Protein AF-0000000077171973 (afdb_homodimer)

Foldseek 3Di:
DEEEEEQADQLVQAPPQSVPPGQQQDDQQHGGLVLVVQLLCVVLVHQHYEYEYEHPVVVVCVVCPQVVVVVHGYDYQYAPDDQEQLQSVLSCLVVDPQDKYKYAYSQKAWPDDPNVQVVVCVVVVFQKEFEKEFDPDCQVAWFFDADPQQWTQDIGGNDHPVVCVVVVTGIGGQGIMIHRSVLSVPPDHSHRDYVRPHSVVVCVVVVTTYGYDYDHTDMFGRSYPVSVLVVNQCCLQCSRPDDDQFDPPDRLDTEHEQEDADPLAAADHNEYHEHNEYEDNQEYEDYSEYDHYCEYARHYDDHDYHYHHHYHD/DEEEEEQADQLPQAPPQSVPPGQQQDDQQHGGVVLVVQLLCVVLVHQHYEYEYEHPVVVVCVVCPQVVVVNHGYDYQYAPDDQEQLQSVLSCLVVDPQDKYKYAYSQKAWPDDPNVQVVVCVVVVFQKEFEKEFDPQCQVAWFFDADPQQWTDDIHGNDHSVVCVVVVTGIGGQGIMIHRSVLSVPPDHSHRDYVRPPSVVVCVVVVTTYGYDYDHTDMFGRSYPVSVLVVNQCCLQCSRPDDDQFDPPDRLDTEHEQEDADPLAADDHNEYHEHNEYEDNQEYEDYSEYDHYCEYARHYDDHDYHYHHHYHD

Solvent-accessible surface area (backbone atoms only — not comparable to full-atom values): 31968 Å² total; per-residue (Å²): 99,34,33,36,36,50,50,37,58,58,39,72,63,30,52,34,52,26,77,84,35,34,50,36,55,44,60,59,96,84,35,37,45,49,54,56,55,53,49,50,33,43,77,67,68,34,36,43,35,39,36,26,26,36,42,65,37,62,63,56,46,69,73,49,54,52,19,62,95,73,73,30,42,42,46,80,36,75,46,91,58,87,21,58,57,43,19,38,56,52,66,43,49,91,71,61,84,71,47,45,30,39,35,34,46,53,45,56,50,62,66,66,61,60,61,58,53,54,50,51,33,63,73,66,67,38,50,29,27,36,34,23,31,73,46,95,74,48,54,87,33,44,36,43,36,62,46,98,83,32,32,54,71,46,78,42,75,53,42,52,68,67,53,36,62,71,66,68,59,41,32,26,75,53,52,38,36,41,32,38,58,73,71,50,72,80,54,62,80,96,30,67,30,36,44,81,79,41,51,52,53,49,38,54,74,67,69,46,50,36,33,47,46,78,44,88,55,48,75,43,69,50,59,29,58,68,43,47,53,45,54,54,50,32,36,57,70,53,68,36,83,63,92,61,84,45,44,70,83,43,88,36,30,31,40,15,63,71,39,45,70,38,88,64,32,44,78,36,56,39,27,38,38,25,34,34,18,37,34,32,54,58,18,32,40,32,49,53,22,37,38,28,31,20,12,34,33,31,37,54,41,57,38,23,40,37,36,52,50,25,34,22,101,100,34,33,37,36,50,50,37,60,57,40,72,63,31,50,33,50,25,76,84,34,36,50,38,56,44,60,56,95,84,35,36,45,47,53,56,54,53,50,50,33,45,73,65,68,35,37,43,35,39,34,27,26,38,43,64,36,62,62,55,46,69,72,47,55,54,18,62,93,74,71,30,42,42,47,78,35,76,45,91,57,88,21,57,59,43,19,38,57,53,67,43,49,91,72,60,83,73,49,46,31,40,37,35,46,54,46,55,50,62,66,64,60,59,62,61,53,54,49,52,33,62,74,66,66,38,49,30,25,36,34,23,29,72,44,94,74,51,53,87,35,45,35,44,38,62,44,98,81,31,30,55,71,46,78,40,75,52,42,52,66,66,54,36,62,71,66,67,58,41,31,26,75,54,52,37,34,42,32,39,57,72,71,50,71,79,56,60,80,96,31,67,31,37,43,82,78,42,51,51,53,50,38,52,74,67,68,48,51,36,35,46,46,77,42,90,55,48,72,44,69,50,59,31,59,69,43,47,53,45,52,54,51,32,35,57,72,52,68,36,83,62,94,62,83,46,45,69,82,44,88,36,29,33,41,16,63,72,40,44,70,37,88,64,32,44,79,36,55,39,27,38,39,24,34,34,18,38,33,32,56,57,18,32,40,32,49,53,22,37,39,29,32,19,13,35,33,30,37,53,42,56,39,24,40,39,37,55,51,25,36,22,102

pLDDT: mean 94.71, std 5.81, range [66.5, 98.88]

Nearest PDB structures (foldseek):
  4y7t-assembly1_A  TM=9.252E-01  e=5.068E-19  Pseudomonas putida BIRD-1
  4y7u-assembly1_A  TM=9.066E-01  e=2.649E-19  Pseudomonas putida BIRD-1
  4y7v-assembly1_A  TM=9.179E-01  e=4.801E-19  Pseudomonas putida BIRD-1
  5xhw-assembly1_A  TM=8.908E-01  e=6.092E-18  Yersinia pseudotuberculosis
  8hhd-assembly1_B  TM=9.151E-01  e=3.436E-17  Pseudomonas aeruginosa

Radius of gyration: 29.82 Å; Cα contacts (8 Å, |Δi|>4): 1490; chains: 2; bounding box: 53×95×53 Å

Organism: Gloeobacter violaceus (strain ATCC 29082 / PCC 7421) (NCBI:txid251221)

Sequence (626 aa):
MQAVIVAGGKGTRLRPLTYRTPKPMLPIFERPFLCLLVERCRAAGIVDILMNVHYQAGQIQDYFGDGGAFGVRIRYSVEQNPLDTAGAVKLAEPYFTGAPLVVFNADILTDLDLTALVAAHRQAGAAATLALTRVLDPTAFGLVQLTDHNQVAAFREKPTAEEAARLGIDTINAGTYVLDPRIFADVPAQTPWSFERQLFPNLLAQRQKVLGFVSDTYWLDIGNPAKYWQAHLDILSGRMPLPLPAQQIAPGIWVAEGAAVDAAARLEAPCYIGGCCCVGPEAAIAPGTVLGSASLVNRPLSPGIYPPGTMVPMQAVIVAGGKGTRLRPLTYRTPKPMLPIFERPFLCLLVERCRAAGIVDILMNVHYQAGQIQDYFGDGGAFGVRIRYSVEQNPLDTAGAVKLAEPYFTGAPLVVFNADILTDLDLTALVAAHRQAGAAATLALTRVLDPTAFGLVQLTDHNQVAAFREKPTAEEAARLGIDTINAGTYVLDPRIFADVPAQTPWSFERQLFPNLLAQRQKVLGFVSDTYWLDIGNPAKYWQAHLDILSGRMPLPLPAQQIAPGIWVAEGAAVDAAARLEAPCYIGGCCCVGPEAAIAPGTVLGSASLVNRPLSPGIYPPGTMVP

Structure (mmCIF, N/CA/C/O backbone):
data_AF-0000000077171973-model_v1
#
loop_
_entity.id
_entity.type
_entity.pdbx_description
1 polymer 'Mannose-1-phosphate guanylyltransferase'
#
loop_
_atom_site.group_PDB
_atom_site.id
_atom_site.type_symbol
_atom_site.label_atom_id
_atom_site.label_alt_id
_atom_site.label_comp_id
_atom_site.label_asym_id
_atom_site.label_entity_id
_atom_site.label_seq_id
_atom_site.pdbx_PDB_ins_code
_atom_site.Cartn_x
_atom_site.Cartn_y
_atom_site.Cartn_z
_atom_site.occupancy
_atom_site.B_iso_or_equiv
_atom_site.auth_seq_id
_atom_site.auth_comp_id
_atom_site.auth_asym_id
_atom_site.auth_atom_id
_atom_site.pdbx_PDB_model_num
ATOM 1 N N . MET A 1 1 ? -17.641 -26.312 -17.078 1 93.19 1 MET A N 1
ATOM 2 C CA . MET A 1 1 ? -16.328 -26.469 -16.453 1 93.19 1 MET A CA 1
ATOM 3 C C . MET A 1 1 ? -16.125 -25.422 -15.359 1 93.19 1 MET A C 1
ATOM 5 O O . MET A 1 1 ? -16.625 -24.312 -15.461 1 93.19 1 MET A O 1
ATOM 9 N N . GLN A 1 2 ? -15.492 -25.859 -14.219 1 97.69 2 GLN A N 1
ATOM 10 C CA . GLN A 1 2 ? -15.234 -24.969 -13.086 1 97.69 2 GLN A CA 1
ATOM 11 C C . GLN A 1 2 ? -13.75 -24.922 -12.766 1 97.69 2 GLN A C 1
ATOM 13 O O . GLN A 1 2 ? -13.008 -25.859 -13.062 1 97.69 2 GLN A O 1
ATOM 18 N N . ALA A 1 3 ? -13.367 -23.828 -12.242 1 98.44 3 ALA A N 1
ATOM 19 C CA . ALA A 1 3 ? -12.016 -23.719 -11.719 1 98.44 3 ALA A CA 1
ATOM 20 C C . ALA A 1 3 ? -12.016 -23.734 -10.188 1 98.44 3 ALA A C 1
ATOM 22 O O . ALA A 1 3 ? -12.922 -23.188 -9.555 1 98.44 3 ALA A O 1
ATOM 23 N N . VAL A 1 4 ? -11.07 -24.422 -9.633 1 98.44 4 VAL A N 1
ATOM 24 C CA . VAL A 1 4 ? -10.828 -24.391 -8.195 1 98.44 4 VAL A CA 1
ATOM 25 C C . VAL A 1 4 ? -9.414 -23.891 -7.914 1 98.44 4 VAL A C 1
ATOM 27 O O . VAL A 1 4 ? -8.438 -24.469 -8.391 1 98.44 4 VAL A O 1
ATOM 30 N N . ILE A 1 5 ? -9.32 -22.828 -7.184 1 98 5 ILE A N 1
ATOM 31 C CA . ILE A 1 5 ? -8.031 -22.25 -6.836 1 98 5 ILE A CA 1
ATOM 32 C C . ILE A 1 5 ? -7.754 -22.469 -5.348 1 98 5 ILE A C 1
ATOM 34 O O . ILE A 1 5 ? -8.508 -21.984 -4.5 1 98 5 ILE A O 1
ATOM 38 N N . VAL A 1 6 ? -6.672 -23.141 -5.09 1 96.62 6 VAL A N 1
ATOM 39 C CA . VAL A 1 6 ? -6.281 -23.422 -3.713 1 96.62 6 VAL A CA 1
ATOM 40 C C . VAL A 1 6 ? -5.414 -22.281 -3.182 1 96.62 6 VAL A C 1
ATOM 42 O O . VAL A 1 6 ? -4.195 -22.281 -3.377 1 96.62 6 VAL A O 1
ATOM 45 N N . ALA A 1 7 ? -6.016 -21.391 -2.406 1 94.5 7 ALA A N 1
ATO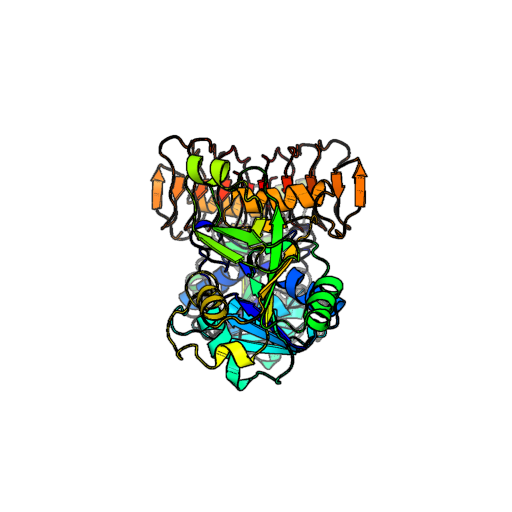M 46 C CA . ALA A 1 7 ? -5.355 -20.141 -2.01 1 94.5 7 ALA A CA 1
ATOM 47 C C . ALA A 1 7 ? -5.332 -20 -0.491 1 94.5 7 ALA A C 1
ATOM 49 O O . ALA A 1 7 ? -5.352 -18.875 0.031 1 94.5 7 ALA A O 1
ATOM 50 N N . GLY A 1 8 ? -5.262 -21.094 0.241 1 91 8 GLY A N 1
ATOM 51 C CA . GLY A 1 8 ? -5.398 -21.016 1.687 1 91 8 GLY A CA 1
ATOM 52 C C . GLY A 1 8 ? -4.066 -21.062 2.414 1 91 8 GLY A C 1
ATOM 53 O O . GLY A 1 8 ? -4.012 -20.859 3.631 1 91 8 GLY A O 1
ATOM 54 N N . GLY A 1 9 ? -2.959 -21.188 1.746 1 89.31 9 GLY A N 1
ATOM 55 C CA . GLY A 1 9 ? -1.668 -21.375 2.389 1 89.31 9 GLY A CA 1
ATOM 56 C C . GLY A 1 9 ? -1.144 -20.125 3.055 1 89.31 9 GLY A C 1
ATOM 57 O O . GLY A 1 9 ? -1.366 -19.016 2.564 1 89.31 9 GLY A O 1
ATOM 58 N N . LYS A 1 10 ? -0.39 -20.281 4.133 1 89.81 10 LYS A N 1
ATOM 59 C CA . LYS A 1 10 ? 0.142 -19.172 4.918 1 89.81 10 LYS A CA 1
ATOM 60 C C . LYS A 1 10 ? 1.331 -18.531 4.215 1 89.81 10 LYS A C 1
ATOM 62 O O . LYS A 1 10 ? 1.664 -17.375 4.484 1 89.81 10 LYS A O 1
ATOM 67 N N . GLY A 1 11 ? 1.971 -19.281 3.395 1 93.75 11 GLY A N 1
ATOM 68 C CA . GLY A 1 11 ? 3.115 -18.734 2.678 1 93.75 11 GLY A CA 1
ATOM 69 C C . GLY A 1 11 ? 4.277 -18.391 3.588 1 93.75 11 GLY A C 1
ATOM 70 O O . GLY A 1 11 ? 4.91 -17.344 3.418 1 93.75 11 GLY A O 1
ATOM 71 N N . THR A 1 12 ? 4.652 -19.203 4.578 1 95 12 THR A N 1
ATOM 72 C CA . THR A 1 12 ? 5.645 -18.891 5.605 1 95 12 THR A CA 1
ATOM 73 C C . THR A 1 12 ? 7.035 -18.75 4.992 1 95 12 THR A C 1
ATOM 75 O O . THR A 1 12 ? 7.859 -17.984 5.484 1 95 12 THR A O 1
ATOM 78 N N . ARG A 1 13 ? 7.34 -19.438 3.898 1 94.81 13 ARG A N 1
ATOM 79 C CA . ARG A 1 13 ? 8.648 -19.391 3.264 1 94.81 13 ARG A CA 1
ATOM 80 C C . ARG A 1 13 ? 8.867 -18.047 2.555 1 94.81 13 ARG A C 1
ATOM 82 O O . ARG A 1 13 ? 9.992 -17.734 2.166 1 94.81 13 ARG A O 1
ATOM 89 N N . LEU A 1 14 ? 7.836 -17.266 2.412 1 96.81 14 LEU A N 1
ATOM 90 C CA . LEU A 1 14 ? 7.918 -15.969 1.759 1 96.81 14 LEU A CA 1
ATOM 91 C C . LEU A 1 14 ? 7.988 -14.844 2.787 1 96.81 14 LEU A C 1
ATOM 93 O O . LEU A 1 14 ? 8.094 -13.672 2.426 1 96.81 14 LEU A O 1
ATOM 97 N N . ARG A 1 15 ? 7.961 -15.266 3.98 1 96.25 15 ARG A N 1
ATOM 98 C CA . ARG A 1 15 ? 8.148 -14.227 4.992 1 96.25 15 ARG A CA 1
ATOM 99 C C . ARG A 1 15 ? 9.484 -13.508 4.801 1 96.25 15 ARG A C 1
ATOM 101 O O . ARG A 1 15 ? 10.469 -14.117 4.383 1 96.25 15 ARG A O 1
ATOM 108 N N . PRO A 1 16 ? 9.547 -12.258 5.016 1 97.62 16 PRO A N 1
ATOM 109 C CA . PRO A 1 16 ? 8.586 -11.469 5.789 1 97.62 16 PRO A CA 1
ATOM 110 C C . PRO A 1 16 ? 7.457 -10.898 4.926 1 97.62 16 PRO A C 1
ATOM 112 O O . PRO A 1 16 ? 6.504 -10.32 5.449 1 97.62 16 PRO A O 1
ATOM 115 N N . LEU A 1 17 ? 7.414 -11.039 3.689 1 97.44 17 LEU A N 1
ATOM 116 C CA . LEU A 1 17 ? 6.477 -10.414 2.762 1 97.44 17 LEU A CA 1
ATOM 117 C C . LEU A 1 17 ? 5.043 -10.852 3.062 1 97.44 17 LEU A C 1
ATOM 119 O O . LEU A 1 17 ? 4.098 -10.102 2.816 1 97.44 17 LEU A O 1
ATOM 123 N N . THR A 1 18 ? 4.887 -12.023 3.652 1 97.38 18 THR A N 1
ATOM 124 C CA . THR A 1 18 ? 3.557 -12.594 3.807 1 97.38 18 THR A CA 1
ATOM 125 C C . THR A 1 18 ? 3.053 -12.414 5.238 1 97.38 18 THR A C 1
ATOM 127 O O . THR A 1 18 ? 2.037 -13 5.621 1 97.38 18 THR A O 1
ATOM 130 N N . TYR A 1 19 ? 3.73 -11.664 6.023 1 95.38 19 TYR A N 1
ATOM 131 C CA . TYR A 1 19 ? 3.217 -11.391 7.359 1 95.38 19 TYR A CA 1
ATOM 132 C C . TYR A 1 19 ? 1.916 -10.602 7.293 1 95.38 19 TYR A C 1
ATOM 134 O O . TYR A 1 19 ? 1.022 -10.797 8.125 1 95.38 19 TYR A O 1
ATOM 142 N N . ARG A 1 20 ? 1.831 -9.781 6.238 1 90.75 20 ARG A N 1
ATOM 143 C CA . ARG A 1 20 ? 0.664 -8.906 6.191 1 90.75 20 ARG A CA 1
ATOM 144 C C . ARG A 1 20 ? -0.135 -9.125 4.91 1 90.75 20 ARG A C 1
ATOM 146 O O . ARG A 1 20 ? -1.188 -8.516 4.719 1 90.75 20 ARG A O 1
ATOM 153 N N . THR A 1 21 ? 0.346 -9.898 4.113 1 95.06 21 THR A N 1
ATOM 154 C CA . THR A 1 21 ? -0.273 -10.164 2.822 1 95.06 21 THR A CA 1
ATOM 155 C C . THR A 1 21 ? -0.236 -11.656 2.5 1 95.06 21 THR A C 1
ATOM 157 O O . THR A 1 21 ? 0.834 -12.266 2.494 1 95.06 21 THR A O 1
ATOM 160 N N . PRO A 1 22 ? -1.435 -12.211 2.246 1 96.19 22 PRO A N 1
ATOM 161 C CA . PRO A 1 22 ? -1.359 -13.625 1.847 1 96.19 22 PRO A CA 1
ATOM 162 C C . PRO A 1 22 ? -0.611 -13.82 0.531 1 96.19 22 PRO A C 1
ATOM 164 O O . PRO A 1 22 ? -0.637 -12.945 -0.338 1 96.19 22 PRO A O 1
ATOM 167 N N . LYS A 1 23 ? -0.062 -14.961 0.37 1 96.44 23 LYS A N 1
ATOM 168 C CA . LYS A 1 23 ? 0.831 -15.273 -0.743 1 96.44 23 LYS A CA 1
ATOM 169 C C . LYS A 1 23 ? 0.162 -14.977 -2.082 1 96.44 23 LYS A C 1
ATOM 171 O O . LYS A 1 23 ? 0.729 -14.281 -2.928 1 96.44 23 LYS A O 1
ATOM 176 N N . PRO A 1 24 ? -1.072 -15.438 -2.283 1 96.44 24 PRO A N 1
ATOM 177 C CA . PRO A 1 24 ? -1.677 -15.219 -3.598 1 96.44 24 PRO A CA 1
ATOM 178 C C . PRO A 1 24 ? -1.938 -13.734 -3.883 1 96.44 24 PRO A C 1
ATOM 180 O O . PRO A 1 24 ? -2.211 -13.367 -5.027 1 96.44 24 PRO A O 1
ATOM 183 N N . MET A 1 25 ? -1.816 -12.914 -2.852 1 97.38 25 MET A N 1
ATOM 184 C CA . MET A 1 25 ? -2.123 -11.492 -3.018 1 97.38 25 MET A CA 1
ATOM 185 C C . MET A 1 25 ? -0.847 -10.68 -3.18 1 97.38 25 MET A C 1
ATOM 187 O O . MET A 1 25 ? -0.905 -9.469 -3.395 1 97.38 25 MET A O 1
ATOM 191 N N . LEU A 1 26 ? 0.302 -11.266 -3.07 1 97.38 26 LEU A N 1
ATOM 192 C CA . LEU A 1 26 ? 1.538 -10.547 -3.361 1 97.38 26 LEU A CA 1
ATOM 193 C C . LEU A 1 26 ? 1.537 -10.023 -4.793 1 97.38 26 LEU A C 1
ATOM 195 O O . LEU A 1 26 ? 1.163 -10.742 -5.723 1 97.38 26 LEU A O 1
ATOM 199 N N . PRO A 1 27 ? 1.934 -8.852 -5.004 1 96.88 27 PRO A N 1
ATOM 200 C CA . PRO A 1 27 ? 1.769 -8.227 -6.316 1 96.88 27 PRO A CA 1
ATOM 201 C C . PRO A 1 27 ? 2.838 -8.664 -7.316 1 96.88 27 PRO A C 1
ATOM 203 O O . PRO A 1 27 ? 3.998 -8.852 -6.941 1 96.88 27 PRO A O 1
ATOM 206 N N . ILE A 1 28 ? 2.449 -8.883 -8.492 1 96.75 28 ILE A N 1
ATOM 207 C CA . ILE A 1 28 ? 3.281 -8.891 -9.695 1 96.75 28 ILE A CA 1
ATOM 208 C C . ILE A 1 28 ? 3.043 -7.609 -10.492 1 96.75 28 ILE A C 1
ATOM 210 O O . ILE A 1 28 ? 1.991 -7.445 -11.117 1 96.75 28 ILE A O 1
ATOM 214 N N . PHE A 1 29 ? 4.008 -6.688 -10.469 1 94.88 29 PHE A N 1
ATOM 215 C CA . PHE A 1 29 ? 3.879 -5.359 -11.055 1 94.88 29 PHE A CA 1
ATOM 216 C C . PHE A 1 29 ? 2.584 -4.695 -10.602 1 94.88 29 PHE A C 1
ATOM 218 O O . PHE A 1 29 ? 1.809 -4.207 -11.43 1 94.88 29 PHE A O 1
ATOM 225 N N . GLU A 1 30 ? 2.256 -4.727 -9.367 1 90.81 30 GLU A N 1
ATOM 226 C CA . GLU A 1 30 ? 1.226 -3.986 -8.648 1 90.81 30 GLU A CA 1
ATOM 227 C C . GLU A 1 30 ? -0.136 -4.66 -8.789 1 90.81 30 GLU A C 1
ATOM 229 O O . GLU A 1 30 ? -1.155 -4.105 -8.367 1 90.81 30 GLU A O 1
ATOM 234 N N . ARG A 1 31 ? -0.199 -5.824 -9.359 1 93.88 31 ARG A N 1
ATOM 235 C CA . ARG A 1 31 ? -1.396 -6.66 -9.383 1 93.88 31 ARG A CA 1
ATOM 236 C C . ARG A 1 31 ? -1.185 -7.938 -8.578 1 93.88 31 ARG A C 1
ATOM 238 O O . ARG A 1 31 ? -0.144 -8.586 -8.695 1 93.88 31 ARG A O 1
ATOM 245 N N . PRO A 1 32 ? -2.221 -8.234 -7.812 1 96.56 32 PRO A N 1
ATOM 246 C CA . PRO A 1 32 ? -2.057 -9.492 -7.082 1 96.56 32 PRO A CA 1
ATOM 247 C C . PRO A 1 32 ? -1.83 -10.688 -8 1 96.56 32 PRO A C 1
ATOM 249 O O . PRO A 1 32 ? -2.439 -10.773 -9.07 1 96.56 32 PRO A O 1
ATOM 252 N N . PHE A 1 33 ? -1 -11.578 -7.551 1 96.12 33 PHE A N 1
ATOM 253 C CA . PHE A 1 33 ? -0.73 -12.805 -8.289 1 96.12 33 PHE A CA 1
ATOM 254 C C . PHE A 1 33 ? -2.027 -13.539 -8.617 1 96.12 33 PHE A C 1
ATOM 256 O O . PHE A 1 33 ? -2.195 -14.047 -9.727 1 96.12 33 PHE A O 1
ATOM 263 N N . LEU A 1 34 ? -2.941 -13.57 -7.742 1 97.44 34 LEU A N 1
ATOM 264 C CA . LEU A 1 34 ? -4.215 -14.273 -7.883 1 97.44 34 LEU A CA 1
ATOM 265 C C . LEU A 1 34 ? -5.031 -13.688 -9.031 1 97.44 34 LEU A C 1
ATOM 267 O O . LEU A 1 34 ? -5.809 -14.406 -9.664 1 97.44 34 LEU A O 1
ATOM 271 N N . CYS A 1 35 ? -4.848 -12.477 -9.305 1 96.44 35 CYS A N 1
ATOM 272 C CA . CYS A 1 35 ? -5.527 -11.844 -10.43 1 96.44 35 CYS A CA 1
ATOM 273 C C . CYS A 1 35 ? -5.109 -12.477 -11.75 1 96.44 35 CYS A C 1
ATOM 275 O O . CYS A 1 35 ? -5.93 -12.641 -12.656 1 96.44 35 CYS A O 1
ATOM 277 N N . LEU A 1 36 ? -3.873 -12.766 -11.844 1 95.19 36 LEU A N 1
ATOM 278 C CA . LEU A 1 36 ? -3.367 -13.391 -13.062 1 95.19 36 LEU A CA 1
ATOM 279 C C . LEU A 1 36 ? -4.035 -14.742 -13.289 1 95.19 36 LEU A C 1
ATOM 281 O O . LEU A 1 36 ? -4.359 -15.094 -14.43 1 95.19 36 LEU A O 1
ATOM 285 N N . LEU A 1 37 ? -4.25 -15.469 -12.25 1 96.19 37 LEU A N 1
ATOM 286 C CA . LEU A 1 37 ? -4.902 -16.766 -12.352 1 96.19 37 LEU A CA 1
ATOM 287 C C . LEU A 1 37 ? -6.355 -16.625 -12.773 1 96.19 37 LEU A C 1
ATOM 289 O O . LEU A 1 37 ? -6.832 -17.344 -13.648 1 96.19 37 LEU A O 1
ATOM 293 N N . VAL A 1 38 ? -7.039 -15.688 -12.195 1 97.56 38 VAL A N 1
ATOM 294 C CA . VAL A 1 38 ? -8.445 -15.438 -12.516 1 97.56 38 VAL A CA 1
ATOM 295 C C . VAL A 1 38 ? -8.57 -15.031 -13.984 1 97.56 38 VAL A C 1
ATOM 297 O O . VAL A 1 38 ? -9.453 -15.531 -14.695 1 97.56 38 VAL A O 1
ATOM 300 N N . GLU A 1 39 ? -7.688 -14.211 -14.406 1 95.81 39 GLU A N 1
ATOM 301 C CA . GLU A 1 39 ? -7.711 -13.758 -15.789 1 95.81 39 GLU A CA 1
ATOM 302 C C . GLU A 1 39 ? -7.441 -14.906 -16.75 1 95.81 39 GLU A C 1
ATOM 304 O O . GLU A 1 39 ? -8.031 -14.977 -17.828 1 95.81 39 GLU A O 1
ATOM 309 N N . ARG A 1 40 ? -6.562 -15.75 -16.422 1 95.25 40 ARG A N 1
ATOM 310 C CA . ARG A 1 40 ? -6.277 -16.922 -17.234 1 95.25 40 ARG A CA 1
ATOM 311 C C . ARG A 1 40 ? -7.504 -17.812 -17.359 1 95.25 40 ARG A C 1
ATOM 313 O O . ARG A 1 40 ? -7.789 -18.344 -18.438 1 95.25 40 ARG A O 1
ATOM 320 N N . CYS A 1 41 ? -8.18 -18 -16.281 1 97.06 41 CYS A N 1
ATOM 321 C CA . CYS A 1 41 ? -9.414 -18.781 -16.312 1 97.06 41 CYS A CA 1
ATOM 322 C C . CYS A 1 41 ? -10.43 -18.156 -17.281 1 97.06 41 CYS A C 1
ATOM 324 O O . CYS A 1 41 ? -10.945 -18.844 -18.156 1 97.06 41 CYS A O 1
ATOM 326 N N . ARG A 1 42 ? -10.594 -16.891 -17.094 1 97.19 42 ARG A N 1
ATOM 327 C CA . ARG A 1 42 ? -11.547 -16.188 -17.953 1 97.19 42 ARG A CA 1
ATOM 328 C C . ARG A 1 42 ? -11.172 -16.328 -19.422 1 97.19 42 ARG A C 1
ATOM 330 O O . ARG A 1 42 ? -12.039 -16.578 -20.266 1 97.19 42 ARG A O 1
ATOM 337 N N . ALA A 1 43 ? -9.93 -16.156 -19.719 1 95.31 43 ALA A N 1
ATOM 338 C CA . ALA A 1 43 ? -9.445 -16.234 -21.094 1 95.31 43 ALA A CA 1
ATOM 339 C C . ALA A 1 43 ? -9.695 -17.625 -21.688 1 95.31 43 ALA A C 1
ATOM 341 O O . ALA A 1 43 ? -9.906 -17.766 -22.891 1 95.31 43 ALA A O 1
ATOM 342 N N . ALA A 1 44 ? -9.688 -18.594 -20.828 1 95.31 44 ALA A N 1
ATOM 343 C CA . ALA A 1 44 ? -9.914 -19.969 -21.266 1 95.31 44 ALA A CA 1
ATOM 344 C C . ALA A 1 44 ? -11.398 -20.312 -21.266 1 95.31 44 ALA A C 1
ATOM 346 O O . ALA A 1 44 ? -11.781 -21.453 -21.531 1 95.31 44 ALA A O 1
ATOM 347 N N . GLY A 1 45 ? -12.227 -19.375 -20.875 1 95.94 45 GLY A N 1
ATOM 348 C CA . GLY A 1 45 ? -13.664 -19.578 -20.875 1 95.94 45 GLY A CA 1
ATOM 349 C C . GLY A 1 45 ? -14.188 -20.188 -19.594 1 95.94 45 GLY A C 1
ATOM 350 O O . GLY A 1 45 ? -15.336 -20.641 -19.531 1 95.94 45 GLY A O 1
ATOM 351 N N . ILE A 1 46 ? -13.391 -20.281 -18.641 1 97.12 46 ILE A N 1
ATOM 352 C CA . ILE A 1 46 ? -13.789 -20.812 -17.344 1 97.12 46 ILE A CA 1
ATOM 353 C C . ILE A 1 46 ? -14.203 -19.656 -16.422 1 97.12 46 ILE A C 1
ATOM 355 O O . ILE A 1 46 ? -13.352 -18.984 -15.844 1 97.12 46 ILE A O 1
ATOM 359 N N . VAL A 1 47 ? -15.492 -19.516 -16.188 1 97.75 47 VAL A N 1
ATOM 360 C CA . VAL A 1 47 ? -15.945 -18.281 -15.531 1 97.75 47 VAL A CA 1
ATOM 361 C C . VAL A 1 47 ? -16.516 -18.609 -14.148 1 97.75 47 VAL A C 1
ATOM 363 O O . VAL A 1 47 ? -16.781 -17.719 -13.352 1 97.75 47 VAL A O 1
ATOM 366 N N . ASP A 1 48 ? -16.766 -19.875 -13.891 1 98.38 48 ASP A N 1
ATOM 367 C CA . ASP A 1 48 ? -17.188 -20.328 -12.57 1 98.38 48 ASP A CA 1
ATOM 368 C C . ASP A 1 48 ? -16 -20.766 -11.727 1 98.38 48 ASP A C 1
ATOM 370 O O . ASP A 1 48 ? -15.422 -21.828 -11.969 1 98.38 48 ASP A O 1
ATOM 374 N N . ILE A 1 49 ? -15.656 -19.922 -10.711 1 98.62 49 ILE A N 1
ATOM 375 C CA . ILE A 1 49 ? -14.414 -20.141 -9.977 1 98.62 49 ILE A CA 1
ATOM 376 C C . ILE A 1 49 ? -14.727 -20.359 -8.5 1 98.62 49 ILE A C 1
ATOM 378 O O . ILE A 1 49 ? -15.438 -19.562 -7.879 1 98.62 49 ILE A O 1
ATOM 382 N N . LEU A 1 50 ? -14.25 -21.438 -7.969 1 98.5 50 LEU A N 1
ATOM 383 C CA . LEU A 1 50 ? -14.266 -21.734 -6.539 1 98.5 50 LEU A CA 1
ATOM 384 C C . LEU A 1 50 ? -12.898 -21.453 -5.914 1 98.5 50 LEU A C 1
ATOM 386 O O . LEU A 1 50 ? -11.883 -21.953 -6.387 1 98.5 50 LEU A O 1
ATOM 390 N N . MET A 1 51 ? -12.859 -20.625 -4.852 1 98 51 MET A N 1
ATOM 391 C CA . MET A 1 51 ? -11.602 -20.281 -4.195 1 98 51 MET A CA 1
ATOM 392 C C . MET A 1 51 ? -11.578 -20.797 -2.76 1 98 51 MET A C 1
ATOM 394 O O . MET A 1 51 ? -12.453 -20.453 -1.96 1 98 51 MET A O 1
ATOM 398 N N . ASN A 1 52 ? -10.609 -21.641 -2.498 1 96.94 52 ASN A N 1
ATOM 399 C CA . ASN A 1 52 ? -10.344 -22.031 -1.116 1 96.94 52 ASN A CA 1
ATOM 400 C C . ASN A 1 52 ? -9.43 -21.016 -0.413 1 96.94 52 ASN A C 1
ATOM 402 O O . ASN A 1 52 ? -8.297 -20.797 -0.837 1 96.94 52 ASN A O 1
ATOM 406 N N . VAL A 1 53 ? -9.906 -20.422 0.671 1 96.81 53 VAL A N 1
ATOM 407 C CA . VAL A 1 53 ? -9.133 -19.391 1.35 1 96.81 53 VAL A CA 1
ATOM 408 C C . VAL A 1 53 ? -9.055 -19.703 2.844 1 96.81 53 VAL A C 1
ATOM 410 O O . VAL A 1 53 ? -9.914 -20.406 3.383 1 96.81 53 VAL A O 1
ATOM 413 N N . HIS A 1 54 ? -7.977 -19.203 3.473 1 95.56 54 HIS A N 1
ATOM 414 C CA . HIS A 1 54 ? -7.797 -19.406 4.906 1 95.56 54 HIS A CA 1
ATOM 415 C C . HIS A 1 54 ? -7.02 -18.266 5.535 1 95.56 54 HIS A C 1
ATOM 417 O O . HIS A 1 54 ? -7.602 -17.406 6.203 1 95.56 54 HIS A O 1
ATOM 423 N N . TYR A 1 55 ? -5.734 -18.219 5.258 1 93.69 55 TYR A N 1
ATOM 424 C CA . TYR A 1 55 ? -4.871 -17.203 5.832 1 93.69 55 TYR A CA 1
ATOM 425 C C . TYR A 1 55 ? -5.207 -15.82 5.273 1 93.69 55 TYR A C 1
ATOM 427 O O . TYR A 1 55 ? -5.062 -15.578 4.074 1 93.69 55 TYR A O 1
ATOM 435 N N . GLN A 1 56 ? -5.695 -14.914 6.156 1 94.88 56 GLN A N 1
ATOM 436 C CA . GLN A 1 56 ? -6.074 -13.555 5.793 1 94.88 56 GLN A CA 1
ATOM 437 C C . GLN A 1 56 ? -7.062 -13.547 4.629 1 94.88 56 GLN A C 1
ATOM 439 O O . GLN A 1 56 ? -6.891 -12.805 3.664 1 94.88 56 GLN A O 1
ATOM 444 N N . ALA A 1 57 ? -8.039 -14.344 4.738 1 95.62 57 ALA A N 1
ATOM 445 C CA . ALA A 1 57 ? -9.047 -14.578 3.707 1 95.62 57 ALA A CA 1
ATOM 446 C C . ALA A 1 57 ? -9.781 -13.289 3.359 1 95.62 57 ALA A C 1
ATOM 448 O O . ALA A 1 57 ? -10.18 -13.086 2.211 1 95.62 57 ALA A O 1
ATOM 449 N N . GLY A 1 58 ? -9.938 -12.453 4.328 1 95.94 58 GLY A N 1
ATOM 450 C CA . GLY A 1 58 ? -10.656 -11.203 4.113 1 95.94 58 GLY A CA 1
ATOM 451 C C . GLY A 1 58 ? -10.055 -10.359 3.002 1 95.94 58 GLY A C 1
ATOM 452 O O . GLY A 1 58 ? -10.781 -9.742 2.221 1 95.94 58 GLY A O 1
ATOM 453 N N . GLN A 1 59 ? -8.781 -10.289 2.92 1 96 59 GLN A N 1
ATOM 454 C CA . GLN A 1 59 ? -8.102 -9.516 1.885 1 96 59 GLN A CA 1
ATOM 455 C C . GLN A 1 59 ? -8.469 -10.016 0.492 1 96 59 GLN A C 1
ATOM 457 O O . GLN A 1 59 ? -8.672 -9.219 -0.427 1 96 59 GLN A O 1
ATOM 462 N N . ILE A 1 60 ? -8.539 -11.297 0.346 1 97.56 60 ILE A N 1
ATOM 463 C CA . ILE A 1 60 ? -8.883 -11.906 -0.936 1 97.56 60 ILE A CA 1
ATOM 464 C C . ILE A 1 60 ? -10.352 -11.625 -1.265 1 97.56 60 ILE A C 1
ATOM 466 O O . ILE A 1 60 ? -10.664 -11.164 -2.363 1 97.56 60 ILE A O 1
ATOM 470 N N . GLN A 1 61 ? -11.203 -11.836 -0.294 1 97.62 61 GLN A N 1
ATOM 471 C CA . GLN A 1 61 ? -12.641 -11.656 -0.48 1 97.62 61 GLN A CA 1
ATOM 472 C C . GLN A 1 61 ? -12.977 -10.195 -0.786 1 97.62 61 GLN A C 1
ATOM 474 O O . GLN A 1 61 ? -13.812 -9.914 -1.646 1 97.62 61 GLN A O 1
ATOM 479 N N . ASP A 1 62 ? -12.336 -9.289 -0.097 1 94.94 62 ASP A N 1
ATOM 480 C CA . ASP A 1 62 ? -12.578 -7.863 -0.303 1 94.94 62 ASP A CA 1
ATOM 481 C C . ASP A 1 62 ? -12.133 -7.426 -1.697 1 94.94 62 ASP A C 1
ATOM 483 O O .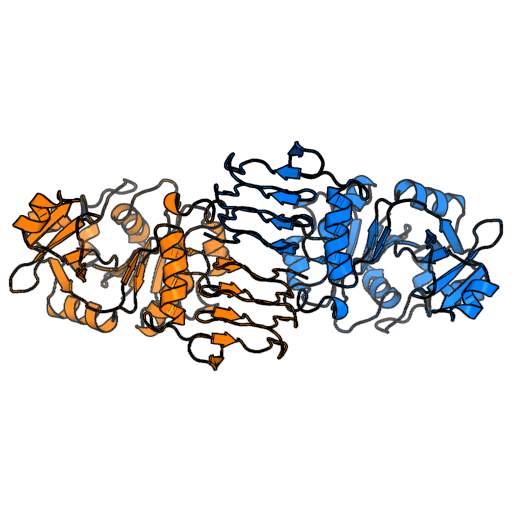 ASP A 1 62 ? -12.789 -6.598 -2.334 1 94.94 62 ASP A O 1
ATOM 487 N N . TYR A 1 63 ? -11.117 -7.953 -2.154 1 96.25 63 TYR A N 1
ATOM 488 C CA . TYR A 1 63 ? -10.547 -7.543 -3.434 1 96.25 63 TYR A CA 1
ATOM 489 C C . TYR A 1 63 ? -11.391 -8.062 -4.594 1 96.25 63 TYR A C 1
ATOM 491 O O . TYR A 1 63 ? -11.688 -7.316 -5.531 1 96.25 63 TYR A O 1
ATOM 499 N N . PHE A 1 64 ? -11.781 -9.328 -4.5 1 97.94 64 PHE A N 1
ATOM 500 C CA . PHE A 1 64 ? -12.406 -9.953 -5.66 1 97.94 64 PHE A CA 1
ATOM 501 C C . PHE A 1 64 ? -13.93 -9.891 -5.555 1 97.94 64 PHE A C 1
ATOM 503 O O . PHE A 1 64 ? -14.625 -10.039 -6.559 1 97.94 64 PHE A O 1
ATOM 510 N N .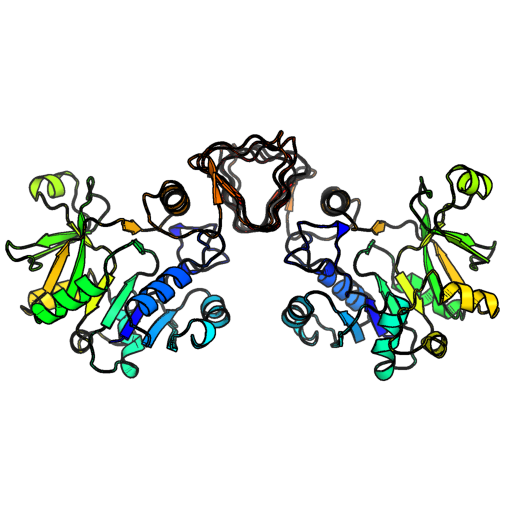 GLY A 1 65 ? -14.438 -9.75 -4.355 1 97.56 65 GLY A N 1
ATOM 511 C CA . GLY A 1 65 ? -15.875 -9.82 -4.188 1 97.56 65 GLY A CA 1
ATOM 512 C C . GLY A 1 65 ? -16.484 -11.086 -4.766 1 97.56 65 GLY A C 1
ATOM 513 O O . GLY A 1 65 ? -15.992 -12.188 -4.512 1 97.56 65 GLY A O 1
ATOM 514 N N . ASP A 1 66 ? -17.531 -10.875 -5.551 1 98.12 66 ASP A N 1
ATOM 515 C CA . ASP A 1 66 ? -18.188 -12.031 -6.148 1 98.12 66 ASP A CA 1
ATOM 516 C C . ASP A 1 66 ? -17.625 -12.344 -7.531 1 98.12 66 ASP A C 1
ATOM 518 O O . ASP A 1 66 ? -18.109 -13.234 -8.227 1 98.12 66 ASP A O 1
ATOM 522 N N . GLY A 1 67 ? -16.672 -11.617 -7.887 1 98.25 67 GLY A N 1
ATOM 523 C CA . GLY A 1 67 ? -16 -11.852 -9.156 1 98.25 67 GLY A CA 1
ATOM 524 C C . GLY A 1 67 ? -16.594 -11.039 -10.297 1 98.25 67 GLY A C 1
ATOM 525 O O . GLY A 1 67 ? -16.016 -10.992 -11.391 1 98.25 67 GLY A O 1
ATOM 526 N N . GLY A 1 68 ? -17.672 -10.352 -10.117 1 97.69 68 GLY A N 1
ATOM 527 C CA . GLY A 1 68 ? -18.344 -9.609 -11.172 1 97.69 68 GLY A CA 1
ATOM 528 C C . GLY A 1 68 ? -17.453 -8.594 -11.852 1 97.69 68 GLY A C 1
ATOM 529 O O . GLY A 1 68 ? -17.453 -8.477 -13.078 1 97.69 68 GLY A O 1
ATOM 530 N N . ALA A 1 69 ? -16.672 -7.918 -11.125 1 96.12 69 ALA A N 1
ATOM 531 C CA . ALA A 1 69 ? -15.797 -6.875 -11.641 1 96.12 69 ALA A CA 1
ATOM 532 C C . ALA A 1 69 ? -14.727 -7.469 -12.562 1 96.12 69 ALA A C 1
ATOM 534 O O . ALA A 1 69 ? -14.094 -6.746 -13.336 1 96.12 69 ALA A O 1
ATOM 535 N N . PHE A 1 70 ? -14.562 -8.758 -12.477 1 97.25 70 PHE A N 1
ATOM 536 C CA . PHE A 1 70 ? -13.531 -9.43 -13.258 1 97.25 70 PHE A CA 1
ATOM 537 C C . PHE A 1 70 ? -14.141 -10.281 -14.359 1 97.25 70 PHE A C 1
ATOM 539 O O . PHE A 1 70 ? -13.438 -11.039 -15.023 1 97.25 70 PHE A O 1
ATOM 546 N N . GLY A 1 71 ? -15.422 -10.203 -14.508 1 97.88 71 GLY A N 1
ATOM 547 C CA . GLY A 1 71 ? -16.109 -10.938 -15.555 1 97.88 71 GLY A CA 1
ATOM 548 C C . GLY A 1 71 ? -16.281 -12.414 -15.242 1 97.88 71 GLY A C 1
ATOM 549 O O . GLY A 1 71 ? -16.359 -13.242 -16.141 1 97.88 71 GLY A O 1
ATOM 550 N N . VAL A 1 72 ? -16.141 -12.781 -14.023 1 98.31 72 VAL A N 1
ATOM 551 C CA . VAL A 1 72 ? -16.312 -14.164 -13.578 1 98.31 72 VAL A CA 1
ATOM 552 C C . VAL A 1 72 ? -17.234 -14.211 -12.375 1 98.31 72 VAL A C 1
ATOM 554 O O . VAL A 1 72 ? -17.766 -13.18 -11.938 1 98.31 72 VAL A O 1
ATOM 557 N N . ARG A 1 73 ? -17.625 -15.398 -11.984 1 98.31 73 ARG A N 1
ATOM 558 C CA . ARG A 1 73 ? -18.328 -15.672 -10.742 1 98.31 73 ARG A CA 1
ATOM 559 C C . ARG A 1 73 ? -17.422 -16.406 -9.75 1 98.31 73 ARG A C 1
ATOM 561 O O . ARG A 1 73 ? -16.891 -17.469 -10.07 1 98.31 73 ARG A O 1
ATOM 568 N N . ILE A 1 74 ? -17.266 -15.844 -8.5 1 98.62 74 ILE A N 1
ATOM 569 C CA . ILE A 1 74 ? -16.375 -16.438 -7.512 1 98.62 74 ILE A CA 1
ATOM 570 C C . ILE A 1 74 ? -17.172 -16.828 -6.27 1 98.62 74 ILE A C 1
ATOM 572 O O . ILE A 1 74 ? -18 -16.047 -5.781 1 98.62 74 ILE A O 1
ATOM 576 N N . ARG A 1 75 ? -17.062 -17.984 -5.844 1 98.25 75 ARG A N 1
ATOM 577 C CA . ARG A 1 75 ? -17.531 -18.453 -4.543 1 98.25 75 ARG A CA 1
ATOM 578 C C . ARG A 1 75 ? -16.359 -18.906 -3.672 1 98.25 75 ARG A C 1
ATOM 580 O O . ARG A 1 75 ? -15.398 -19.484 -4.168 1 98.25 75 ARG A O 1
ATOM 587 N N . TYR A 1 76 ? -16.516 -18.625 -2.385 1 97.88 76 TYR A N 1
ATOM 588 C CA . TYR A 1 76 ? -15.406 -18.891 -1.471 1 97.88 76 TYR A CA 1
ATOM 589 C C . TYR A 1 76 ? -15.719 -20.062 -0.557 1 97.88 76 TYR A C 1
ATOM 591 O O . TYR A 1 76 ? -16.844 -20.203 -0.064 1 97.88 76 TYR A O 1
ATOM 599 N N . SER A 1 77 ? -14.797 -20.906 -0.438 1 96.5 77 SER A N 1
ATOM 600 C CA . SER A 1 77 ? -14.773 -21.906 0.628 1 96.5 77 SER A CA 1
ATOM 601 C C . SER A 1 77 ? -13.727 -21.562 1.682 1 96.5 77 SER A C 1
ATOM 603 O O . SER A 1 77 ? -12.523 -21.672 1.428 1 96.5 77 SER A O 1
ATOM 605 N N . VAL A 1 78 ? -14.148 -21.234 2.867 1 95.25 78 VAL A N 1
ATOM 606 C CA . VAL A 1 78 ? -13.25 -20.781 3.92 1 95.25 78 VAL A CA 1
ATOM 607 C C . VAL A 1 78 ? -12.867 -21.953 4.816 1 95.25 78 VAL A C 1
ATOM 609 O O . VAL A 1 78 ? -13.734 -22.609 5.402 1 95.25 78 VAL A O 1
ATOM 612 N N . GLU A 1 79 ? -11.594 -22.188 4.883 1 93.44 79 GLU A N 1
ATOM 613 C CA . GLU A 1 79 ? -11.086 -23.234 5.773 1 93.44 79 GLU A CA 1
ATOM 614 C C . GLU A 1 79 ? -10.93 -22.719 7.199 1 93.44 79 GLU A C 1
ATOM 616 O O . GLU A 1 79 ? -10.242 -21.719 7.43 1 93.44 79 GLU A O 1
ATOM 621 N N . GLN A 1 80 ? -11.508 -23.344 8.102 1 90.69 80 GLN A N 1
ATOM 622 C CA . GLN A 1 80 ? -11.297 -22.984 9.5 1 90.69 80 GLN A CA 1
ATOM 623 C C . GLN A 1 80 ? -9.945 -23.5 10 1 90.69 80 GLN A C 1
ATOM 625 O O . GLN A 1 80 ? -9.281 -22.828 10.789 1 90.69 80 GLN A O 1
ATOM 630 N N . ASN A 1 81 ? -9.648 -24.656 9.531 1 91 81 ASN A N 1
ATOM 631 C CA . ASN A 1 81 ? -8.344 -25.281 9.734 1 91 81 ASN A CA 1
ATOM 632 C C . ASN A 1 81 ? -7.715 -25.703 8.406 1 91 81 ASN A C 1
ATOM 634 O O . ASN A 1 81 ? -8.422 -26.031 7.457 1 91 81 ASN A O 1
ATOM 638 N N . PRO A 1 82 ? -6.426 -25.656 8.414 1 89.94 82 PRO A N 1
ATOM 639 C CA . PRO A 1 82 ? -5.797 -26.062 7.156 1 89.94 82 PRO A CA 1
ATOM 640 C C . PRO A 1 82 ? -6.137 -27.5 6.762 1 89.94 82 PRO A C 1
ATOM 642 O O . PRO A 1 82 ? -5.988 -28.422 7.57 1 89.94 82 PRO A O 1
ATOM 645 N N . LEU A 1 83 ? -6.574 -27.719 5.559 1 93.31 83 LEU A N 1
ATOM 646 C CA . LEU A 1 83 ? -7.039 -29.016 5.109 1 93.31 83 LEU A CA 1
ATOM 647 C C . LEU A 1 83 ? -6.113 -29.594 4.035 1 93.31 83 LEU A C 1
ATOM 649 O O . LEU A 1 83 ? -6.434 -30.609 3.408 1 93.31 83 LEU A O 1
ATOM 653 N N . ASP A 1 84 ? -4.984 -28.891 3.781 1 92.12 84 ASP A N 1
ATOM 654 C CA . ASP A 1 84 ? -4.066 -29.266 2.711 1 92.12 84 ASP A CA 1
ATOM 655 C C . ASP A 1 84 ? -4.723 -29.109 1.341 1 92.12 84 ASP A C 1
ATOM 657 O O . ASP A 1 84 ? -5.703 -28.375 1.198 1 92.12 84 ASP A O 1
ATOM 661 N N . THR A 1 85 ? -4.242 -29.734 0.26 1 93.56 85 THR A N 1
ATOM 662 C CA . THR A 1 85 ? -4.652 -29.422 -1.107 1 93.56 85 THR A CA 1
ATOM 663 C C . THR A 1 85 ? -5.957 -30.141 -1.454 1 93.56 85 THR A C 1
ATOM 665 O O . THR A 1 85 ? -7.012 -29.5 -1.519 1 93.56 85 THR A O 1
ATOM 668 N N . ALA A 1 86 ? -6.008 -31.469 -1.424 1 95.81 86 ALA A N 1
ATOM 669 C CA . ALA A 1 86 ? -7.203 -32.219 -1.782 1 95.81 86 ALA A CA 1
ATOM 67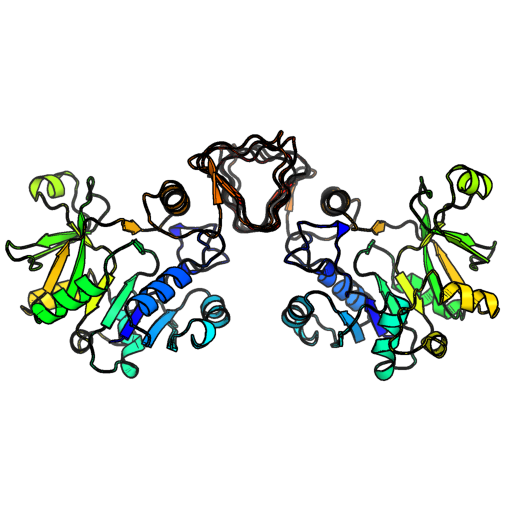0 C C . ALA A 1 86 ? -8.336 -31.969 -0.793 1 95.81 86 ALA A C 1
ATOM 672 O O . ALA A 1 86 ? -9.508 -31.891 -1.183 1 95.81 86 ALA A O 1
ATOM 673 N N . GLY A 1 87 ? -7.941 -31.875 0.453 1 96 87 GLY A N 1
ATOM 674 C CA . GLY A 1 87 ? -8.945 -31.562 1.461 1 96 87 GLY A CA 1
ATOM 675 C C . GLY A 1 87 ? -9.602 -30.219 1.245 1 96 87 GLY A C 1
ATOM 676 O O . GLY A 1 87 ? -10.797 -30.047 1.489 1 96 87 GLY A O 1
ATOM 677 N N . ALA A 1 88 ? -8.812 -29.25 0.813 1 95.69 88 ALA A N 1
ATOM 678 C CA . ALA A 1 88 ? -9.336 -27.922 0.52 1 95.69 88 ALA A CA 1
ATOM 679 C C . ALA A 1 88 ? -10.344 -27.969 -0.624 1 95.69 88 ALA A C 1
ATOM 681 O O . ALA A 1 88 ? -11.406 -27.344 -0.55 1 95.69 88 ALA A O 1
ATOM 682 N N . VAL A 1 89 ? -10.023 -28.719 -1.626 1 97.06 89 VAL A N 1
ATOM 683 C CA . VAL A 1 89 ? -10.922 -28.828 -2.77 1 97.06 89 VAL A CA 1
ATOM 684 C C . VAL A 1 89 ? -12.203 -29.547 -2.348 1 97.06 89 VAL A C 1
ATOM 686 O O . VAL A 1 89 ? -13.297 -29.156 -2.762 1 97.06 89 VAL A O 1
ATOM 689 N N . LYS A 1 90 ? -12.094 -30.547 -1.515 1 96.75 90 LYS A N 1
ATOM 690 C CA . LYS A 1 90 ? -13.242 -31.297 -1.007 1 96.75 90 LYS A CA 1
ATOM 691 C C . LYS A 1 90 ? -14.227 -30.375 -0.295 1 96.75 90 LYS A C 1
ATOM 693 O O . LYS A 1 90 ? -15.438 -30.578 -0.363 1 96.75 90 LYS A O 1
ATOM 698 N N . LEU A 1 91 ? -13.695 -29.453 0.338 1 95.69 91 LEU A N 1
ATOM 699 C CA . LEU A 1 91 ? -14.531 -28.5 1.058 1 95.69 91 LEU A CA 1
ATOM 700 C C . LEU A 1 91 ? -15.484 -27.781 0.103 1 95.69 91 LEU A C 1
ATOM 702 O O . LEU A 1 91 ? -16.578 -27.375 0.498 1 95.69 91 LEU A O 1
ATOM 706 N N . ALA A 1 92 ? -15.133 -27.625 -1.121 1 96.25 92 ALA A N 1
ATOM 707 C CA . ALA A 1 92 ? -15.93 -26.922 -2.121 1 96.25 92 ALA A CA 1
ATOM 708 C C . ALA A 1 92 ? -16.922 -27.859 -2.809 1 96.25 92 ALA A C 1
ATOM 710 O O . ALA A 1 92 ? -17.672 -27.438 -3.695 1 96.25 92 ALA A O 1
ATOM 711 N N . GLU A 1 93 ? -17.078 -29.031 -2.455 1 96.44 93 GLU A N 1
ATOM 712 C CA . GLU A 1 93 ? -17.844 -30.094 -3.107 1 96.44 93 GLU A CA 1
ATOM 713 C C . GLU A 1 93 ? -19.297 -29.672 -3.293 1 96.44 93 GLU A C 1
ATOM 715 O O . GLU A 1 93 ? -19.891 -29.938 -4.336 1 96.44 93 GLU A O 1
ATOM 720 N N . PRO A 1 94 ? -19.922 -29.016 -2.32 1 95.75 94 PRO A N 1
ATOM 721 C CA . PRO A 1 94 ? -21.328 -28.641 -2.482 1 95.75 94 PRO A CA 1
ATOM 722 C C . PRO A 1 94 ? -21.562 -27.75 -3.703 1 95.75 94 PRO A C 1
ATOM 724 O O . PRO A 1 94 ? -22.688 -27.641 -4.18 1 95.75 94 PRO A O 1
ATOM 727 N N . TYR A 1 95 ? -20.516 -27.203 -4.211 1 96.81 95 TYR A N 1
ATOM 728 C CA . TYR A 1 95 ? -20.672 -26.25 -5.312 1 96.81 95 TYR A CA 1
ATOM 729 C C . TYR A 1 95 ? -20.297 -26.906 -6.641 1 96.81 95 TYR A C 1
ATOM 731 O O . TYR A 1 95 ? -20.391 -26.266 -7.695 1 96.81 95 TYR A O 1
ATOM 739 N N . PHE A 1 96 ? -19.891 -28.172 -6.598 1 97.12 96 PHE A N 1
ATOM 740 C CA . PHE A 1 96 ? -19.516 -28.844 -7.832 1 97.12 96 PHE A CA 1
ATOM 741 C C . PHE A 1 96 ? -20.719 -28.969 -8.766 1 97.12 96 PHE A C 1
ATOM 743 O O . PHE A 1 96 ? -21.828 -29.25 -8.328 1 97.12 96 PHE A O 1
ATOM 750 N N . THR A 1 97 ? -20.484 -28.844 -10.039 1 96.44 97 THR A N 1
ATOM 751 C CA . THR A 1 97 ? -21.547 -28.938 -11.023 1 96.44 97 THR A CA 1
ATOM 752 C C . THR A 1 97 ? -21.578 -30.328 -11.664 1 96.44 97 THR A C 1
ATOM 754 O O . THR A 1 97 ? -22.516 -30.672 -12.383 1 96.44 97 THR A O 1
ATOM 757 N N . GLY A 1 98 ? -20.578 -31.078 -11.484 1 95.12 98 GLY A N 1
ATOM 758 C CA . GLY A 1 98 ? -20.438 -32.344 -12.148 1 95.12 98 GLY A CA 1
ATOM 759 C C . GLY A 1 98 ? -19.484 -32.344 -13.328 1 95.12 98 GLY A C 1
ATOM 760 O O . GLY A 1 98 ? -18.984 -33.375 -13.742 1 95.12 98 GLY A O 1
ATOM 761 N N . ALA A 1 99 ? -19.297 -31.188 -13.812 1 95.56 99 ALA A N 1
ATOM 762 C CA . ALA A 1 99 ? -18.312 -31.016 -14.883 1 95.56 99 ALA A CA 1
ATOM 763 C C . ALA A 1 99 ? -16.891 -31.109 -14.336 1 95.56 99 ALA A C 1
ATOM 765 O O . ALA A 1 99 ? -16.672 -30.953 -13.133 1 95.56 99 ALA A O 1
ATOM 766 N N . PRO A 1 100 ? -15.93 -31.359 -15.172 1 97.12 100 PRO A N 1
ATOM 767 C CA . PRO A 1 100 ? -14.539 -31.422 -14.711 1 97.12 100 PRO A CA 1
ATOM 768 C C . PRO A 1 100 ? -14.078 -30.109 -14.07 1 97.12 100 PRO A C 1
ATOM 770 O O . PRO A 1 100 ? -14.57 -29.047 -14.422 1 97.12 100 PRO A O 1
ATOM 773 N N . LEU A 1 101 ? -13.148 -30.297 -13.133 1 98.38 101 LEU A N 1
ATOM 774 C CA . LEU A 1 101 ? -12.578 -29.188 -12.398 1 98.38 101 LEU A CA 1
ATOM 775 C C . LEU A 1 101 ? -11.164 -28.875 -12.875 1 98.38 101 LEU A C 1
ATOM 777 O O . LEU A 1 101 ? -10.32 -29.766 -12.945 1 98.38 101 LEU A O 1
ATOM 781 N N . VAL A 1 102 ? -10.945 -27.656 -13.234 1 98.5 102 VAL A N 1
ATOM 782 C CA . VAL A 1 102 ? -9.57 -27.203 -13.398 1 98.5 102 VAL A CA 1
ATOM 783 C C . VAL A 1 102 ? -9.039 -26.672 -12.07 1 98.5 102 VAL A C 1
ATOM 785 O O . VAL A 1 102 ? -9.555 -25.672 -11.555 1 98.5 102 VAL A O 1
ATOM 788 N N . VAL A 1 103 ? -8 -27.297 -11.539 1 98.31 103 VAL A N 1
ATOM 789 C CA . VAL A 1 103 ? -7.512 -26.969 -10.203 1 98.31 103 VAL A CA 1
ATOM 790 C C . VAL A 1 103 ? -6.141 -26.312 -10.297 1 98.31 103 VAL A C 1
ATOM 792 O O . VAL A 1 103 ? -5.262 -26.781 -11.016 1 98.31 103 VAL A O 1
ATOM 795 N N . PHE A 1 104 ? -6.023 -25.234 -9.523 1 97.56 104 PHE A N 1
ATOM 796 C CA . PHE A 1 104 ? -4.781 -24.469 -9.539 1 97.56 104 PHE A CA 1
ATOM 797 C C . PHE A 1 104 ? -4.191 -24.375 -8.133 1 97.56 104 PHE A C 1
ATOM 799 O O . PHE A 1 104 ? -4.887 -24.016 -7.184 1 97.56 104 PHE A O 1
ATOM 806 N N . ASN A 1 105 ? -2.865 -24.75 -8.086 1 94.81 105 ASN A N 1
ATOM 807 C CA . ASN A 1 105 ? -2.107 -24.188 -6.969 1 94.81 105 ASN A CA 1
ATOM 808 C C . ASN A 1 105 ? -1.868 -22.688 -7.141 1 94.81 105 ASN A C 1
ATOM 810 O O . ASN A 1 105 ? -1.447 -22.25 -8.211 1 94.81 105 ASN A O 1
ATOM 814 N N . ALA A 1 106 ? -2.115 -21.922 -6.117 1 94.75 106 ALA A N 1
ATOM 815 C CA . ALA A 1 106 ? -2.119 -20.469 -6.238 1 94.75 106 ALA A CA 1
ATOM 816 C C . ALA A 1 106 ? -0.705 -19.906 -6.113 1 94.75 106 ALA A C 1
ATOM 818 O O . ALA A 1 106 ? -0.525 -18.703 -5.879 1 94.75 106 ALA A O 1
ATOM 819 N N . ASP A 1 107 ? 0.34 -20.703 -6.23 1 94 107 ASP A N 1
ATOM 820 C CA . ASP A 1 107 ? 1.717 -20.234 -6.137 1 94 107 ASP A CA 1
ATOM 821 C C . ASP A 1 107 ? 2.496 -20.547 -7.406 1 94 107 ASP A C 1
ATOM 823 O O . ASP A 1 107 ? 3.723 -20.438 -7.438 1 94 107 ASP A O 1
ATOM 827 N N . ILE A 1 108 ? 1.813 -20.891 -8.477 1 95.69 108 ILE A N 1
ATOM 828 C CA . ILE A 1 108 ? 2.479 -21.266 -9.719 1 95.69 108 ILE A CA 1
ATOM 829 C C . ILE A 1 108 ? 2.279 -20.172 -10.766 1 95.69 108 ILE A C 1
ATOM 831 O O . ILE A 1 108 ? 1.146 -19.812 -11.078 1 95.69 108 ILE A O 1
ATOM 835 N N . LEU A 1 109 ? 3.381 -19.656 -11.25 1 97.06 109 LEU A N 1
ATOM 836 C CA . LEU A 1 109 ? 3.379 -18.766 -12.414 1 97.06 109 LEU A CA 1
ATOM 837 C C . LEU A 1 109 ? 3.734 -19.547 -13.68 1 97.06 109 LEU A C 1
ATOM 839 O O . LEU A 1 109 ? 4.797 -20.172 -13.758 1 97.06 109 LEU A O 1
ATOM 843 N N . THR A 1 110 ? 2.791 -19.578 -14.625 1 96.75 110 THR A N 1
ATOM 844 C CA . THR A 1 110 ? 3 -20.375 -15.828 1 96.75 110 THR A CA 1
ATOM 845 C C . THR A 1 110 ? 2.223 -19.781 -17 1 96.75 110 THR A C 1
ATOM 847 O O . THR A 1 110 ? 1.258 -19.047 -16.812 1 96.75 110 THR A O 1
ATOM 850 N N . ASP A 1 111 ? 2.727 -20.016 -18.172 1 96 111 ASP A N 1
ATOM 851 C CA . ASP A 1 111 ? 1.969 -19.688 -19.375 1 96 111 ASP A CA 1
ATOM 852 C C . ASP A 1 111 ? 1.378 -20.953 -20.016 1 96 111 ASP A C 1
ATOM 854 O O . ASP A 1 111 ? 1.168 -21 -21.234 1 96 111 ASP A O 1
ATOM 858 N N . LEU A 1 112 ? 1.099 -21.922 -19.234 1 96.69 112 LEU A N 1
ATOM 859 C CA . LEU A 1 112 ? 0.498 -23.188 -19.641 1 96.69 112 LEU A CA 1
ATOM 860 C C . LEU A 1 112 ? -0.762 -22.953 -20.453 1 96.69 112 LEU A C 1
ATOM 862 O O . LEU A 1 112 ? -1.582 -22.094 -20.125 1 96.69 112 LEU A O 1
ATOM 866 N N . ASP A 1 113 ? -0.907 -23.719 -21.531 1 96.31 113 ASP A N 1
ATOM 867 C CA . ASP A 1 113 ? -2.117 -23.672 -22.344 1 96.31 113 ASP A CA 1
ATOM 868 C C . ASP A 1 113 ? -3.25 -24.453 -21.688 1 96.31 113 ASP A C 1
ATOM 870 O O . ASP A 1 113 ? -3.334 -25.672 -21.844 1 96.31 113 ASP A O 1
ATOM 874 N N . LEU A 1 114 ? -4.145 -23.734 -21.125 1 97 114 LEU A N 1
ATOM 875 C CA . LEU A 1 114 ? -5.23 -24.375 -20.391 1 97 114 LEU A CA 1
ATOM 876 C C . LEU A 1 114 ? -6.195 -25.078 -21.328 1 97 114 LEU A C 1
ATOM 878 O O . LEU A 1 114 ? -6.738 -26.141 -21 1 97 114 LEU A O 1
ATOM 882 N N . THR A 1 115 ? -6.402 -24.531 -22.438 1 96.06 115 THR A N 1
ATOM 883 C CA . THR A 1 115 ? -7.301 -25.141 -23.422 1 96.06 115 THR A CA 1
ATOM 884 C C . THR A 1 115 ? -6.773 -26.5 -23.859 1 96.06 115 THR A C 1
ATOM 886 O O . THR A 1 115 ? -7.531 -27.484 -23.922 1 96.06 115 THR A O 1
ATOM 889 N N . ALA A 1 116 ? -5.512 -26.547 -24.141 1 97.06 116 ALA A N 1
ATOM 890 C CA . ALA A 1 116 ? -4.891 -27.797 -24.531 1 97.06 116 ALA A CA 1
ATOM 891 C C . ALA A 1 116 ? -4.949 -28.828 -23.406 1 97.06 116 ALA A C 1
ATOM 893 O O . ALA A 1 116 ? -5.191 -30.016 -23.641 1 97.06 116 ALA A O 1
ATOM 894 N N . LEU A 1 117 ? -4.715 -28.375 -22.25 1 97.81 117 LEU A N 1
ATOM 895 C CA . LEU A 1 117 ? -4.766 -29.25 -21.094 1 97.81 117 LEU A CA 1
ATOM 896 C C . LEU A 1 117 ? -6.152 -29.875 -20.922 1 97.81 117 LEU A C 1
ATOM 898 O O . LEU A 1 117 ? -6.281 -31.078 -20.75 1 97.81 117 LEU A O 1
ATOM 902 N N . VAL A 1 118 ? -7.156 -29.047 -21.016 1 97 118 VAL A N 1
ATOM 903 C CA . VAL A 1 118 ? -8.539 -29.5 -20.859 1 97 118 VAL A CA 1
ATOM 904 C C . VAL A 1 118 ? -8.906 -30.453 -21.984 1 97 118 VAL A C 1
ATOM 906 O O . VAL A 1 118 ? -9.547 -31.484 -21.75 1 97 118 VAL A O 1
ATOM 909 N N . ALA A 1 119 ? -8.5 -30.141 -23.203 1 97.19 119 ALA A N 1
ATOM 910 C CA . ALA A 1 119 ? -8.766 -31.016 -24.344 1 97.19 119 ALA A CA 1
ATOM 911 C C . ALA A 1 119 ? -8.141 -32.375 -24.156 1 97.19 119 ALA A C 1
ATOM 913 O O . ALA A 1 119 ? -8.773 -33.406 -24.438 1 97.19 119 ALA A O 1
ATOM 914 N N . ALA A 1 120 ? -6.945 -32.406 -23.703 1 97.44 120 ALA A N 1
ATOM 915 C CA . ALA A 1 120 ? -6.258 -33.656 -23.453 1 97.44 120 ALA A CA 1
ATOM 916 C C . ALA A 1 120 ? -7.008 -34.5 -22.438 1 97.44 120 ALA A C 1
ATOM 918 O O . ALA A 1 120 ? -7.129 -35.719 -22.594 1 97.44 120 ALA A O 1
ATOM 919 N N . HIS A 1 121 ? -7.449 -33.906 -21.422 1 97.81 121 HIS A N 1
ATOM 920 C CA . HIS A 1 121 ? -8.227 -34.594 -20.391 1 97.81 121 HIS A CA 1
ATOM 921 C C . HIS A 1 121 ? -9.469 -35.25 -20.984 1 97.81 121 HIS A C 1
ATOM 923 O O . HIS A 1 121 ? -9.734 -36.406 -20.734 1 97.81 121 HIS A O 1
ATOM 929 N N . ARG A 1 122 ? -10.18 -34.5 -21.75 1 96.38 122 ARG A N 1
ATOM 930 C CA . ARG A 1 122 ? -11.422 -34.969 -22.344 1 96.38 122 ARG A CA 1
ATOM 931 C C . ARG A 1 122 ? -11.156 -36.125 -23.312 1 96.38 122 ARG A C 1
ATOM 933 O O . ARG A 1 122 ? -11.867 -37.125 -23.297 1 96.38 122 ARG A O 1
ATOM 940 N N . GLN A 1 123 ? -10.156 -35.938 -24.094 1 96.88 123 GLN A N 1
ATOM 941 C CA . GLN A 1 123 ? -9.82 -36.969 -25.094 1 96.88 123 GLN A CA 1
ATOM 942 C C . GLN A 1 123 ? -9.414 -38.281 -24.438 1 96.88 123 GLN A C 1
ATOM 944 O O . GLN A 1 123 ? -9.781 -39.344 -24.922 1 96.88 123 GLN A O 1
ATOM 949 N N . ALA A 1 124 ? -8.766 -38.188 -23.391 1 95.69 124 ALA A N 1
ATOM 950 C CA . ALA A 1 124 ? -8.25 -39.375 -22.719 1 95.69 124 ALA A CA 1
ATOM 951 C C . ALA A 1 124 ? -9.328 -40.031 -21.875 1 95.69 124 ALA A C 1
ATOM 953 O O . ALA A 1 124 ? -9.234 -41.219 -21.562 1 95.69 124 ALA A O 1
ATOM 954 N N . GLY A 1 125 ? -10.328 -39.281 -21.469 1 95.81 125 GLY A N 1
ATOM 955 C CA . GLY A 1 125 ? -11.297 -39.781 -20.516 1 95.81 125 GLY A CA 1
ATOM 956 C C . GLY A 1 125 ? -10.695 -40.156 -19.172 1 95.81 125 GLY A C 1
ATOM 957 O O . GLY A 1 125 ? -11.031 -41.188 -18.594 1 95.81 125 GLY A O 1
ATOM 958 N N . ALA A 1 126 ? -9.727 -39.375 -18.75 1 96.69 126 ALA A N 1
ATOM 959 C CA . ALA A 1 126 ? -8.977 -39.656 -17.531 1 96.69 126 ALA A CA 1
ATOM 960 C C . ALA A 1 126 ? -9.734 -39.188 -16.297 1 96.69 126 ALA A C 1
ATOM 962 O O . ALA A 1 126 ? -10.57 -38.281 -16.375 1 96.69 126 ALA A O 1
ATOM 963 N N . ALA A 1 127 ? -9.43 -39.875 -15.195 1 97.56 127 ALA A N 1
ATOM 964 C CA . ALA A 1 127 ? -9.938 -39.438 -13.914 1 97.56 127 ALA A CA 1
ATOM 965 C C . ALA A 1 127 ? -9.234 -38.156 -13.461 1 97.56 127 ALA A C 1
ATOM 967 O O . ALA A 1 127 ? -9.844 -37.281 -12.828 1 97.56 127 ALA A O 1
ATOM 968 N N . ALA A 1 128 ? -8.008 -38.094 -13.805 1 98.19 128 ALA A N 1
ATOM 969 C CA . ALA A 1 128 ? -7.176 -36.938 -13.492 1 98.19 128 ALA A CA 1
ATOM 970 C C . ALA A 1 128 ? -6.125 -36.719 -14.578 1 98.19 128 ALA A C 1
ATOM 972 O O . ALA A 1 128 ? -5.57 -37.656 -15.125 1 98.19 128 ALA A O 1
ATOM 973 N N . THR A 1 129 ? -5.941 -35.5 -14.922 1 98.31 129 THR A N 1
ATOM 974 C CA . THR A 1 129 ? -4.84 -35.094 -15.773 1 98.31 129 THR A CA 1
ATOM 975 C C . THR A 1 129 ? -3.951 -34.062 -15.055 1 98.31 129 THR A C 1
ATOM 977 O O . THR A 1 129 ? -4.434 -33.031 -14.586 1 98.31 129 THR A O 1
ATOM 980 N N . LEU A 1 130 ? -2.672 -34.406 -14.922 1 97.88 130 LEU A N 1
ATOM 981 C CA . LEU A 1 130 ? -1.694 -33.562 -14.25 1 97.88 130 LEU A CA 1
ATOM 982 C C . LEU A 1 130 ? -0.821 -32.812 -15.258 1 97.88 130 LEU A C 1
ATOM 984 O O . LEU A 1 130 ? -0.207 -33.438 -16.125 1 97.88 130 LEU A O 1
ATOM 988 N N . ALA A 1 131 ? -0.806 -31.453 -15.102 1 98 131 ALA A N 1
ATOM 989 C CA . ALA A 1 131 ? 0.242 -30.734 -15.828 1 98 131 ALA A CA 1
ATOM 990 C C . ALA A 1 131 ? 1.618 -31.047 -15.242 1 98 131 ALA A C 1
ATOM 992 O O . ALA A 1 131 ? 1.799 -31.016 -14.023 1 98 131 ALA A O 1
ATOM 993 N N . LEU A 1 132 ? 2.523 -31.375 -16.109 1 97 132 LEU A N 1
ATOM 994 C CA . LEU A 1 132 ? 3.896 -31.672 -15.711 1 97 132 LEU A CA 1
ATOM 995 C C . LEU A 1 132 ? 4.883 -30.781 -16.469 1 97 132 LEU A C 1
ATOM 997 O O . LEU A 1 132 ? 4.582 -30.297 -17.547 1 97 132 LEU A O 1
ATOM 1001 N N . THR A 1 133 ? 5.953 -30.562 -15.789 1 95.88 133 THR A N 1
ATOM 1002 C CA . THR A 1 133 ? 7.047 -29.844 -16.438 1 95.88 133 THR A CA 1
ATOM 1003 C C . THR A 1 133 ? 8.375 -30.562 -16.203 1 95.88 133 THR A C 1
ATOM 1005 O O . THR A 1 133 ? 8.516 -31.312 -15.234 1 95.88 133 THR A O 1
ATOM 1008 N N . ARG A 1 134 ? 9.242 -30.406 -17.141 1 92.75 134 ARG A N 1
ATOM 1009 C CA . ARG A 1 134 ? 10.57 -30.984 -17 1 92.75 134 ARG A CA 1
ATOM 1010 C C . ARG A 1 134 ? 11.531 -30.016 -16.328 1 92.75 134 ARG A C 1
ATOM 1012 O O . ARG A 1 134 ? 11.477 -28.812 -16.578 1 92.75 134 ARG A O 1
ATOM 1019 N N . VAL A 1 135 ? 12.289 -30.547 -15.461 1 88.25 135 VAL A N 1
ATOM 1020 C CA . VAL A 1 135 ? 13.281 -29.734 -14.773 1 88.25 135 VAL A CA 1
ATOM 1021 C C . VAL A 1 135 ? 14.672 -30.359 -14.938 1 88.25 135 VAL A C 1
ATOM 1023 O O . VAL A 1 135 ? 14.797 -31.578 -15.086 1 88.25 135 VAL A O 1
ATOM 1026 N N . LEU A 1 136 ? 15.664 -29.469 -14.938 1 82.38 136 LEU A N 1
ATOM 1027 C CA . LEU A 1 136 ? 17.031 -29.938 -15.086 1 82.38 136 LEU A CA 1
ATOM 1028 C C . LEU A 1 136 ? 17.516 -30.641 -13.828 1 82.38 136 LEU A C 1
ATOM 1030 O O . LEU A 1 136 ? 18.125 -31.719 -13.898 1 82.38 136 LEU A O 1
ATOM 1034 N N . ASP A 1 137 ? 17.188 -30.016 -12.664 1 81.69 137 ASP A N 1
ATOM 1035 C CA . ASP A 1 137 ? 17.5 -30.609 -11.367 1 81.69 137 ASP A CA 1
ATOM 1036 C C . ASP A 1 137 ? 16.234 -31.016 -10.625 1 81.69 137 ASP A C 1
ATOM 1038 O O . ASP A 1 137 ? 15.578 -30.188 -10 1 81.69 137 ASP A O 1
ATOM 1042 N N . PRO A 1 138 ? 15.953 -32.312 -10.586 1 80.38 138 PRO A N 1
ATOM 1043 C CA . PRO A 1 138 ? 14.672 -32.781 -10.031 1 80.38 138 PRO A CA 1
ATOM 1044 C C . PRO A 1 138 ? 14.75 -33.062 -8.531 1 80.38 138 PRO A C 1
ATOM 1046 O O . PRO A 1 138 ? 13.75 -33.469 -7.918 1 80.38 138 PRO A O 1
ATOM 1049 N N . THR A 1 139 ? 15.844 -32.812 -7.828 1 76.75 139 THR A N 1
ATOM 1050 C CA . THR A 1 139 ? 16.078 -33.25 -6.465 1 76.75 139 THR A CA 1
ATOM 1051 C C . THR A 1 139 ? 15.203 -32.5 -5.477 1 76.75 139 THR A C 1
ATOM 1053 O O . THR A 1 139 ? 14.938 -32.969 -4.375 1 76.75 139 THR A O 1
ATOM 1056 N N . ALA A 1 140 ? 14.695 -31.391 -5.914 1 75.12 140 ALA A N 1
ATOM 1057 C CA . ALA A 1 140 ? 13.93 -30.562 -4.992 1 75.12 140 ALA A CA 1
ATOM 1058 C C . ALA A 1 140 ? 12.43 -30.844 -5.109 1 75.12 140 ALA A C 1
ATOM 1060 O O . ALA A 1 140 ? 11.625 -30.297 -4.352 1 75.12 140 ALA A O 1
ATOM 1061 N N . PHE A 1 141 ? 12.109 -31.797 -5.98 1 81.75 141 PHE A N 1
ATOM 1062 C CA . PHE A 1 141 ? 10.695 -31.922 -6.297 1 81.75 141 PHE A CA 1
ATOM 1063 C C . PHE A 1 141 ? 10.242 -33.375 -6.211 1 81.75 141 PHE A C 1
ATOM 1065 O O . PHE A 1 141 ? 11.07 -34.281 -6.219 1 81.75 141 PHE A O 1
ATOM 1072 N N . GLY A 1 142 ? 8.953 -33.531 -6.027 1 82.31 142 GLY A N 1
ATOM 1073 C CA . GLY A 1 142 ? 8.344 -34.812 -6.277 1 82.31 142 GLY A CA 1
ATOM 1074 C C . GLY A 1 142 ? 8.25 -35.156 -7.75 1 82.31 142 GLY A C 1
ATOM 1075 O O . GLY A 1 142 ? 7.809 -34.344 -8.562 1 82.31 142 GLY A O 1
ATOM 1076 N N . LEU A 1 143 ? 8.719 -36.406 -8.031 1 87.94 143 LEU A N 1
ATOM 1077 C CA . LEU A 1 143 ? 8.797 -36.812 -9.43 1 87.94 143 LEU A CA 1
ATOM 1078 C C . LEU A 1 143 ? 7.559 -37.594 -9.844 1 87.94 143 LEU A C 1
ATOM 1080 O O . LEU A 1 143 ? 6.926 -38.25 -9.016 1 87.94 143 LEU A O 1
ATOM 1084 N N . VAL A 1 144 ? 7.227 -37.438 -11.062 1 92.06 144 VAL A N 1
ATOM 1085 C CA . VAL A 1 144 ? 6.105 -38.188 -11.648 1 92.06 144 VAL A CA 1
ATOM 1086 C C . VAL A 1 144 ? 6.605 -39.062 -12.789 1 92.06 144 VAL A C 1
ATOM 1088 O O . VAL A 1 144 ? 7.113 -38.562 -13.797 1 92.06 144 VAL A O 1
ATOM 1091 N N . GLN A 1 145 ? 6.43 -40.344 -12.633 1 91.25 145 GLN A N 1
ATOM 1092 C CA . GLN A 1 145 ? 6.84 -41.312 -13.648 1 91.25 145 GLN A CA 1
ATOM 1093 C C . GLN A 1 145 ? 5.723 -41.562 -14.656 1 91.25 145 GLN A C 1
ATOM 1095 O O . GLN A 1 145 ? 4.578 -41.812 -14.273 1 91.25 145 GLN A O 1
ATOM 1100 N N . LEU A 1 146 ? 6.133 -41.469 -15.898 1 93.5 146 LEU A N 1
ATOM 1101 C CA . LEU A 1 146 ? 5.156 -41.656 -16.969 1 93.5 146 LEU A CA 1
ATOM 1102 C C . LEU A 1 146 ? 5.438 -42.938 -17.75 1 93.5 146 LEU A C 1
ATOM 1104 O O . LEU A 1 146 ? 6.594 -43.344 -17.859 1 93.5 146 LEU A O 1
ATOM 1108 N N . THR A 1 147 ? 4.348 -43.5 -18.297 1 91.62 147 THR A N 1
ATOM 1109 C CA . THR A 1 147 ? 4.473 -44.562 -19.281 1 91.62 147 THR A CA 1
ATOM 1110 C C . THR A 1 147 ? 4.68 -43.969 -20.688 1 91.62 147 THR A C 1
ATOM 1112 O O . THR A 1 147 ? 4.676 -42.75 -20.859 1 91.62 147 THR A O 1
ATOM 1115 N N . ASP A 1 148 ? 4.812 -44.844 -21.672 1 86.25 148 ASP A N 1
ATOM 1116 C CA . ASP A 1 148 ? 5.039 -44.438 -23.047 1 86.25 148 ASP A CA 1
ATOM 1117 C C . ASP A 1 148 ? 3.82 -43.719 -23.609 1 86.25 148 ASP A C 1
ATOM 1119 O O . ASP A 1 148 ? 3.932 -42.969 -24.578 1 86.25 148 ASP A O 1
ATOM 1123 N N . HIS A 1 149 ? 2.693 -43.906 -22.984 1 88.38 149 HIS A N 1
ATOM 1124 C CA . HIS A 1 149 ? 1.473 -43.25 -23.453 1 88.38 149 HIS A CA 1
ATOM 1125 C C . HIS A 1 149 ? 1.067 -42.094 -22.531 1 88.38 149 HIS A C 1
ATOM 1127 O O . HIS A 1 149 ? -0.115 -41.75 -22.438 1 88.38 149 HIS A O 1
ATOM 1133 N N . ASN A 1 150 ? 2.002 -41.562 -21.719 1 92.19 150 ASN A N 1
ATOM 1134 C CA . ASN A 1 150 ? 1.844 -40.406 -20.844 1 92.19 150 ASN A CA 1
ATOM 1135 C C . ASN A 1 150 ? 0.85 -40.688 -19.719 1 92.19 150 ASN A C 1
ATOM 1137 O O . ASN A 1 150 ? 0.177 -39.781 -19.234 1 92.19 150 ASN A O 1
ATOM 1141 N N . GLN A 1 151 ? 0.703 -41.875 -19.453 1 94.94 151 GLN A N 1
ATOM 1142 C CA . GLN A 1 151 ? -0.033 -42.25 -18.25 1 94.94 151 GLN A CA 1
ATOM 1143 C C . GLN A 1 151 ? 0.886 -42.25 -17.031 1 94.94 151 GLN A C 1
ATOM 1145 O O . GLN A 1 151 ? 2.025 -42.719 -17.109 1 94.94 151 GLN A O 1
ATOM 1150 N N . VAL A 1 152 ? 0.376 -41.688 -15.977 1 95.44 152 VAL A N 1
ATOM 1151 C CA . VAL A 1 152 ? 1.179 -41.656 -14.758 1 95.44 152 VAL A CA 1
ATOM 1152 C C . VAL A 1 152 ? 1.324 -43.094 -14.211 1 95.44 152 VAL A C 1
ATOM 1154 O O . VAL A 1 152 ? 0.329 -43.781 -14 1 95.44 152 VAL A O 1
ATOM 1157 N N . ALA A 1 153 ? 2.545 -43.438 -13.992 1 92.56 153 ALA A N 1
ATOM 1158 C CA . ALA A 1 153 ? 2.824 -44.781 -13.492 1 92.56 153 ALA A CA 1
ATOM 1159 C C . ALA A 1 153 ? 3.066 -44.781 -11.984 1 92.56 153 ALA A C 1
ATOM 1161 O O . ALA A 1 153 ? 2.676 -45.719 -11.281 1 92.56 153 ALA A O 1
ATOM 1162 N N . ALA A 1 154 ? 3.754 -43.75 -11.602 1 89.19 154 ALA A N 1
ATOM 1163 C CA . ALA A 1 154 ? 4.094 -43.688 -10.18 1 89.19 154 ALA A CA 1
ATOM 1164 C C . ALA A 1 154 ? 4.477 -42.25 -9.773 1 89.19 154 ALA A C 1
ATOM 1166 O O . ALA A 1 154 ? 4.82 -41.438 -10.625 1 89.19 154 ALA A O 1
ATOM 1167 N N . PHE A 1 155 ? 4.301 -42.031 -8.406 1 87.62 155 PHE A N 1
ATOM 1168 C CA . PHE A 1 155 ? 4.801 -40.844 -7.77 1 87.62 155 PHE A CA 1
ATOM 1169 C C . PHE A 1 155 ? 5.996 -41.125 -6.879 1 87.62 155 PHE A C 1
ATOM 1171 O O . PHE A 1 155 ? 6 -42.156 -6.16 1 87.62 155 PHE A O 1
ATOM 1178 N N . ARG A 1 156 ? 6.98 -40.312 -7.074 1 79.88 156 ARG A N 1
ATOM 1179 C CA . ARG A 1 156 ? 8.172 -40.5 -6.25 1 79.88 156 ARG A CA 1
ATOM 1180 C C . ARG A 1 156 ? 8.484 -39.219 -5.457 1 79.88 156 ARG A C 1
ATOM 1182 O O . ARG A 1 156 ? 8.883 -38.219 -6.035 1 79.88 156 ARG A O 1
ATOM 1189 N N . GLU A 1 157 ? 8.281 -39.25 -4.215 1 72.38 157 GLU A N 1
ATOM 1190 C CA . GLU A 1 157 ? 8.484 -38.062 -3.406 1 72.38 157 GLU A CA 1
ATOM 1191 C C . GLU A 1 157 ? 9.961 -37.844 -3.109 1 72.38 157 GLU A C 1
ATOM 1193 O O . GLU A 1 157 ? 10.617 -38.688 -2.523 1 72.38 157 GLU A O 1
ATOM 1198 N N . LYS A 1 158 ? 10.547 -36.625 -3.496 1 67 158 LYS A N 1
ATOM 1199 C CA . LYS A 1 158 ? 11.859 -36.031 -3.219 1 67 158 LYS A CA 1
ATOM 1200 C C . LYS A 1 158 ? 12.938 -37.125 -3.18 1 67 158 LYS A C 1
ATOM 1202 O O . LYS A 1 158 ? 13.484 -37.438 -2.117 1 67 158 LYS A O 1
ATOM 1207 N N . PRO A 1 159 ? 13.141 -37.781 -4.336 1 68.94 159 PRO A N 1
ATOM 1208 C CA . PRO A 1 159 ? 14.188 -38.812 -4.379 1 68.94 159 PRO A CA 1
ATOM 1209 C C . PRO A 1 159 ? 15.586 -3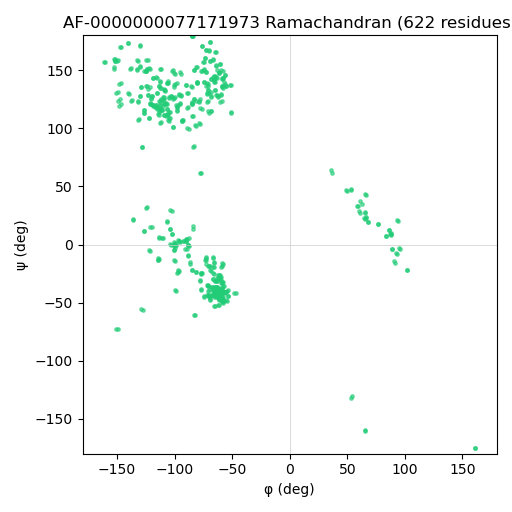8.25 -4.121 1 68.94 159 PRO A C 1
ATOM 1211 O O . PRO A 1 159 ? 15.789 -37.031 -4.238 1 68.94 159 PRO A O 1
ATOM 1214 N N . THR A 1 160 ? 16.469 -39.031 -3.549 1 71.5 160 THR A N 1
ATOM 1215 C CA . THR A 1 160 ? 17.859 -38.594 -3.469 1 71.5 160 THR A CA 1
ATOM 1216 C C . THR A 1 160 ? 18.438 -38.375 -4.863 1 71.5 160 THR A C 1
ATOM 1218 O O . THR A 1 160 ? 17.859 -38.812 -5.859 1 71.5 160 THR A O 1
ATOM 1221 N N . ALA A 1 161 ? 19.5 -37.5 -4.969 1 69.56 161 ALA A N 1
ATOM 1222 C CA . ALA A 1 161 ? 20.188 -37.281 -6.242 1 69.56 161 ALA A CA 1
ATOM 1223 C C . ALA A 1 161 ? 20.516 -38.594 -6.945 1 69.56 161 ALA A C 1
ATOM 1225 O O . ALA A 1 161 ? 20.359 -38.688 -8.164 1 69.56 161 ALA A O 1
ATOM 1226 N N . GLU A 1 162 ? 20.953 -39.531 -6.203 1 71.5 162 GLU A N 1
ATOM 1227 C CA . GLU A 1 162 ? 21.328 -40.844 -6.727 1 71.5 162 GLU A CA 1
ATOM 1228 C C . GLU A 1 162 ? 20.109 -41.562 -7.266 1 71.5 162 GLU A C 1
ATOM 1230 O O . GLU A 1 162 ? 20.172 -42.188 -8.344 1 71.5 162 GLU A O 1
ATOM 1235 N N . GLU A 1 163 ? 19.109 -41.531 -6.566 1 74.38 163 GLU A N 1
ATOM 1236 C CA . GLU A 1 163 ? 17.875 -42.188 -6.98 1 74.38 163 GLU A CA 1
ATOM 1237 C C . GLU A 1 163 ? 17.297 -41.531 -8.234 1 74.38 163 GLU A C 1
ATOM 1239 O O . GLU A 1 163 ? 16.844 -42.219 -9.148 1 74.38 163 GLU A O 1
ATOM 1244 N N . ALA A 1 164 ? 17.344 -40.219 -8.234 1 69.81 164 ALA A N 1
ATOM 1245 C CA . ALA A 1 164 ? 16.812 -39.5 -9.398 1 69.81 164 ALA A CA 1
ATOM 1246 C C . ALA A 1 164 ? 17.594 -39.875 -10.656 1 69.81 164 ALA A C 1
ATOM 1248 O O . ALA A 1 164 ? 17.016 -40.062 -11.727 1 69.81 164 ALA A O 1
ATOM 1249 N N . ALA A 1 165 ? 18.906 -39.844 -10.508 1 71.56 165 ALA A N 1
ATOM 1250 C CA . ALA A 1 165 ? 19.766 -40.188 -11.641 1 71.56 165 ALA A CA 1
ATOM 1251 C C . ALA A 1 165 ? 19.484 -41.594 -12.141 1 71.56 165 ALA A C 1
ATOM 1253 O O . ALA A 1 165 ? 19.484 -41.844 -13.344 1 71.56 165 ALA A O 1
ATOM 1254 N N . ARG A 1 166 ? 19.266 -42.375 -11.273 1 74.69 166 ARG A N 1
ATOM 1255 C CA . ARG A 1 166 ? 19.047 -43.781 -11.625 1 74.69 166 ARG A CA 1
ATOM 1256 C C . ARG A 1 166 ? 17.703 -43.938 -12.32 1 74.69 166 ARG A C 1
ATOM 1258 O O . ARG A 1 166 ? 17.594 -44.719 -13.266 1 74.69 166 ARG A O 1
ATOM 1265 N N . LEU A 1 167 ? 16.766 -43.219 -11.812 1 75.44 167 LEU A N 1
ATOM 1266 C CA . LEU A 1 167 ? 15.414 -43.375 -12.344 1 75.44 167 LEU A CA 1
ATOM 1267 C C . LEU A 1 167 ? 15.281 -42.656 -13.688 1 75.44 167 LEU A C 1
ATOM 1269 O O . LEU A 1 167 ? 14.492 -43.094 -14.539 1 75.44 167 LEU A O 1
ATOM 1273 N N . GLY A 1 168 ? 16.031 -41.688 -13.953 1 81.12 168 GLY A N 1
ATOM 1274 C CA . GLY A 1 168 ? 16.016 -40.938 -15.195 1 81.12 168 GLY A CA 1
ATOM 1275 C C . GLY A 1 168 ? 14.711 -40.188 -15.398 1 81.12 168 GLY A C 1
ATOM 1276 O O . GLY A 1 168 ? 14.234 -40.062 -16.531 1 81.12 168 GLY A O 1
ATOM 1277 N N . ILE A 1 169 ? 14.023 -39.938 -14.312 1 85 169 ILE A N 1
ATOM 1278 C CA . ILE A 1 169 ? 12.758 -39.219 -14.375 1 85 169 ILE A CA 1
ATOM 1279 C C . ILE A 1 169 ? 13.008 -37.719 -14.133 1 85 169 ILE A C 1
ATOM 1281 O O . ILE A 1 169 ? 13.664 -37.344 -13.164 1 85 169 ILE A O 1
ATOM 1285 N N . ASP A 1 170 ? 12.461 -36.812 -15.086 1 88.56 170 ASP A N 1
ATOM 1286 C CA . ASP A 1 170 ? 12.68 -35.375 -14.953 1 88.56 170 ASP A CA 1
ATOM 1287 C C . ASP A 1 170 ? 11.359 -34.625 -14.977 1 88.56 170 ASP A C 1
ATOM 1289 O O . ASP A 1 170 ? 11.344 -33.375 -15.102 1 88.56 170 ASP A O 1
ATOM 1293 N N . THR A 1 171 ? 10.289 -35.344 -14.867 1 92.88 171 THR A N 1
ATOM 1294 C CA . THR A 1 171 ? 8.977 -34.719 -14.875 1 92.88 171 THR A CA 1
ATOM 1295 C C . THR A 1 171 ? 8.477 -34.5 -13.445 1 92.88 171 THR A C 1
ATOM 1297 O O . THR A 1 171 ? 8.555 -35.406 -12.602 1 92.88 171 THR A O 1
ATOM 1300 N N . ILE A 1 172 ? 8.07 -33.25 -13.242 1 93.12 172 ILE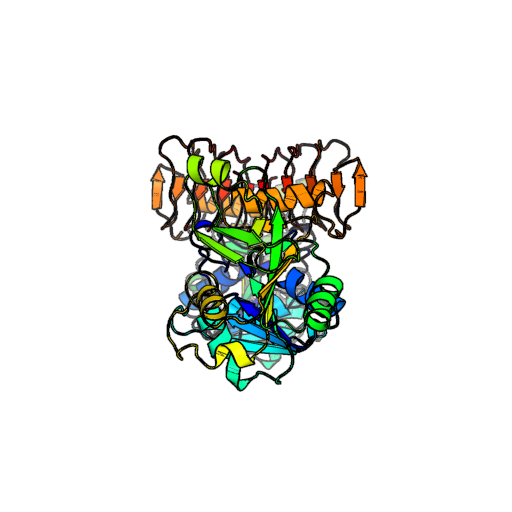 A N 1
ATOM 1301 C CA . ILE A 1 172 ? 7.547 -32.906 -11.922 1 93.12 172 ILE A CA 1
ATOM 1302 C C . ILE A 1 172 ? 6.137 -32.312 -12.055 1 93.12 172 ILE A C 1
ATOM 1304 O O . ILE A 1 172 ? 5.727 -31.922 -13.141 1 93.12 172 ILE A O 1
ATOM 1308 N N . ASN A 1 173 ? 5.441 -32.406 -10.922 1 93.69 173 ASN A N 1
ATOM 1309 C CA . ASN A 1 173 ? 4.113 -31.812 -10.828 1 93.69 173 ASN A CA 1
ATOM 1310 C C . ASN A 1 173 ? 4.164 -30.297 -11.023 1 93.69 173 ASN A C 1
ATOM 1312 O O . ASN A 1 173 ? 4.895 -29.594 -10.312 1 93.69 173 ASN A O 1
ATOM 1316 N N . ALA A 1 174 ? 3.336 -29.812 -11.969 1 95.75 174 ALA A N 1
ATOM 1317 C CA . ALA A 1 174 ? 3.404 -28.391 -12.305 1 95.75 174 ALA A CA 1
ATOM 1318 C C . ALA A 1 174 ? 2.293 -27.609 -11.617 1 95.75 174 ALA A C 1
ATOM 1320 O O . ALA A 1 174 ? 2.107 -26.422 -11.883 1 95.75 174 ALA A O 1
ATOM 1321 N N . GLY A 1 175 ? 1.497 -28.203 -10.859 1 95.12 175 GLY A N 1
ATOM 1322 C CA . GLY A 1 175 ? 0.603 -27.516 -9.938 1 95.12 175 GLY A CA 1
ATOM 1323 C C . GLY A 1 175 ? -0.725 -27.141 -10.562 1 95.12 175 GLY A C 1
ATOM 1324 O O . GLY A 1 175 ? -1.477 -26.328 -10.008 1 95.12 175 GLY A O 1
ATOM 1325 N N . THR A 1 176 ? -0.991 -27.594 -11.742 1 97.5 176 THR A N 1
ATOM 1326 C CA . THR A 1 176 ? -2.279 -27.438 -12.406 1 97.5 176 THR A CA 1
ATOM 1327 C C . THR A 1 176 ? -2.854 -28.781 -12.82 1 97.5 176 THR A C 1
ATOM 1329 O O . THR A 1 176 ? -2.127 -29.641 -13.32 1 97.5 176 THR A O 1
ATOM 1332 N N . TYR A 1 177 ? -4.234 -28.953 -12.562 1 98 177 TYR A N 1
ATOM 1333 C CA . TYR A 1 177 ? -4.871 -30.25 -12.797 1 98 177 TYR A CA 1
ATOM 1334 C C . TYR A 1 177 ? -6.23 -30.078 -13.461 1 98 177 TYR A C 1
ATOM 1336 O O . TYR A 1 177 ? -6.871 -29.031 -13.312 1 98 177 TYR A O 1
ATOM 1344 N N . VAL A 1 178 ? -6.594 -31.078 -14.195 1 98.56 178 VAL A N 1
ATOM 1345 C CA . VAL A 1 178 ? -7.992 -31.297 -14.547 1 98.56 178 VAL A CA 1
ATOM 1346 C C . VAL A 1 178 ? -8.508 -32.562 -13.891 1 98.56 178 VAL A C 1
ATOM 1348 O O . VAL A 1 178 ? -7.969 -33.656 -14.125 1 98.56 178 VAL A O 1
ATOM 1351 N N . LEU A 1 179 ? -9.586 -32.438 -13.094 1 98.38 179 LEU A N 1
ATOM 1352 C CA . LEU A 1 179 ? -10.016 -33.531 -12.25 1 98.38 179 LEU A CA 1
ATOM 1353 C C . LEU A 1 179 ? -11.508 -33.812 -12.43 1 98.38 179 LEU A C 1
ATOM 1355 O O . LEU A 1 179 ? -12.312 -32.906 -12.508 1 98.38 179 LEU A O 1
ATOM 1359 N N . ASP A 1 180 ? -11.773 -35.094 -12.539 1 97.88 180 ASP A N 1
ATOM 1360 C CA . ASP A 1 180 ? -13.172 -35.5 -12.414 1 97.88 180 ASP A CA 1
ATOM 1361 C C . ASP A 1 180 ? -13.672 -35.375 -10.984 1 97.88 180 ASP A C 1
ATOM 1363 O O . ASP A 1 180 ? -13.078 -35.906 -10.055 1 97.88 180 ASP A O 1
ATOM 1367 N N . PRO A 1 181 ? -14.727 -34.594 -10.836 1 97.44 181 PRO A N 1
ATOM 1368 C CA . PRO A 1 181 ? -15.164 -34.344 -9.461 1 97.44 181 PRO A CA 1
ATOM 1369 C C . PRO A 1 181 ? -15.516 -35.594 -8.695 1 97.44 181 PRO A C 1
ATOM 1371 O O . PRO A 1 181 ? -15.469 -35.625 -7.461 1 97.44 181 PRO A O 1
ATOM 1374 N N . ARG A 1 182 ? -15.766 -36.688 -9.297 1 95.75 182 ARG A N 1
ATOM 1375 C CA . ARG A 1 182 ? -16.172 -37.938 -8.664 1 95.75 182 ARG A CA 1
ATOM 1376 C C . ARG A 1 182 ? -15.031 -38.562 -7.852 1 95.75 182 ARG A C 1
ATOM 1378 O O . ARG A 1 182 ? -15.258 -39.344 -6.949 1 95.75 182 ARG A O 1
ATOM 1385 N N . ILE A 1 183 ? -13.867 -38.094 -8.172 1 96.62 183 ILE A N 1
ATOM 1386 C CA . ILE A 1 183 ? -12.719 -38.719 -7.504 1 96.62 183 ILE A CA 1
ATOM 1387 C C . ILE A 1 183 ? -12.656 -38.25 -6.051 1 96.62 183 ILE A C 1
ATOM 1389 O O . ILE A 1 183 ? -11.922 -38.812 -5.242 1 96.62 183 ILE A O 1
ATOM 1393 N N . PHE A 1 184 ? -13.391 -37.219 -5.688 1 96.69 184 PHE A N 1
ATOM 1394 C CA . PHE A 1 184 ? -13.352 -36.688 -4.34 1 96.69 184 PHE A CA 1
ATOM 1395 C C . PHE A 1 184 ? -14.336 -37.406 -3.43 1 96.69 184 PHE A C 1
ATOM 1397 O O . PHE A 1 184 ? -14.406 -37.125 -2.232 1 96.69 184 PHE A O 1
ATOM 1404 N N . ALA A 1 185 ? -15.047 -38.312 -3.949 1 93.38 185 ALA A N 1
ATOM 1405 C CA . ALA A 1 185 ? -16.047 -39.031 -3.182 1 93.38 185 ALA A CA 1
ATOM 1406 C C . ALA A 1 185 ? -15.43 -39.719 -1.976 1 93.38 185 ALA A C 1
ATOM 1408 O O . ALA A 1 185 ? -16.016 -39.75 -0.894 1 93.38 185 ALA A O 1
ATOM 1409 N N . ASP A 1 186 ? -14.211 -40.125 -2.133 1 89.5 186 ASP A N 1
ATOM 1410 C CA . ASP A 1 186 ? -13.578 -40.906 -1.073 1 89.5 186 ASP A CA 1
ATOM 1411 C C . ASP A 1 186 ? -12.688 -40.031 -0.205 1 89.5 186 ASP A C 1
ATOM 1413 O O . ASP A 1 186 ? -12.023 -40.5 0.714 1 89.5 186 ASP A O 1
ATOM 1417 N N . VAL A 1 187 ? -12.602 -38.812 -0.479 1 94.56 187 VAL A N 1
ATOM 1418 C CA . VAL A 1 187 ? -11.82 -37.906 0.341 1 94.56 187 VAL A CA 1
ATOM 1419 C C . VAL A 1 187 ? -12.594 -37.562 1.607 1 94.56 187 VAL A C 1
ATOM 1421 O O . VAL A 1 187 ? -13.742 -37.094 1.536 1 94.56 187 VAL A O 1
ATOM 1424 N N . PRO A 1 188 ? -12.008 -37.781 2.746 1 94.25 188 PRO A N 1
ATOM 1425 C CA . PRO A 1 188 ? -12.719 -37.5 3.992 1 94.25 188 PRO A CA 1
ATOM 1426 C C . PRO A 1 188 ? -12.977 -36 4.172 1 94.25 188 PRO A C 1
ATOM 1428 O O . PRO A 1 188 ? -12.133 -35.156 3.818 1 94.25 188 PRO A O 1
ATOM 1431 N N . ALA A 1 189 ? -14.133 -35.688 4.742 1 91.31 189 ALA A N 1
ATOM 1432 C CA . ALA A 1 189 ? -14.508 -34.312 4.973 1 91.31 189 ALA A CA 1
ATOM 1433 C C . ALA A 1 189 ? -13.734 -33.719 6.145 1 91.31 189 ALA A C 1
ATOM 1435 O O . ALA A 1 189 ? -13.461 -34.406 7.133 1 91.31 189 ALA A O 1
ATOM 1436 N N . GLN A 1 190 ? -13.336 -32.5 5.977 1 92.19 190 GLN A N 1
ATOM 1437 C CA . GLN A 1 190 ? -12.742 -31.703 7.047 1 92.19 190 GLN A CA 1
ATOM 1438 C C . GLN A 1 190 ? -11.461 -32.344 7.574 1 92.19 190 GLN A C 1
ATOM 1440 O O . GLN A 1 190 ? -11.219 -32.375 8.781 1 92.19 190 GLN A O 1
ATOM 1445 N N . THR A 1 191 ? -10.844 -33.062 6.77 1 93.19 191 THR A N 1
ATOM 1446 C CA . THR A 1 191 ? -9.578 -33.719 7.086 1 93.19 191 THR A CA 1
ATOM 1447 C C . THR A 1 191 ? -8.492 -33.281 6.102 1 93.19 191 THR A C 1
ATOM 1449 O O . THR A 1 191 ? -8.727 -33.219 4.895 1 93.19 191 THR A O 1
ATOM 1452 N N . PRO A 1 192 ? -7.367 -33 6.73 1 94.44 192 PRO A N 1
ATOM 1453 C CA . PRO A 1 192 ? -6.273 -32.688 5.805 1 94.44 192 PRO A CA 1
ATOM 1454 C C . PRO A 1 192 ? -5.957 -33.844 4.871 1 94.44 192 PRO A C 1
ATOM 1456 O O . PRO A 1 192 ? -5.773 -35 5.332 1 94.44 192 PRO A O 1
ATOM 1459 N N . TRP A 1 193 ? -6.023 -33.594 3.586 1 94.5 193 TRP A N 1
ATOM 1460 C CA . TRP A 1 193 ? -5.762 -34.562 2.537 1 94.5 193 TRP A CA 1
ATOM 1461 C C . TRP A 1 193 ? -4.973 -33.938 1.39 1 94.5 193 TRP A C 1
ATOM 1463 O O . TRP A 1 193 ? -5.305 -32.844 0.926 1 94.5 193 TRP A O 1
ATOM 1473 N N . SER A 1 194 ? -3.877 -34.625 0.995 1 93.19 194 SER A N 1
ATOM 1474 C CA . SER A 1 194 ? -2.979 -34.094 -0.018 1 93.19 194 SER A CA 1
ATOM 1475 C C . SER A 1 194 ? -3.244 -34.719 -1.384 1 93.19 194 SER A C 1
ATOM 1477 O O . SER A 1 194 ? -3.566 -35.906 -1.479 1 93.19 194 SER A O 1
ATOM 1479 N N . PHE A 1 195 ? -3.047 -33.906 -2.43 1 93.19 195 PHE A N 1
ATOM 1480 C CA . PHE A 1 195 ? -3.094 -34.438 -3.787 1 93.19 195 PHE A CA 1
ATOM 1481 C C . PHE A 1 195 ? -2.004 -35.5 -4 1 93.19 195 PHE A C 1
ATOM 1483 O O . PHE A 1 195 ? -2.295 -36.625 -4.375 1 93.19 195 PHE A O 1
ATOM 1490 N N . GLU A 1 196 ? -0.834 -35.094 -3.666 1 87.56 196 GLU A N 1
ATOM 1491 C CA . GLU A 1 196 ? 0.364 -35.844 -4.051 1 87.56 196 GLU A CA 1
ATOM 1492 C C . GLU A 1 196 ? 0.574 -37.062 -3.15 1 87.56 196 GLU A C 1
ATOM 1494 O O . GLU A 1 196 ? 1.089 -38.094 -3.596 1 87.56 196 GLU A O 1
ATOM 1499 N N . ARG A 1 197 ? 0.143 -36.938 -1.927 1 88.81 197 ARG A N 1
ATOM 1500 C CA . ARG A 1 197 ? 0.474 -37.969 -0.957 1 88.81 197 ARG A CA 1
ATOM 1501 C C . ARG A 1 197 ? -0.682 -38.969 -0.791 1 88.81 197 ARG A C 1
ATOM 1503 O O . ARG A 1 197 ? -0.474 -40.125 -0.404 1 88.81 197 ARG A O 1
ATOM 1510 N N . GLN A 1 198 ? -1.867 -38.5 -1.105 1 93.12 198 GLN A N 1
ATOM 1511 C CA . GLN A 1 198 ? -3.002 -39.375 -0.816 1 93.12 198 GLN A CA 1
ATOM 1512 C C . GLN A 1 198 ? -3.891 -39.562 -2.045 1 93.12 198 GLN A C 1
ATOM 1514 O O . GLN A 1 198 ? -4.035 -40.656 -2.562 1 93.12 198 GLN A O 1
ATOM 1519 N N . LEU A 1 199 ? -4.363 -38.5 -2.586 1 94.88 199 LEU A N 1
ATOM 1520 C CA . LEU A 1 199 ? -5.402 -38.594 -3.605 1 94.88 199 LEU A CA 1
ATOM 1521 C C . LEU A 1 199 ? -4.879 -39.281 -4.855 1 94.88 199 LEU A C 1
ATOM 1523 O O . LEU A 1 199 ? -5.449 -40.281 -5.297 1 94.88 199 LEU A O 1
ATOM 1527 N N . PHE A 1 200 ? -3.781 -38.812 -5.41 1 94.62 200 PHE A N 1
ATOM 1528 C CA . PHE A 1 200 ? -3.293 -39.344 -6.684 1 94.62 200 PHE A CA 1
ATOM 1529 C C . PHE A 1 200 ? -2.758 -40.75 -6.52 1 94.62 200 PHE A C 1
ATOM 1531 O O . PHE A 1 200 ? -3.082 -41.625 -7.312 1 94.62 200 PHE A O 1
ATOM 1538 N N . PRO A 1 201 ? -2.012 -41 -5.484 1 92.88 201 PRO A N 1
ATOM 1539 C CA . PRO A 1 201 ? -1.599 -42.406 -5.266 1 92.88 201 PRO A CA 1
ATOM 1540 C C . PRO A 1 201 ? -2.783 -43.344 -5.113 1 92.88 201 PRO A C 1
ATOM 1542 O O . PRO A 1 201 ? -2.738 -44.469 -5.605 1 92.88 201 PRO A O 1
ATOM 1545 N N . ASN A 1 202 ? -3.789 -42.906 -4.48 1 94.75 202 ASN A N 1
ATOM 1546 C CA . ASN A 1 202 ? -4.984 -43.719 -4.32 1 94.75 202 ASN A CA 1
ATOM 1547 C C . ASN A 1 202 ? -5.656 -44 -5.66 1 94.75 202 ASN A C 1
ATOM 1549 O O . ASN A 1 202 ? -6.16 -45.094 -5.887 1 94.75 202 ASN A O 1
ATOM 1553 N N . LEU A 1 203 ? -5.684 -43.031 -6.535 1 96 203 LEU A N 1
ATOM 1554 C CA . LEU A 1 203 ? -6.25 -43.25 -7.867 1 96 203 LEU A CA 1
ATOM 1555 C C . LEU A 1 203 ? -5.484 -44.312 -8.625 1 96 203 LEU A C 1
ATOM 1557 O O . LEU A 1 203 ? -6.09 -45.156 -9.281 1 96 203 LEU A O 1
ATOM 1561 N N . LEU A 1 204 ? -4.215 -44.25 -8.539 1 94.44 204 LEU A N 1
ATOM 1562 C CA . LEU A 1 204 ? -3.387 -45.25 -9.203 1 94.44 204 LEU A CA 1
ATOM 1563 C C . LEU A 1 204 ? -3.637 -46.656 -8.625 1 94.44 204 LEU A C 1
ATOM 1565 O O . LEU A 1 204 ? -3.734 -47.625 -9.359 1 94.44 204 LEU A O 1
ATOM 1569 N N . ALA A 1 205 ? -3.713 -46.688 -7.344 1 94.56 205 ALA A N 1
ATOM 1570 C CA . ALA A 1 205 ? -3.965 -47.969 -6.66 1 94.56 205 ALA A CA 1
ATOM 1571 C C . ALA A 1 205 ? -5.301 -48.562 -7.09 1 94.56 205 ALA A C 1
ATOM 1573 O O . ALA A 1 205 ? -5.453 -49.781 -7.141 1 94.56 205 ALA A O 1
ATOM 1574 N N . GLN A 1 206 ? -6.191 -47.719 -7.434 1 95.19 206 GLN A N 1
ATOM 1575 C CA . GLN A 1 206 ? -7.52 -48.125 -7.863 1 95.19 206 GLN A CA 1
ATOM 1576 C C . GLN A 1 206 ? -7.562 -48.344 -9.375 1 95.19 206 GLN A C 1
ATOM 1578 O O . GLN A 1 206 ? -8.641 -48.531 -9.953 1 95.19 206 GLN A O 1
ATOM 1583 N N . ARG A 1 207 ? -6.473 -48.219 -10.039 1 94.62 207 ARG A N 1
ATOM 1584 C CA . ARG A 1 207 ? -6.293 -48.469 -11.469 1 94.62 207 ARG A CA 1
ATOM 1585 C C . ARG A 1 207 ? -7.102 -47.469 -12.297 1 94.62 207 ARG A C 1
ATOM 1587 O O . ARG A 1 207 ? -7.617 -47.812 -13.359 1 94.62 207 ARG A O 1
ATOM 1594 N N . GLN A 1 208 ? -7.297 -46.344 -11.703 1 95.31 208 GLN A N 1
ATOM 1595 C CA . GLN A 1 208 ? -7.902 -45.25 -12.477 1 95.31 208 GLN A CA 1
ATOM 1596 C C . GLN A 1 208 ? -6.898 -44.656 -13.453 1 95.31 208 GLN A C 1
ATOM 1598 O O . GLN A 1 208 ? -5.691 -44.688 -13.211 1 95.31 208 GLN A O 1
ATOM 1603 N N . LYS A 1 209 ? -7.453 -44.156 -14.508 1 95.62 209 LYS A N 1
ATOM 1604 C CA . LYS A 1 209 ? -6.594 -43.531 -15.508 1 95.62 209 LYS A CA 1
ATOM 1605 C C . LYS A 1 209 ? -6.16 -42.125 -15.078 1 95.62 209 LYS A C 1
ATOM 1607 O O . LYS A 1 209 ? -7 -41.25 -14.883 1 95.62 209 LYS A O 1
ATOM 1612 N N . VAL A 1 210 ? -4.871 -41.969 -14.906 1 97.5 210 VAL A N 1
ATOM 1613 C CA . VAL A 1 210 ? -4.266 -40.688 -14.609 1 97.5 210 VAL A CA 1
ATOM 1614 C C . VAL A 1 210 ? -3.299 -40.312 -15.727 1 97.5 210 VAL A C 1
ATOM 1616 O O . VAL A 1 210 ? -2.342 -41.031 -16 1 97.5 210 VAL A O 1
ATOM 1619 N N . LEU A 1 211 ? -3.625 -39.156 -16.344 1 98 211 LEU A N 1
ATOM 1620 C CA . LEU A 1 211 ? -2.842 -38.719 -17.484 1 98 211 LEU A CA 1
ATOM 1621 C C . LEU A 1 211 ? -1.827 -37.656 -17.062 1 98 211 LEU A C 1
ATOM 1623 O O . LEU A 1 211 ? -2.135 -36.781 -16.234 1 98 211 LEU A O 1
ATOM 1627 N N . GLY A 1 212 ? -0.587 -37.75 -17.594 1 97.81 212 GLY A N 1
ATOM 1628 C CA . GLY A 1 212 ? 0.388 -36.688 -17.516 1 97.81 212 GLY A CA 1
ATOM 1629 C C . GLY A 1 212 ? 0.435 -35.812 -18.766 1 97.81 212 GLY A C 1
ATOM 1630 O O . GLY A 1 212 ? 0.598 -36.312 -19.875 1 97.81 212 GLY A O 1
ATOM 1631 N N . PHE A 1 213 ? 0.18 -34.562 -18.578 1 97.94 213 PHE A N 1
ATOM 1632 C CA . PHE A 1 213 ? 0.3 -33.594 -19.672 1 97.94 213 PHE A CA 1
ATOM 1633 C C . PHE A 1 213 ? 1.603 -32.812 -19.547 1 97.94 213 PHE A C 1
ATOM 1635 O O . PHE A 1 213 ? 1.687 -31.828 -18.797 1 97.94 213 PHE A O 1
ATOM 1642 N N . VAL A 1 214 ? 2.631 -33.156 -20.312 1 96.62 214 VAL A N 1
ATOM 1643 C CA . VAL A 1 214 ? 3.949 -32.562 -20.219 1 96.62 214 VAL A CA 1
ATOM 1644 C C . VAL A 1 214 ? 3.99 -31.281 -21.047 1 96.62 214 VAL A C 1
ATOM 1646 O O . VAL A 1 214 ? 3.678 -31.297 -22.25 1 96.62 214 VAL A O 1
ATOM 1649 N N . SER A 1 215 ? 4.293 -30.219 -20.391 1 95.88 215 SER A N 1
ATOM 1650 C CA . SER A 1 215 ? 4.395 -28.922 -21.062 1 95.88 215 SER A CA 1
ATOM 1651 C C . SER A 1 215 ? 5.801 -28.359 -20.938 1 95.88 215 SER A C 1
ATOM 1653 O O . SER A 1 215 ? 6.434 -28.453 -19.891 1 95.88 215 SER A O 1
ATOM 1655 N N . ASP A 1 216 ? 6.23 -27.703 -22.031 1 93.19 216 ASP A N 1
ATOM 1656 C CA . ASP A 1 216 ? 7.543 -27.062 -22.047 1 93.19 216 ASP A CA 1
ATOM 1657 C C . ASP A 1 216 ? 7.422 -25.547 -21.906 1 93.19 216 ASP A C 1
ATOM 1659 O O . ASP A 1 216 ? 8.406 -24.828 -22.078 1 93.19 216 ASP A O 1
ATOM 1663 N N . THR A 1 217 ? 6.27 -25.125 -21.531 1 95.06 217 THR A N 1
ATOM 1664 C CA . THR A 1 217 ? 6.043 -23.703 -21.359 1 95.06 217 THR A CA 1
ATOM 1665 C C . THR A 1 217 ? 6.68 -23.203 -20.062 1 95.06 217 THR A C 1
ATOM 1667 O O . THR A 1 217 ? 7.277 -23.969 -19.312 1 95.06 217 THR A O 1
ATOM 1670 N N . TYR A 1 218 ? 6.707 -21.906 -19.875 1 96.94 218 TYR A N 1
ATOM 1671 C CA . TYR A 1 218 ? 7.285 -21.297 -18.688 1 96.94 218 TYR A CA 1
ATOM 1672 C C . TYR A 1 218 ? 6.617 -21.828 -17.422 1 96.94 218 TYR A C 1
ATOM 1674 O O . TYR A 1 218 ? 5.395 -21.984 -17.375 1 96.94 218 TYR A O 1
ATOM 1682 N N . TRP A 1 219 ? 7.402 -22.062 -16.438 1 96.5 219 TRP A N 1
ATOM 1683 C CA . TRP A 1 219 ? 6.918 -22.547 -15.156 1 96.5 219 TRP A CA 1
ATOM 1684 C C . TRP A 1 219 ? 7.82 -22.094 -14.023 1 96.5 219 TRP A C 1
ATOM 1686 O O . TRP A 1 219 ? 9.047 -22.188 -14.109 1 96.5 219 TRP A O 1
ATOM 1696 N N . LEU A 1 220 ? 7.207 -21.531 -13 1 96.06 220 LEU A N 1
ATOM 1697 C CA . LEU A 1 220 ? 7.938 -21.125 -11.805 1 96.06 220 LEU A CA 1
ATOM 1698 C C . LEU A 1 220 ? 7.062 -21.266 -10.562 1 96.06 220 LEU A C 1
ATOM 1700 O O . LEU A 1 220 ? 5.934 -20.766 -10.531 1 96.06 220 LEU A O 1
ATOM 1704 N N . ASP A 1 221 ? 7.504 -21.969 -9.602 1 93.88 221 ASP A N 1
ATOM 1705 C CA . ASP A 1 221 ? 6.863 -22 -8.289 1 93.88 221 ASP A CA 1
ATOM 1706 C C . ASP A 1 221 ? 7.332 -20.844 -7.414 1 93.88 221 ASP A C 1
ATOM 1708 O O . ASP A 1 221 ? 8.484 -20.828 -6.969 1 93.88 221 ASP A O 1
ATOM 1712 N N . ILE A 1 222 ? 6.48 -19.906 -7.141 1 95.25 222 ILE A N 1
ATOM 1713 C CA . ILE A 1 222 ? 6.836 -18.75 -6.328 1 95.25 222 ILE A CA 1
ATOM 1714 C C . ILE A 1 222 ? 6.711 -19.094 -4.844 1 95.25 222 ILE A C 1
ATOM 1716 O O . ILE A 1 222 ? 5.734 -18.719 -4.191 1 95.25 222 ILE A O 1
ATOM 1720 N N . GLY A 1 223 ? 7.781 -19.703 -4.32 1 93.38 223 GLY A N 1
ATOM 1721 C CA . GLY A 1 223 ? 7.676 -20.25 -2.977 1 93.38 223 GLY A CA 1
ATOM 1722 C C . GLY A 1 223 ? 8.562 -19.531 -1.973 1 93.38 223 GLY A C 1
ATOM 1723 O O . GLY A 1 223 ? 8.445 -19.75 -0.765 1 93.38 223 GLY A O 1
ATOM 1724 N N . ASN A 1 224 ? 9.453 -18.734 -2.49 1 95.31 224 ASN A N 1
ATOM 1725 C CA . ASN A 1 224 ? 10.344 -17.953 -1.64 1 95.31 224 ASN A CA 1
ATOM 1726 C C . ASN A 1 224 ? 10.688 -16.609 -2.266 1 95.31 224 ASN A C 1
ATOM 1728 O O . ASN A 1 224 ? 10.359 -16.359 -3.428 1 95.31 224 ASN A O 1
ATOM 1732 N N . PRO A 1 225 ? 11.32 -15.719 -1.526 1 97.12 225 PRO A N 1
ATOM 1733 C CA . PRO A 1 225 ? 11.555 -14.359 -2.02 1 97.12 225 PRO A CA 1
ATOM 1734 C C . PRO A 1 225 ? 12.414 -14.328 -3.279 1 97.12 225 PRO A C 1
ATOM 1736 O O . PRO A 1 225 ? 12.172 -13.523 -4.18 1 97.12 225 PRO A O 1
ATOM 1739 N N . ALA A 1 226 ? 13.398 -15.172 -3.314 1 96.62 226 ALA A N 1
ATOM 1740 C CA . ALA A 1 226 ? 14.25 -15.219 -4.496 1 96.62 226 ALA A CA 1
ATOM 1741 C C . ALA A 1 226 ? 13.445 -15.547 -5.75 1 96.62 226 ALA A C 1
ATOM 1743 O O . ALA A 1 226 ? 13.609 -14.898 -6.789 1 96.62 226 ALA A O 1
ATOM 1744 N N . LYS A 1 227 ? 12.594 -16.531 -5.645 1 96.62 227 LYS A N 1
ATOM 1745 C CA . LYS A 1 227 ? 11.742 -16.922 -6.766 1 96.62 227 LYS A CA 1
ATOM 1746 C C . LYS A 1 227 ? 10.727 -15.844 -7.094 1 96.62 227 LYS A C 1
ATOM 1748 O O . LYS A 1 227 ? 10.383 -15.633 -8.258 1 96.62 227 LYS A O 1
ATOM 1753 N N . TYR A 1 228 ? 10.258 -15.227 -6.055 1 98.19 228 TYR A N 1
ATOM 1754 C CA . TYR A 1 228 ? 9.344 -14.109 -6.254 1 98.19 228 TYR A CA 1
ATOM 1755 C C . TYR A 1 228 ? 9.992 -13.016 -7.09 1 98.19 228 TYR A C 1
ATOM 1757 O O . TYR A 1 228 ? 9.398 -12.516 -8.047 1 98.19 228 TYR A O 1
ATOM 1765 N N . TRP A 1 229 ? 11.148 -12.633 -6.766 1 98.31 229 TRP A N 1
ATOM 1766 C CA . TRP A 1 229 ? 11.922 -11.656 -7.523 1 98.31 229 TRP A CA 1
ATOM 1767 C C . TRP A 1 229 ? 12.219 -12.156 -8.93 1 98.31 229 TRP A C 1
ATOM 1769 O O . TRP A 1 229 ? 12.055 -11.43 -9.906 1 98.31 229 TRP A O 1
ATOM 1779 N N . GLN A 1 230 ? 12.555 -13.414 -9.031 1 97.88 230 GLN A N 1
ATOM 1780 C CA . GLN A 1 230 ? 12.844 -14.031 -10.32 1 97.88 230 GLN A CA 1
ATOM 1781 C C . GLN A 1 230 ? 11.648 -13.93 -11.266 1 97.88 230 GLN A C 1
ATOM 1783 O O . GLN A 1 230 ? 11.82 -13.734 -12.469 1 97.88 230 GLN A O 1
ATOM 1788 N N . ALA A 1 231 ? 10.516 -14.117 -10.719 1 98.06 231 ALA A N 1
ATOM 1789 C CA . ALA A 1 231 ? 9.305 -13.992 -11.523 1 98.06 231 ALA A CA 1
ATOM 1790 C C . ALA A 1 231 ? 9.258 -12.656 -12.25 1 98.06 231 ALA A C 1
ATOM 1792 O O . ALA A 1 231 ? 8.953 -12.594 -13.445 1 98.06 231 ALA A O 1
ATOM 1793 N N . HIS A 1 232 ? 9.578 -11.594 -11.57 1 98.25 232 HIS A N 1
ATOM 1794 C CA . HIS A 1 232 ? 9.578 -10.258 -12.164 1 98.25 232 HIS A CA 1
ATOM 1795 C C . HIS A 1 232 ? 10.641 -10.141 -13.25 1 98.25 232 HIS A C 1
ATOM 1797 O O . HIS A 1 232 ? 10.375 -9.617 -14.336 1 98.25 232 HIS A O 1
ATOM 1803 N N . LEU A 1 233 ? 11.766 -10.656 -12.938 1 98.12 233 LEU A N 1
ATOM 1804 C CA . LEU A 1 233 ? 12.859 -10.578 -13.898 1 98.12 233 LEU A CA 1
ATOM 1805 C C . LEU A 1 233 ? 12.531 -11.359 -15.164 1 98.12 233 LEU A C 1
ATOM 1807 O O . LEU A 1 233 ? 12.836 -10.914 -16.266 1 98.12 233 LEU A O 1
ATOM 1811 N N . ASP A 1 234 ? 11.906 -12.508 -14.961 1 97.94 234 ASP A N 1
ATOM 1812 C CA . ASP A 1 234 ? 11.523 -13.328 -16.109 1 97.94 234 ASP A CA 1
ATOM 1813 C C . ASP A 1 234 ? 10.508 -12.609 -16.984 1 97.94 234 ASP A C 1
ATOM 1815 O O . ASP A 1 234 ? 10.539 -12.734 -18.219 1 97.94 234 ASP A O 1
ATOM 1819 N N . ILE A 1 235 ? 9.641 -11.891 -16.375 1 97.38 235 ILE A N 1
ATOM 1820 C CA . ILE A 1 235 ? 8.641 -11.133 -17.125 1 97.38 235 ILE A CA 1
ATOM 1821 C C . ILE A 1 235 ? 9.312 -9.977 -17.859 1 97.38 235 ILE A C 1
ATOM 1823 O O . ILE A 1 235 ? 9.047 -9.758 -19.047 1 97.38 235 ILE A O 1
ATOM 1827 N N . LEU A 1 236 ? 10.195 -9.273 -17.203 1 97.5 236 LEU A N 1
ATOM 1828 C CA . LEU A 1 236 ? 10.883 -8.133 -17.797 1 97.5 236 LEU A CA 1
ATOM 1829 C C . LEU A 1 236 ? 11.734 -8.578 -18.984 1 97.5 236 LEU A C 1
ATOM 1831 O O . LEU A 1 236 ? 11.891 -7.824 -19.953 1 97.5 236 LEU A O 1
ATOM 1835 N N . SER A 1 237 ? 12.25 -9.781 -18.938 1 95.81 237 SER A N 1
ATOM 1836 C CA . SER A 1 237 ? 13.117 -10.281 -20 1 95.81 237 SER A CA 1
ATOM 1837 C C . SER A 1 237 ? 12.312 -10.906 -21.125 1 95.81 237 SER A C 1
ATOM 1839 O O . SER A 1 237 ? 12.852 -11.227 -22.188 1 95.81 237 SER A O 1
ATOM 1841 N N . GLY A 1 238 ? 11.039 -11.219 -20.859 1 95 238 GLY A N 1
ATOM 1842 C CA . GLY A 1 238 ? 10.195 -11.836 -21.875 1 95 238 GLY A CA 1
ATOM 1843 C C . GLY A 1 238 ? 10.141 -13.352 -21.766 1 95 238 GLY A C 1
ATOM 1844 O O . GLY A 1 238 ? 9.414 -14.008 -22.5 1 95 238 GLY A O 1
ATOM 1845 N N . ARG A 1 239 ? 10.898 -13.891 -20.844 1 96 239 ARG A N 1
ATOM 1846 C CA . ARG A 1 239 ? 10.867 -15.336 -20.625 1 96 239 ARG A CA 1
ATOM 1847 C C . ARG A 1 239 ? 9.477 -15.797 -20.219 1 96 239 ARG A C 1
ATOM 1849 O O . ARG A 1 239 ? 9.031 -16.875 -20.609 1 96 239 ARG A O 1
ATOM 1856 N N . MET A 1 240 ? 8.891 -15.055 -19.406 1 96.94 240 MET A N 1
ATOM 1857 C CA . MET A 1 240 ? 7.484 -15.242 -19.062 1 96.94 240 MET A CA 1
ATOM 1858 C C . MET A 1 240 ? 6.613 -14.195 -19.75 1 96.94 240 MET A C 1
ATOM 1860 O O . MET A 1 240 ? 6.625 -13.023 -19.375 1 96.94 240 MET A O 1
ATOM 1864 N N . PRO A 1 241 ? 5.879 -14.672 -20.703 1 94.81 241 PRO A N 1
ATOM 1865 C CA . PRO A 1 241 ? 5.062 -13.695 -21.438 1 94.81 241 PRO A CA 1
ATOM 1866 C C . PRO A 1 241 ? 3.916 -13.148 -20.594 1 94.81 241 PRO A C 1
ATOM 1868 O O . PRO A 1 241 ? 3.033 -13.906 -20.172 1 94.81 241 PRO A O 1
ATOM 1871 N N . LEU A 1 242 ? 3.961 -11.906 -20.281 1 93.69 242 LEU A N 1
ATOM 1872 C CA . LEU A 1 242 ? 2.932 -11.133 -19.609 1 93.69 242 LEU A CA 1
ATOM 1873 C C . LEU A 1 242 ? 2.92 -9.688 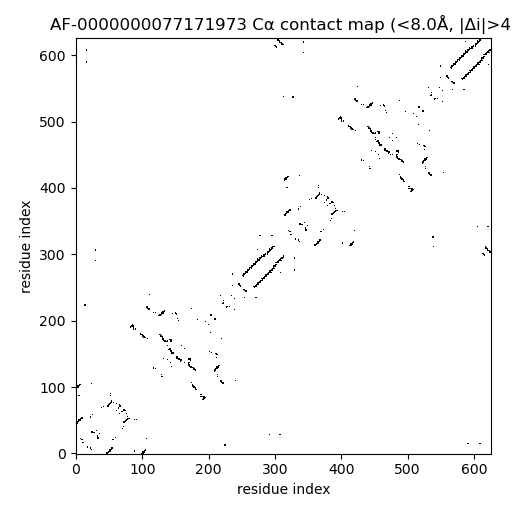-20.094 1 93.69 242 LEU A C 1
ATOM 1875 O O . LEU A 1 242 ? 3.936 -8.992 -20.016 1 93.69 242 LEU A O 1
ATOM 1879 N N . PRO A 1 243 ? 1.762 -9.289 -20.641 1 91.31 243 PRO A N 1
ATOM 1880 C CA . PRO A 1 243 ? 1.702 -7.895 -21.078 1 91.31 243 PRO A CA 1
ATOM 1881 C C . PRO A 1 243 ? 1.841 -6.906 -19.922 1 91.31 243 PRO A C 1
ATOM 1883 O O . PRO A 1 243 ? 1.204 -7.074 -18.891 1 91.31 243 PRO A O 1
ATOM 1886 N N . LEU A 1 244 ? 2.752 -5.965 -20.094 1 93.06 244 LEU A N 1
ATOM 1887 C CA . LEU A 1 244 ? 2.947 -4.898 -19.125 1 93.06 244 LEU A CA 1
ATOM 1888 C C . LEU A 1 244 ? 2.395 -3.576 -19.656 1 93.06 244 LEU A C 1
ATOM 1890 O O . LEU A 1 244 ? 2.52 -3.275 -20.844 1 93.06 244 LEU A O 1
ATOM 1894 N N . PRO A 1 245 ? 1.744 -2.832 -18.766 1 91 245 PRO A N 1
ATOM 1895 C CA . PRO A 1 245 ? 1.29 -1.502 -19.188 1 91 245 PRO A CA 1
ATOM 1896 C C . PRO A 1 245 ? 2.418 -0.474 -19.203 1 91 245 PRO A C 1
ATOM 1898 O O . PRO A 1 245 ? 2.359 0.53 -18.484 1 91 245 PRO A O 1
ATOM 1901 N N . ALA A 1 246 ? 3.35 -0.744 -20 1 96.88 246 ALA A N 1
ATOM 1902 C CA . ALA A 1 246 ? 4.551 0.081 -20.094 1 96.88 246 ALA A CA 1
ATOM 1903 C C . ALA A 1 246 ? 5.16 -0.006 -21.5 1 96.88 246 ALA A C 1
ATOM 1905 O O . ALA A 1 246 ? 4.828 -0.91 -22.266 1 96.88 246 ALA A O 1
ATOM 1906 N N . GLN A 1 247 ? 5.887 0.963 -21.781 1 96.75 247 GLN A N 1
ATOM 1907 C CA . GLN A 1 247 ? 6.652 0.957 -23.031 1 96.75 247 GLN A CA 1
ATOM 1908 C C . GLN A 1 247 ? 8.102 0.568 -22.781 1 96.75 247 GLN A C 1
ATOM 1910 O O . GLN A 1 247 ? 8.711 1.005 -21.797 1 96.75 247 GLN A O 1
ATOM 1915 N N . GLN A 1 248 ? 8.578 -0.26 -23.609 1 96.69 248 GLN A N 1
ATOM 1916 C CA . GLN A 1 248 ? 10.008 -0.564 -23.578 1 96.69 248 GLN A CA 1
ATOM 1917 C C . GLN A 1 248 ? 10.82 0.5 -24.312 1 96.69 248 GLN A C 1
ATOM 1919 O O . GLN A 1 248 ? 10.977 0.434 -25.531 1 96.69 248 GLN A O 1
ATOM 1924 N N . ILE A 1 249 ? 11.438 1.371 -23.562 1 96.69 249 ILE A N 1
ATOM 1925 C CA . ILE A 1 249 ? 12.086 2.516 -24.203 1 96.69 249 ILE A CA 1
ATOM 1926 C C . ILE A 1 249 ? 13.484 2.123 -24.656 1 96.69 249 ILE A C 1
ATOM 1928 O O . ILE A 1 249 ? 14.094 2.811 -25.484 1 96.69 249 ILE A O 1
ATOM 1932 N N . ALA A 1 250 ? 14.047 1.133 -24.109 1 96.25 250 ALA A N 1
ATOM 1933 C CA . ALA A 1 250 ? 15.281 0.438 -24.484 1 96.25 250 ALA A CA 1
ATOM 1934 C C . ALA A 1 250 ? 15.211 -1.039 -24.094 1 96.25 250 ALA A C 1
ATOM 1936 O O . ALA A 1 250 ? 14.344 -1.445 -23.328 1 96.25 250 ALA A O 1
ATOM 1937 N N . PRO A 1 251 ? 15.984 -1.811 -24.703 1 95.19 251 PRO A N 1
ATOM 1938 C CA . PRO A 1 251 ? 15.898 -3.238 -24.391 1 95.19 251 PRO A CA 1
ATOM 1939 C C . PRO A 1 251 ? 15.977 -3.512 -22.891 1 95.19 251 PRO A C 1
ATOM 1941 O O . PRO A 1 251 ? 17 -3.24 -22.25 1 95.19 251 PRO A O 1
ATOM 1944 N N . GLY A 1 252 ? 14.898 -3.988 -22.359 1 96.25 252 GLY A N 1
ATOM 1945 C CA . GLY A 1 252 ? 14.859 -4.387 -20.969 1 96.25 252 GLY A CA 1
ATOM 1946 C C . GLY A 1 252 ? 14.477 -3.25 -20.031 1 96.25 252 GLY A C 1
ATOM 1947 O O . GLY A 1 252 ? 14.383 -3.441 -18.812 1 96.25 252 GLY A O 1
ATOM 1948 N N . ILE A 1 253 ? 14.32 -2.104 -20.594 1 98.06 253 ILE A N 1
ATOM 1949 C CA . ILE A 1 253 ? 13.938 -0.952 -19.781 1 98.06 253 ILE A CA 1
ATOM 1950 C C . ILE A 1 253 ? 12.477 -0.59 -20.047 1 98.06 253 ILE A C 1
ATOM 1952 O O . ILE A 1 253 ? 12.148 -0.117 -21.141 1 98.06 253 ILE A O 1
ATOM 1956 N N . TRP A 1 254 ? 11.688 -0.818 -19.047 1 98.56 254 TRP A N 1
ATOM 1957 C CA . TRP A 1 254 ? 10.242 -0.622 -19.188 1 98.56 254 TRP A CA 1
ATOM 1958 C C . TRP A 1 254 ? 9.789 0.592 -18.375 1 98.56 254 TRP A C 1
ATOM 1960 O O . TRP A 1 254 ? 10.062 0.695 -17.188 1 98.56 254 TRP A O 1
ATOM 1970 N N . VAL A 1 255 ? 9.07 1.542 -19.031 1 98.56 255 VAL A N 1
ATOM 1971 C CA . VAL A 1 255 ? 8.57 2.748 -18.375 1 98.56 255 VAL A CA 1
ATOM 1972 C C . VAL A 1 255 ? 7.07 2.883 -18.609 1 98.56 255 VAL A C 1
ATOM 1974 O O . VAL A 1 255 ? 6.625 2.969 -19.766 1 98.56 255 VAL A O 1
ATOM 1977 N N . ALA A 1 256 ? 6.32 2.816 -17.562 1 97.94 256 ALA A N 1
ATOM 1978 C CA . ALA A 1 256 ? 4.863 2.881 -17.672 1 97.94 256 ALA A CA 1
ATOM 1979 C C . ALA A 1 256 ? 4.398 4.293 -18 1 97.94 256 ALA A C 1
ATOM 1981 O O . ALA A 1 256 ? 5.172 5.25 -17.906 1 97.94 256 ALA A O 1
ATOM 1982 N N . GLU A 1 257 ? 3.156 4.398 -18.359 1 94.38 257 GLU A N 1
ATOM 1983 C CA . GLU A 1 257 ? 2.566 5.672 -18.75 1 94.38 257 GLU A CA 1
ATOM 1984 C C . GLU A 1 257 ? 2.527 6.648 -17.578 1 94.38 257 GLU A C 1
ATOM 1986 O O . GLU A 1 257 ? 2.246 6.254 -16.453 1 94.38 257 GLU A O 1
ATOM 1991 N N . GLY A 1 258 ? 2.84 7.914 -17.922 1 95.88 258 GLY A N 1
ATOM 1992 C CA . GLY A 1 258 ? 2.727 8.969 -16.922 1 95.88 258 GLY A CA 1
ATOM 1993 C C . GLY A 1 258 ? 4.008 9.188 -16.141 1 95.88 258 GLY A C 1
ATOM 1994 O O . GLY A 1 258 ? 4.145 10.188 -15.438 1 95.88 258 GLY A O 1
ATOM 1995 N N . ALA A 1 259 ? 4.883 8.219 -16.281 1 97.56 259 ALA A N 1
ATOM 1996 C CA . ALA A 1 259 ? 6.156 8.383 -15.578 1 97.56 259 ALA A CA 1
ATOM 1997 C C . ALA A 1 259 ? 7.02 9.445 -16.266 1 97.56 259 ALA A C 1
ATOM 1999 O O . ALA A 1 259 ? 7.051 9.531 -17.484 1 97.56 259 ALA A O 1
ATOM 2000 N N . ALA A 1 260 ? 7.613 10.281 -15.453 1 98.06 260 ALA A N 1
ATOM 2001 C CA . ALA A 1 260 ? 8.586 11.266 -15.922 1 98.06 260 ALA A CA 1
ATOM 2002 C C . ALA A 1 260 ? 10 10.875 -15.516 1 98.06 260 ALA A C 1
ATOM 2004 O O . ALA A 1 260 ? 10.328 10.836 -14.328 1 98.06 260 ALA A O 1
ATOM 2005 N N . VAL A 1 261 ? 10.828 10.617 -16.547 1 98.38 261 VAL A N 1
ATOM 2006 C CA . VAL A 1 261 ? 12.211 10.219 -16.297 1 98.38 261 VAL A CA 1
ATOM 2007 C C . VAL A 1 261 ? 13.164 11.281 -16.844 1 98.38 261 VAL A C 1
ATOM 2009 O O . VAL A 1 261 ? 13.141 11.586 -18.047 1 98.38 261 VAL A O 1
ATOM 2012 N N . ASP A 1 262 ? 13.93 11.852 -15.906 1 98.5 262 ASP A N 1
ATOM 2013 C CA . ASP A 1 262 ? 14.891 12.867 -16.312 1 98.5 262 ASP A CA 1
ATOM 2014 C C . ASP A 1 262 ? 15.922 12.281 -17.281 1 98.5 262 ASP A C 1
ATOM 2016 O O . ASP A 1 262 ? 16.344 11.141 -17.125 1 98.5 262 ASP A O 1
ATOM 2020 N N . ALA A 1 263 ? 16.406 13.039 -18.188 1 97.56 263 ALA A N 1
ATOM 2021 C CA . ALA A 1 263 ? 17.344 12.602 -19.219 1 97.56 263 ALA A CA 1
ATOM 2022 C C . ALA A 1 263 ? 18.688 12.203 -18.594 1 97.56 263 ALA A C 1
ATOM 2024 O O . ALA A 1 263 ? 19.406 11.375 -19.141 1 97.56 263 ALA A O 1
ATOM 2025 N N . ALA A 1 264 ? 18.969 12.758 -17.453 1 98.19 264 ALA A N 1
ATOM 2026 C CA . ALA A 1 264 ? 20.25 12.508 -16.812 1 98.19 264 ALA A CA 1
ATOM 2027 C C . ALA A 1 264 ? 20.188 11.266 -15.922 1 98.19 264 ALA A C 1
ATOM 2029 O O . ALA A 1 264 ? 21.219 10.781 -15.438 1 98.19 264 ALA A O 1
ATOM 2030 N N . ALA A 1 265 ? 18.984 10.742 -15.711 1 98.5 265 ALA A N 1
ATOM 2031 C CA . ALA A 1 265 ? 18.844 9.539 -14.898 1 98.5 265 ALA A CA 1
ATOM 2032 C C . ALA A 1 265 ? 19.516 8.344 -15.562 1 98.5 265 ALA A C 1
ATOM 2034 O O . ALA A 1 265 ? 19.516 8.227 -16.797 1 98.5 265 ALA A O 1
ATOM 2035 N N . ARG A 1 266 ? 20.078 7.473 -14.75 1 98.5 266 ARG A N 1
ATOM 2036 C CA . ARG A 1 266 ? 20.703 6.262 -15.273 1 98.5 266 ARG A CA 1
ATOM 2037 C C . ARG A 1 266 ? 19.828 5.039 -15.008 1 98.5 266 ARG A C 1
ATOM 2039 O O . ARG A 1 266 ? 19.609 4.668 -13.852 1 98.5 266 ARG A O 1
ATOM 2046 N N . LEU A 1 267 ? 19.328 4.445 -16.016 1 98.56 267 LEU A N 1
ATOM 2047 C CA . LEU A 1 267 ? 18.531 3.232 -15.93 1 98.56 267 LEU A CA 1
ATOM 2048 C C . LEU A 1 267 ? 19.266 2.045 -16.547 1 98.56 267 LEU A C 1
ATOM 2050 O O . LEU A 1 267 ? 19.672 2.098 -17.703 1 98.56 267 LEU A O 1
ATOM 2054 N N . GLU A 1 268 ? 19.406 1.041 -15.797 1 98.5 268 GLU A N 1
ATOM 2055 C CA . GLU A 1 268 ? 20.062 -0.158 -16.312 1 98.5 268 GLU A CA 1
ATOM 2056 C C . GLU A 1 268 ? 19.094 -1.323 -16.422 1 98.5 268 GLU A C 1
ATOM 2058 O O . GLU A 1 268 ? 18.297 -1.555 -15.5 1 98.5 268 GLU A O 1
ATOM 2063 N N . ALA A 1 269 ? 19.156 -2.105 -17.438 1 97.88 269 ALA A N 1
ATOM 2064 C CA . ALA A 1 269 ? 18.234 -3.203 -17.719 1 97.88 269 ALA A CA 1
ATOM 2065 C C . ALA A 1 269 ? 18.641 -4.465 -16.953 1 97.88 269 ALA A C 1
ATOM 2067 O O . ALA A 1 269 ? 19.828 -4.711 -16.734 1 97.88 269 ALA A O 1
ATOM 2068 N N . PRO A 1 270 ? 17.688 -5.293 -16.609 1 98.38 270 PRO A N 1
ATOM 2069 C CA . PRO A 1 270 ? 16.25 -5.066 -16.75 1 98.38 270 PRO A CA 1
ATOM 2070 C C . PRO A 1 270 ? 15.68 -4.203 -15.625 1 98.38 270 PRO A C 1
ATOM 2072 O O . PRO A 1 270 ? 16.125 -4.309 -14.477 1 98.38 270 PRO A O 1
ATOM 2075 N N . CYS A 1 271 ? 14.805 -3.318 -15.953 1 98.56 271 CYS A N 1
ATOM 2076 C CA . CYS A 1 271 ? 14.133 -2.572 -14.898 1 98.56 271 CYS A CA 1
ATOM 2077 C C . CYS A 1 271 ? 12.758 -2.109 -15.344 1 98.56 271 CYS A C 1
ATOM 2079 O O . CYS A 1 271 ? 12.445 -2.135 -16.547 1 98.56 271 CYS A O 1
ATOM 2081 N N . TYR A 1 272 ? 11.938 -1.816 -14.391 1 98.81 272 TYR A N 1
ATOM 2082 C CA . TYR A 1 272 ? 10.57 -1.347 -14.594 1 98.81 272 TYR A CA 1
ATOM 2083 C C . TYR A 1 272 ? 10.297 -0.091 -13.781 1 98.81 272 TYR A C 1
ATOM 2085 O O . TYR A 1 272 ? 10.57 -0.051 -12.578 1 98.81 272 TYR A O 1
ATOM 2093 N N . ILE A 1 273 ? 9.797 0.948 -14.469 1 98.88 273 ILE A N 1
ATOM 2094 C CA . ILE A 1 273 ? 9.367 2.182 -13.82 1 98.88 273 ILE A CA 1
ATOM 2095 C C . ILE A 1 273 ? 7.848 2.305 -13.906 1 98.88 273 ILE A C 1
ATOM 2097 O O . ILE A 1 273 ? 7.289 2.463 -14.992 1 98.88 273 ILE A O 1
ATOM 2101 N N . GLY A 1 274 ? 7.234 2.283 -12.758 1 98.38 274 GLY A N 1
ATOM 2102 C CA . GLY A 1 274 ? 5.781 2.314 -12.703 1 98.38 274 GLY A CA 1
ATOM 2103 C C . GLY A 1 274 ? 5.199 3.65 -13.125 1 98.38 274 GLY A C 1
ATOM 2104 O O . GLY A 1 274 ? 5.934 4.617 -13.336 1 98.38 274 GLY A O 1
ATOM 2105 N N . GLY A 1 275 ? 3.889 3.662 -13.203 1 97.75 275 GLY A N 1
ATOM 2106 C CA . GLY A 1 275 ? 3.178 4.844 -13.672 1 97.75 275 GLY A CA 1
ATOM 2107 C C . GLY A 1 275 ? 3.273 6.016 -12.711 1 97.75 275 GLY A C 1
ATOM 2108 O O . GLY A 1 275 ? 3.277 5.824 -11.492 1 97.75 275 GLY A O 1
ATOM 2109 N N . CYS A 1 276 ? 3.377 7.219 -13.25 1 97.25 276 CYS A N 1
ATOM 2110 C CA . CYS A 1 276 ? 3.316 8.477 -12.516 1 97.25 276 CYS A CA 1
ATOM 2111 C C . CYS A 1 276 ? 4.531 8.633 -11.609 1 97.25 276 CYS A C 1
ATOM 2113 O O . CYS A 1 276 ? 4.48 9.352 -10.609 1 97.25 276 CYS A O 1
ATOM 2115 N N . CYS A 1 277 ? 5.527 7.883 -11.945 1 98.25 277 CYS A N 1
ATOM 2116 C CA . CYS A 1 277 ? 6.773 8.062 -11.211 1 98.25 277 CYS A CA 1
ATOM 2117 C C . CYS A 1 277 ? 7.5 9.32 -11.68 1 98.25 277 CYS A C 1
ATOM 2119 O O . CYS A 1 277 ? 7.293 9.789 -12.797 1 98.25 277 CYS A O 1
ATOM 2121 N N . CYS A 1 278 ? 8.195 9.906 -10.781 1 98.69 278 CYS A N 1
ATOM 2122 C CA . CYS A 1 278 ? 9.172 10.945 -11.094 1 98.69 278 CYS A CA 1
ATOM 2123 C C . CYS A 1 278 ? 10.586 10.477 -10.773 1 98.69 278 CYS A C 1
ATOM 2125 O O . CYS A 1 278 ? 10.93 10.273 -9.609 1 98.69 278 CYS A O 1
ATOM 2127 N N . VAL A 1 279 ? 11.367 10.289 -11.797 1 98.81 279 VAL A N 1
ATOM 2128 C CA . VAL A 1 279 ? 12.758 9.859 -11.672 1 98.81 279 VAL A CA 1
ATOM 2129 C C . VAL A 1 279 ? 13.695 11.008 -12.031 1 98.81 279 VAL A C 1
ATOM 2131 O O . VAL A 1 279 ? 13.773 11.414 -13.195 1 98.81 279 VAL A O 1
ATOM 2134 N N . GLY A 1 280 ? 14.391 11.5 -11.008 1 98.56 280 GLY A N 1
ATOM 2135 C CA . GLY A 1 280 ? 15.164 12.727 -11.148 1 98.56 280 GLY A CA 1
ATOM 2136 C C . GLY A 1 280 ? 16.547 12.484 -11.719 1 98.56 280 GLY A C 1
ATOM 2137 O O . GLY A 1 280 ? 16.922 11.344 -12.016 1 98.56 280 GLY A O 1
ATOM 2138 N N . PRO A 1 281 ? 17.312 13.555 -11.883 1 98.44 281 PRO A N 1
ATOM 2139 C CA . PRO A 1 281 ? 18.594 13.516 -12.586 1 98.44 281 PRO A CA 1
ATOM 2140 C C . PRO A 1 281 ? 19.656 12.734 -11.82 1 98.44 281 PRO A C 1
ATOM 2142 O O . PRO A 1 281 ? 20.625 12.25 -12.414 1 98.44 281 PRO A O 1
ATOM 2145 N N . GLU A 1 282 ? 19.516 12.602 -10.539 1 98.5 282 GLU A N 1
ATOM 2146 C CA . GLU A 1 282 ? 20.531 11.93 -9.75 1 98.5 282 GLU A CA 1
ATOM 2147 C C . GLU A 1 282 ? 20.188 10.461 -9.523 1 98.5 282 GLU A C 1
ATOM 2149 O O . GLU A 1 282 ? 20.906 9.734 -8.844 1 98.5 282 GLU A O 1
ATOM 2154 N N . ALA A 1 283 ? 19.125 10.055 -10.094 1 98.75 283 ALA A N 1
ATOM 2155 C CA . ALA A 1 283 ? 18.672 8.672 -9.938 1 98.75 283 ALA A CA 1
ATOM 2156 C C . ALA A 1 283 ? 19.578 7.707 -10.695 1 98.75 283 ALA A C 1
ATOM 2158 O O . ALA A 1 283 ? 20.031 8.008 -11.805 1 98.75 283 ALA A O 1
ATOM 2159 N N . ALA A 1 284 ? 19.875 6.605 -10.086 1 98.81 284 ALA A N 1
ATOM 2160 C CA . ALA A 1 284 ? 20.547 5.461 -10.688 1 98.81 284 ALA A CA 1
ATOM 2161 C C . ALA A 1 284 ? 19.812 4.16 -10.375 1 98.81 284 ALA A C 1
ATOM 2163 O O . ALA A 1 284 ? 19.922 3.639 -9.258 1 98.81 284 ALA A O 1
ATOM 2164 N N . ILE A 1 285 ? 19.172 3.619 -11.352 1 98.81 285 ILE A N 1
ATOM 2165 C CA . ILE A 1 285 ? 18.344 2.434 -11.18 1 98.81 285 ILE A CA 1
ATOM 2166 C C . ILE A 1 285 ? 19.125 1.189 -11.586 1 98.81 285 ILE A C 1
ATOM 2168 O O . ILE A 1 285 ? 19.406 0.99 -12.773 1 98.81 285 ILE A O 1
ATOM 2172 N N . ALA A 1 286 ? 19.391 0.346 -10.672 1 98.62 286 ALA A N 1
ATOM 2173 C CA . ALA A 1 286 ? 20.203 -0.843 -10.906 1 98.62 286 ALA A CA 1
ATOM 2174 C C . ALA A 1 286 ? 19.422 -1.898 -11.68 1 98.62 286 ALA A C 1
ATOM 2176 O O . ALA A 1 286 ? 18.188 -1.909 -11.664 1 98.62 286 ALA A O 1
ATOM 2177 N N . PRO A 1 287 ? 20.188 -2.809 -12.375 1 98.5 287 PRO A N 1
ATOM 2178 C CA . PRO A 1 287 ? 19.5 -3.938 -13.008 1 98.5 287 PRO A CA 1
ATOM 2179 C C . PRO A 1 287 ? 18.719 -4.797 -12.016 1 98.5 287 PRO A C 1
ATOM 2181 O O . PRO A 1 287 ? 19.219 -5.07 -10.914 1 98.5 287 PRO A O 1
ATOM 2184 N N . GLY A 1 288 ? 17.5 -5.137 -12.406 1 98.5 288 GLY A N 1
ATOM 2185 C CA . GLY A 1 288 ? 16.688 -5.969 -11.539 1 98.5 288 GLY A CA 1
ATOM 2186 C C . GLY A 1 288 ? 15.773 -5.16 -10.633 1 98.5 288 GLY A C 1
ATOM 2187 O O . GLY A 1 288 ? 15.328 -5.66 -9.594 1 98.5 288 GLY A O 1
ATOM 2188 N N . THR A 1 289 ? 15.539 -3.934 -11.047 1 98.75 289 THR A N 1
ATOM 2189 C CA . THR A 1 289 ? 14.758 -3.049 -10.195 1 98.75 289 THR A CA 1
ATOM 2190 C C . THR A 1 289 ? 13.328 -2.92 -10.719 1 98.75 289 THR A C 1
ATOM 2192 O O . THR A 1 289 ? 13.125 -2.689 -11.914 1 98.75 289 THR A O 1
ATOM 2195 N N . VAL A 1 290 ? 12.383 -3.143 -9.867 1 98.81 290 VAL A N 1
ATOM 2196 C CA . VAL A 1 290 ? 10.977 -2.861 -10.125 1 98.81 290 VAL A CA 1
ATOM 2197 C C . VAL A 1 290 ? 10.5 -1.732 -9.211 1 98.81 290 VAL A C 1
ATOM 2199 O O . VAL A 1 290 ? 10.445 -1.895 -7.988 1 98.81 290 VAL A O 1
ATOM 2202 N N . LEU A 1 291 ? 10.148 -0.605 -9.836 1 98.81 291 LEU A N 1
ATOM 2203 C CA . LEU A 1 291 ? 9.703 0.56 -9.078 1 98.81 291 LEU A CA 1
ATOM 2204 C C . LEU A 1 291 ? 8.195 0.76 -9.234 1 98.81 291 LEU A C 1
ATOM 2206 O O . LEU A 1 291 ? 7.703 0.941 -10.352 1 98.81 291 LEU A O 1
ATOM 2210 N N . GLY A 1 292 ? 7.512 0.728 -8.148 1 98.44 292 GLY A N 1
ATOM 2211 C CA . GLY A 1 292 ? 6.066 0.889 -8.164 1 98.44 292 GLY A CA 1
ATOM 2212 C C . GLY A 1 292 ? 5.629 2.297 -8.523 1 98.44 292 GLY A C 1
ATOM 2213 O O . GLY A 1 292 ? 6.426 3.234 -8.469 1 98.44 292 GLY A O 1
ATOM 2214 N N . SER A 1 293 ? 4.379 2.443 -8.797 1 98.31 293 SER A N 1
ATOM 2215 C CA . SER A 1 293 ? 3.791 3.678 -9.312 1 98.31 293 SER A CA 1
ATOM 2216 C C . SER A 1 293 ? 3.848 4.789 -8.273 1 98.31 293 SER A C 1
ATOM 2218 O O . SER A 1 293 ? 4.047 4.527 -7.082 1 98.31 293 SER A O 1
ATOM 2220 N N . ALA A 1 294 ? 3.742 6.035 -8.742 1 98.12 294 ALA A N 1
ATOM 2221 C CA . ALA A 1 294 ? 3.611 7.227 -7.906 1 98.12 294 ALA A CA 1
ATOM 2222 C C . ALA A 1 294 ? 4.793 7.367 -6.953 1 98.12 294 ALA A C 1
ATOM 2224 O O . ALA A 1 294 ? 4.625 7.758 -5.797 1 98.12 294 ALA A O 1
ATOM 2225 N N . SER A 1 295 ? 5.945 6.922 -7.453 1 98.62 295 SER A N 1
ATOM 2226 C CA . SER A 1 295 ? 7.168 7.004 -6.66 1 98.62 295 SER A CA 1
ATOM 2227 C C . SER A 1 295 ? 8.039 8.172 -7.105 1 98.62 295 SER A C 1
ATOM 2229 O O . SER A 1 295 ? 7.945 8.625 -8.25 1 98.62 295 SER A O 1
ATOM 2231 N N . LEU A 1 296 ? 8.766 8.727 -6.203 1 98.81 296 LEU A N 1
ATOM 2232 C CA . LEU A 1 296 ? 9.75 9.773 -6.445 1 98.81 296 LEU A CA 1
ATOM 2233 C C . LEU A 1 296 ? 11.156 9.273 -6.137 1 98.81 296 LEU A C 1
ATOM 2235 O O . LEU A 1 296 ? 11.461 8.914 -4.996 1 98.81 296 LEU A O 1
ATOM 2239 N N . VAL A 1 297 ? 12.039 9.227 -7.168 1 98.88 297 VAL A N 1
ATOM 2240 C CA . VAL A 1 297 ? 13.391 8.711 -6.973 1 98.88 297 VAL A CA 1
ATOM 2241 C C . VAL A 1 297 ? 14.406 9.672 -7.582 1 98.88 297 VAL A C 1
ATOM 2243 O O . VAL A 1 297 ? 14.32 10.008 -8.766 1 98.88 297 VAL A O 1
ATOM 2246 N N . ASN A 1 298 ? 15.328 10.117 -6.738 1 98.75 298 ASN A N 1
ATOM 2247 C CA . ASN A 1 298 ? 16.391 11.016 -7.203 1 98.75 298 ASN A CA 1
ATOM 2248 C C . ASN A 1 298 ? 17.75 10.617 -6.637 1 98.75 298 ASN A C 1
ATOM 2250 O O . ASN A 1 298 ? 18.609 11.477 -6.434 1 98.75 298 ASN A O 1
ATOM 2254 N N . ARG A 1 299 ? 17.922 9.375 -6.207 1 98.44 299 ARG A N 1
ATOM 2255 C CA . ARG A 1 299 ? 19.156 8.742 -5.738 1 98.44 299 ARG A CA 1
ATOM 2256 C C . ARG A 1 299 ? 19.266 7.305 -6.23 1 98.44 299 ARG A C 1
ATOM 2258 O O . ARG A 1 299 ? 18.312 6.781 -6.832 1 98.44 299 ARG A O 1
ATOM 2265 N N . PRO A 1 300 ? 20.406 6.652 -5.996 1 98.56 300 PRO A N 1
ATOM 2266 C CA . PRO A 1 300 ? 20.562 5.27 -6.457 1 98.56 300 PRO A CA 1
ATOM 2267 C C . PRO A 1 300 ? 19.609 4.305 -5.742 1 98.56 300 PRO A C 1
ATOM 2269 O O . PRO A 1 300 ? 19.375 4.449 -4.543 1 98.56 300 PRO A O 1
ATOM 2272 N N . LEU A 1 301 ? 19.078 3.348 -6.461 1 98.69 301 LEU A N 1
ATOM 2273 C CA . LEU A 1 301 ? 18.328 2.217 -5.93 1 98.69 301 LEU A CA 1
ATOM 2274 C C . LEU A 1 301 ? 19.047 0.904 -6.195 1 98.69 301 LEU A C 1
ATOM 2276 O O . LEU A 1 301 ? 19.453 0.632 -7.328 1 98.69 301 LEU A O 1
ATOM 2280 N N . SER A 1 302 ? 19.188 0.123 -5.184 1 98.69 302 SER A N 1
ATOM 2281 C CA . SER A 1 302 ? 19.672 -1.245 -5.34 1 98.69 302 SER A CA 1
ATOM 2282 C C . SER A 1 302 ? 18.641 -2.117 -6.051 1 98.69 302 SER A C 1
ATOM 2284 O O . SER A 1 302 ? 17.453 -1.782 -6.09 1 98.69 302 SER A O 1
ATOM 2286 N N . PRO A 1 303 ? 19.125 -3.26 -6.672 1 98.69 303 PRO A N 1
ATOM 2287 C CA . PRO A 1 303 ? 18.156 -4.176 -7.273 1 98.69 303 PRO A CA 1
ATOM 2288 C C . PRO A 1 303 ? 17.094 -4.641 -6.281 1 98.69 303 PRO A C 1
ATOM 2290 O O . PRO A 1 303 ? 17.406 -4.906 -5.117 1 98.69 303 PRO A O 1
ATOM 2293 N N . GLY A 1 304 ? 15.883 -4.66 -6.719 1 98.56 304 GLY A N 1
ATOM 2294 C CA . GLY A 1 304 ? 14.812 -5.059 -5.816 1 98.56 304 GLY A CA 1
ATOM 2295 C C . GLY A 1 304 ? 13.445 -4.613 -6.285 1 98.56 304 GLY A C 1
ATOM 2296 O O . GLY A 1 304 ? 13.289 -4.148 -7.418 1 98.56 304 GLY A O 1
ATOM 2297 N N . ILE A 1 305 ? 12.469 -4.848 -5.496 1 98.81 305 ILE A N 1
ATOM 2298 C CA . ILE A 1 305 ? 11.086 -4.461 -5.746 1 98.81 305 ILE A CA 1
ATOM 2299 C C . ILE A 1 305 ? 10.656 -3.389 -4.746 1 98.81 305 ILE A C 1
ATOM 2301 O O . ILE A 1 305 ? 10.68 -3.617 -3.535 1 98.81 305 ILE A O 1
ATOM 2305 N N . TYR A 1 306 ? 10.312 -2.271 -5.27 1 98.81 306 TYR A N 1
ATOM 2306 C CA . TYR A 1 306 ? 9.898 -1.123 -4.473 1 98.81 306 TYR A CA 1
ATOM 2307 C C . TYR A 1 306 ? 8.422 -0.818 -4.676 1 98.81 306 TYR A C 1
ATOM 2309 O O . TYR A 1 306 ? 8 -0.464 -5.781 1 98.81 306 TYR A O 1
ATOM 2317 N N . PRO A 1 307 ? 7.609 -0.929 -3.646 1 97.94 307 PRO A N 1
ATOM 2318 C CA . PRO A 1 307 ? 6.164 -0.717 -3.779 1 97.94 307 PRO A CA 1
ATOM 2319 C C . PRO A 1 307 ? 5.812 0.717 -4.168 1 97.94 307 PRO A C 1
ATOM 2321 O O . PRO A 1 307 ? 6.672 1.603 -4.117 1 97.94 307 PRO A O 1
ATOM 2324 N N . PRO A 1 308 ? 4.57 0.93 -4.602 1 97.69 308 PRO A N 1
ATOM 2325 C CA . PRO A 1 308 ? 4.133 2.285 -4.941 1 97.69 308 PRO A CA 1
ATOM 2326 C C . PRO A 1 308 ? 4.312 3.271 -3.787 1 97.69 308 PRO A C 1
ATOM 2328 O O . PRO A 1 308 ? 4.125 2.906 -2.623 1 97.69 308 PRO A O 1
ATOM 2331 N N . GLY A 1 309 ? 4.625 4.473 -4.145 1 97.69 309 GLY A N 1
ATOM 2332 C CA . GLY A 1 309 ? 4.77 5.516 -3.141 1 97.69 309 GLY A CA 1
ATOM 2333 C C . GLY A 1 309 ? 6.156 5.574 -2.535 1 97.69 309 GLY A C 1
ATOM 2334 O O . GLY A 1 309 ? 6.359 6.199 -1.493 1 97.69 309 GLY A O 1
ATOM 2335 N N . THR A 1 310 ? 7.125 4.867 -3.145 1 98.56 310 THR A N 1
ATOM 2336 C CA . THR A 1 310 ? 8.516 4.949 -2.707 1 98.56 310 THR A CA 1
ATOM 2337 C C . THR A 1 310 ? 9.07 6.355 -2.928 1 98.56 310 THR A C 1
ATOM 2339 O O . THR A 1 310 ? 8.852 6.957 -3.98 1 98.56 310 THR A O 1
ATOM 2342 N N . MET A 1 311 ? 9.711 6.883 -1.932 1 98.56 311 MET A N 1
ATOM 2343 C CA . MET A 1 311 ? 10.273 8.227 -2.025 1 98.56 311 MET A CA 1
ATOM 2344 C C . MET A 1 311 ? 11.758 8.219 -1.668 1 98.56 311 MET A C 1
ATOM 2346 O O . MET A 1 311 ? 12.125 7.969 -0.519 1 98.56 311 MET A O 1
ATOM 2350 N N . VAL A 1 312 ? 12.562 8.477 -2.588 1 98.62 312 VAL A N 1
ATOM 2351 C CA . VAL A 1 312 ? 14.016 8.578 -2.463 1 98.62 312 VAL A CA 1
ATOM 2352 C C . VAL A 1 312 ? 14.5 9.898 -3.053 1 98.62 312 VAL A C 1
ATOM 2354 O O . VAL A 1 312 ? 14.898 9.953 -4.219 1 98.62 312 VAL A O 1
ATOM 2357 N N . PRO A 1 313 ? 14.438 10.914 -2.258 1 96.44 313 PRO A N 1
ATOM 2358 C CA . PRO A 1 313 ? 14.625 12.273 -2.768 1 96.44 313 PRO A CA 1
ATOM 2359 C C . PRO A 1 313 ? 16.094 12.594 -3.072 1 96.44 313 PRO A C 1
ATOM 2361 O O . PRO A 1 313 ? 17 11.969 -2.506 1 96.44 313 PRO A O 1
ATOM 2364 N N . MET B 1 1 ? -18.547 20.922 21.516 1 93.06 1 MET B N 1
ATOM 2365 C CA . MET B 1 1 ? -17.5 21.375 20.578 1 93.06 1 MET B CA 1
ATOM 2366 C C . MET B 1 1 ? -17.344 20.375 19.438 1 93.06 1 MET B C 1
ATOM 2368 O O . MET B 1 1 ? -17.516 19.172 19.625 1 93.06 1 MET B O 1
ATOM 2372 N N . GLN B 1 2 ? -17.156 20.906 18.188 1 97.62 2 GLN B N 1
ATOM 2373 C CA . GLN B 1 2 ? -16.984 20.078 17 1 97.62 2 GLN B CA 1
ATOM 2374 C C . GLN B 1 2 ? -15.656 20.375 16.312 1 97.62 2 GLN B C 1
ATOM 2376 O O . GLN B 1 2 ? -15.117 21.484 16.438 1 97.62 2 GLN B O 1
ATOM 2381 N N . ALA B 1 3 ? -15.164 19.391 15.68 1 98.44 3 ALA B N 1
ATOM 2382 C CA . ALA B 1 3 ? -14 19.609 14.82 1 98.44 3 ALA B CA 1
ATOM 2383 C C . ALA B 1 3 ? -14.398 19.578 13.344 1 98.44 3 ALA B C 1
ATOM 2385 O O . ALA B 1 3 ? -15.266 18.812 12.945 1 98.44 3 ALA B O 1
ATOM 2386 N N . VAL B 1 4 ? -13.812 20.453 12.578 1 98.44 4 VAL B N 1
ATOM 2387 C CA . VAL B 1 4 ? -13.945 20.438 11.125 1 98.44 4 VAL B CA 1
ATOM 2388 C C . VAL B 1 4 ? -12.57 20.281 10.484 1 98.44 4 VAL B C 1
ATOM 2390 O O . VAL B 1 4 ? -11.672 21.094 10.711 1 98.44 4 VAL B O 1
ATOM 2393 N N . ILE B 1 5 ? -12.406 19.25 9.727 1 98 5 ILE B N 1
ATOM 2394 C CA . ILE B 1 5 ? -11.141 18.984 9.047 1 98 5 ILE B CA 1
ATOM 2395 C C . ILE B 1 5 ? -11.312 19.203 7.543 1 98 5 ILE B C 1
ATOM 2397 O O . ILE B 1 5 ? -12.117 18.531 6.895 1 98 5 ILE B O 1
ATOM 2401 N N . VAL B 1 6 ? -10.539 20.141 7.043 1 96.62 6 VAL B N 1
ATOM 2402 C CA . VAL B 1 6 ? -10.586 20.453 5.621 1 96.62 6 VAL B CA 1
ATOM 2403 C C . VAL B 1 6 ? -9.633 19.547 4.852 1 96.62 6 VAL B C 1
ATOM 2405 O O . VAL B 1 6 ? -8.438 19.844 4.723 1 96.62 6 VAL B O 1
ATOM 2408 N N . ALA B 1 7 ? -10.164 18.5 4.234 1 94.56 7 ALA B N 1
ATOM 2409 C CA . ALA B 1 7 ? -9.344 17.453 3.639 1 94.56 7 ALA B CA 1
ATOM 2410 C C . ALA B 1 7 ? -9.672 17.266 2.16 1 94.56 7 ALA B C 1
ATOM 2412 O O . ALA B 1 7 ? -9.562 16.156 1.625 1 94.56 7 ALA B O 1
ATOM 2413 N N . GLY B 1 8 ? -10.055 18.328 1.474 1 91 8 GLY B N 1
ATOM 2414 C CA . GLY B 1 8 ? -10.531 18.188 0.108 1 91 8 GLY B CA 1
ATOM 2415 C C . GLY B 1 8 ? -9.477 18.516 -0.931 1 91 8 GLY B C 1
ATOM 2416 O O . GLY B 1 8 ? -9.688 18.297 -2.127 1 91 8 GLY B O 1
ATOM 2417 N N . GLY B 1 9 ? -8.297 18.938 -0.56 1 89.25 9 GLY B N 1
ATOM 2418 C CA . GLY B 1 9 ? -7.297 19.406 -1.501 1 89.25 9 GLY B CA 1
ATOM 2419 C C . GLY B 1 9 ? -6.668 18.297 -2.316 1 89.25 9 GLY B C 1
ATOM 2420 O O . GLY B 1 9 ? -6.484 17.188 -1.818 1 89.25 9 GLY B O 1
ATOM 2421 N N . LYS B 1 10 ? -6.277 18.594 -3.549 1 89.88 10 LYS B N 1
ATOM 2422 C CA . LYS B 1 10 ? -5.707 17.625 -4.473 1 89.88 10 LYS B CA 1
ATOM 2423 C C . LYS B 1 10 ? -4.258 17.312 -4.113 1 89.88 10 LYS B C 1
ATOM 2425 O O . LYS B 1 10 ? -3.732 16.25 -4.492 1 89.88 10 LYS B O 1
ATOM 2430 N N . GLY B 1 11 ? -3.631 18.219 -3.463 1 93.75 11 GLY B N 1
ATOM 2431 C CA . GLY B 1 11 ? -2.248 18 -3.07 1 93.75 11 GLY B CA 1
ATOM 2432 C C . GLY B 1 11 ? -1.301 17.906 -4.25 1 93.75 11 GLY B C 1
ATOM 2433 O O . GLY B 1 11 ? -0.408 17.062 -4.277 1 93.75 11 GLY B O 1
ATOM 2434 N N . THR B 1 12 ? -1.396 18.75 -5.273 1 95 12 THR B N 1
ATOM 2435 C CA . THR B 1 12 ? -0.653 18.656 -6.523 1 95 12 THR B CA 1
ATOM 2436 C C . THR B 1 12 ? 0.837 18.875 -6.285 1 95 12 THR B C 1
ATOM 2438 O O . THR B 1 12 ? 1.675 18.312 -6.992 1 95 12 THR B O 1
ATOM 2441 N N . ARG B 1 13 ? 1.236 19.656 -5.289 1 94.81 13 ARG B N 1
ATOM 2442 C CA . ARG B 1 13 ? 2.637 19.953 -5.008 1 94.81 13 ARG B CA 1
ATOM 2443 C C . ARG B 1 13 ? 3.344 18.734 -4.414 1 94.81 13 ARG B C 1
ATOM 2445 O O . ARG B 1 13 ? 4.574 18.703 -4.332 1 94.81 13 ARG B O 1
ATOM 2452 N N . LEU B 1 14 ? 2.604 17.734 -4.047 1 96.81 14 LEU B N 1
ATOM 2453 C CA . LEU B 1 14 ? 3.158 16.516 -3.473 1 96.81 14 LEU B CA 1
ATOM 2454 C C . LEU B 1 14 ? 3.236 15.406 -4.52 1 96.81 14 LEU B C 1
ATOM 2456 O O . LEU B 1 14 ? 3.713 14.305 -4.234 1 96.81 14 LEU B O 1
ATOM 2460 N N . ARG B 1 15 ? 2.82 15.773 -5.645 1 96.31 15 ARG B N 1
ATOM 2461 C CA . ARG B 1 15 ? 2.994 14.781 -6.703 1 96.31 15 ARG B CA 1
ATOM 2462 C C . ARG B 1 15 ? 4.465 14.414 -6.871 1 96.31 15 ARG B C 1
ATOM 2464 O O . ARG B 1 15 ? 5.344 15.258 -6.699 1 96.31 15 ARG B O 1
ATOM 2471 N N . PRO B 1 16 ? 4.781 13.203 -7.152 1 97.69 16 PRO B N 1
ATOM 2472 C CA . PRO B 1 16 ? 3.871 12.18 -7.68 1 97.69 16 PRO B CA 1
ATOM 2473 C C . PRO B 1 16 ? 3.174 11.391 -6.578 1 97.69 16 PRO B C 1
ATOM 2475 O O . PRO B 1 16 ? 2.289 10.578 -6.859 1 97.69 16 PRO B O 1
ATOM 2478 N N . LEU B 1 17 ? 3.408 11.539 -5.363 1 97.44 17 LEU B N 1
ATOM 2479 C CA . LEU B 1 17 ? 2.912 10.742 -4.246 1 97.44 17 LEU B CA 1
ATOM 2480 C C . LEU B 1 17 ? 1.391 10.812 -4.164 1 97.44 17 LEU B C 1
ATOM 2482 O O . LEU B 1 17 ? 0.747 9.867 -3.705 1 97.44 17 LEU B O 1
ATOM 2486 N N . THR B 1 18 ? 0.812 11.891 -4.664 1 97.44 18 THR B N 1
ATOM 2487 C CA . THR B 1 18 ? -0.614 12.117 -4.465 1 97.44 18 THR B CA 1
ATOM 2488 C C . THR B 1 18 ? -1.4 11.773 -5.727 1 97.44 18 THR B C 1
ATOM 2490 O O . THR B 1 18 ? -2.59 12.086 -5.828 1 97.44 18 THR B O 1
ATOM 2493 N N . TYR B 1 19 ? -0.779 11.188 -6.684 1 95.5 19 TYR B N 1
ATOM 2494 C CA . TYR B 1 19 ? -1.531 10.766 -7.859 1 95.5 19 TYR B CA 1
ATOM 2495 C C . TYR B 1 19 ? -2.545 9.688 -7.496 1 95.5 19 TYR B C 1
ATOM 2497 O O . TYR B 1 19 ? -3.635 9.633 -8.07 1 95.5 19 TYR B O 1
ATOM 2505 N N . ARG B 1 20 ? -2.16 8.891 -6.477 1 91 20 ARG B N 1
ATOM 2506 C CA . ARG B 1 20 ? -3.033 7.766 -6.168 1 91 20 ARG B CA 1
ATOM 2507 C C . ARG B 1 20 ? -3.52 7.828 -4.727 1 91 20 ARG B C 1
ATOM 2509 O O . ARG B 1 20 ? -4.324 6.992 -4.301 1 91 20 ARG B O 1
ATOM 2516 N N . THR B 1 21 ? -3.049 8.711 -4.043 1 95.12 21 THR B N 1
ATOM 2517 C CA . THR B 1 21 ? -3.375 8.859 -2.629 1 95.12 21 THR B CA 1
ATOM 2518 C C . THR B 1 21 ? -3.619 10.32 -2.279 1 95.12 21 THR B C 1
ATOM 2520 O O . THR B 1 21 ? -2.764 11.18 -2.523 1 95.12 21 THR B O 1
ATOM 2523 N N . PRO B 1 22 ? -4.812 10.586 -1.708 1 96.25 22 PRO B N 1
ATOM 2524 C CA . PRO B 1 22 ? -4.984 11.977 -1.295 1 96.25 22 PRO B CA 1
ATOM 2525 C C . PRO B 1 22 ? -4 12.398 -0.202 1 96.25 22 PRO B C 1
ATOM 2527 O O . PRO B 1 22 ? -3.596 11.57 0.617 1 96.25 22 PRO B O 1
ATOM 2530 N N . LYS B 1 23 ? -3.721 13.625 -0.15 1 96.44 23 LYS B N 1
ATOM 2531 C CA . LYS B 1 23 ? -2.678 14.172 0.713 1 96.44 23 LYS B CA 1
ATOM 2532 C C . LYS B 1 23 ? -2.898 13.773 2.168 1 96.44 23 LYS B C 1
ATOM 2534 O O . LYS B 1 23 ? -1.988 13.25 2.818 1 96.44 23 LYS B O 1
ATOM 2539 N N . PRO B 1 24 ? -4.117 13.93 2.68 1 96.44 24 PRO B N 1
ATOM 2540 C CA . PRO B 1 24 ? -4.297 13.609 4.098 1 96.44 24 PRO B CA 1
ATOM 2541 C C . PRO B 1 24 ? -4.117 12.125 4.395 1 96.44 24 PRO B C 1
ATOM 2543 O O . PRO B 1 24 ? -3.996 11.734 5.559 1 96.44 24 PRO B O 1
ATOM 2546 N N . MET B 1 25 ? -4.059 11.32 3.334 1 97.38 25 MET B N 1
ATOM 2547 C CA . MET B 1 25 ? -3.961 9.875 3.529 1 97.38 25 MET B CA 1
ATOM 2548 C C . MET B 1 25 ? -2.525 9.398 3.342 1 97.38 25 MET B C 1
ATOM 2550 O O . MET B 1 25 ? -2.232 8.219 3.529 1 97.38 25 MET B O 1
ATOM 2554 N N . LEU B 1 26 ? -1.622 10.242 2.965 1 97.38 26 LEU B N 1
ATOM 2555 C CA . LEU B 1 26 ? -0.217 9.852 2.912 1 97.38 26 LEU B CA 1
ATOM 2556 C C . LEU B 1 26 ? 0.269 9.383 4.281 1 97.38 26 LEU B C 1
ATOM 2558 O O . LEU B 1 26 ? -0.024 10.023 5.297 1 97.38 26 LEU B O 1
ATOM 2562 N N . PRO B 1 27 ? 0.978 8.359 4.344 1 96.88 27 PRO B N 1
ATOM 2563 C CA . PRO B 1 27 ? 1.307 7.754 5.637 1 96.88 27 PRO B CA 1
ATOM 2564 C C . PRO B 1 27 ? 2.455 8.469 6.348 1 96.88 27 PRO B C 1
ATOM 2566 O O . PRO B 1 27 ? 3.4 8.922 5.699 1 96.88 27 PRO B O 1
ATOM 2569 N N . ILE B 1 28 ? 2.33 8.617 7.605 1 96.75 28 ILE B N 1
ATOM 2570 C CA . ILE B 1 28 ? 3.41 8.867 8.555 1 96.75 28 ILE B CA 1
ATOM 2571 C C . ILE B 1 28 ? 3.699 7.594 9.352 1 96.75 28 ILE B C 1
ATOM 2573 O O . ILE B 1 28 ? 2.91 7.199 10.211 1 96.75 28 ILE B O 1
ATOM 2577 N N . PHE B 1 29 ? 4.828 6.945 9.062 1 94.81 29 PHE B N 1
ATOM 2578 C CA . PHE B 1 29 ? 5.176 5.641 9.617 1 94.81 29 PHE B CA 1
ATOM 2579 C C . PHE B 1 29 ? 4.012 4.668 9.484 1 94.81 29 PHE B C 1
ATOM 2581 O O . PHE B 1 29 ? 3.607 4.035 10.461 1 94.81 29 PHE B O 1
ATOM 2588 N N . GLU B 1 30 ? 3.385 4.574 8.367 1 90.75 30 GLU B N 1
ATOM 2589 C CA . GLU B 1 30 ? 2.418 3.586 7.906 1 90.75 30 GLU B CA 1
ATOM 2590 C C . GLU B 1 30 ? 1.013 3.912 8.398 1 90.75 30 GLU B C 1
ATOM 2592 O O . GLU B 1 30 ? 0.087 3.115 8.234 1 90.75 30 GLU B O 1
ATOM 2597 N N . ARG B 1 31 ? 0.813 5.043 9.008 1 93.88 31 ARG B N 1
ATOM 2598 C CA . ARG B 1 31 ? -0.506 5.562 9.352 1 93.88 31 ARG B CA 1
ATOM 2599 C C . ARG B 1 31 ? -0.819 6.828 8.562 1 93.88 31 ARG B C 1
ATOM 2601 O O . ARG B 1 31 ? 0.03 7.715 8.43 1 93.88 31 ARG B O 1
ATOM 2608 N N . PRO B 1 32 ? -2.047 6.848 8.086 1 96.56 32 PRO B N 1
ATOM 2609 C CA . PRO B 1 32 ? -2.383 8.086 7.379 1 96.56 32 PRO B CA 1
ATOM 2610 C C . PRO B 1 32 ? -2.227 9.328 8.25 1 96.56 32 PRO B C 1
ATOM 2612 O O . PRO B 1 32 ? -2.547 9.297 9.445 1 96.56 32 PRO B O 1
ATOM 2615 N N . PHE B 1 33 ? -1.788 10.375 7.637 1 96.06 33 PHE B N 1
ATOM 2616 C CA . PHE B 1 33 ? -1.644 11.648 8.328 1 96.06 33 PHE B CA 1
ATOM 2617 C C . PHE B 1 33 ? -2.953 12.055 8.992 1 96.06 33 PHE B C 1
ATOM 2619 O O . PHE B 1 33 ? -2.957 12.547 10.125 1 96.06 33 PHE B O 1
ATOM 2626 N N . LEU B 1 34 ? -4.031 11.844 8.367 1 97.38 34 LEU B N 1
ATOM 2627 C CA . LEU B 1 34 ? -5.359 12.219 8.836 1 97.38 34 LEU B CA 1
ATOM 2628 C C . LEU B 1 34 ? -5.699 11.492 10.133 1 97.38 34 LEU B C 1
ATOM 2630 O O . LEU B 1 34 ? -6.441 12.016 10.969 1 97.38 34 LEU B O 1
ATOM 2634 N N . CYS B 1 35 ? -5.164 10.367 10.32 1 96.44 35 CYS B N 1
ATOM 2635 C CA . CYS B 1 35 ? -5.367 9.617 11.555 1 96.44 35 CYS B CA 1
ATOM 2636 C C . CYS B 1 35 ? -4.793 10.375 12.75 1 96.44 35 CYS B C 1
ATOM 2638 O O . CYS B 1 35 ? -5.379 10.359 13.836 1 96.44 35 CYS B O 1
ATOM 2640 N N . LEU B 1 36 ? -3.691 10.953 12.539 1 95.06 36 LEU B N 1
ATOM 2641 C CA . LEU B 1 36 ? -3.064 11.727 13.609 1 95.06 36 LEU B CA 1
ATOM 2642 C C . LEU B 1 36 ? -3.957 12.883 14.047 1 95.06 36 LEU B C 1
ATOM 2644 O O . LEU B 1 36 ? -4.062 13.18 15.242 1 95.06 36 LEU B O 1
ATOM 2648 N N . LEU B 1 37 ? -4.594 13.492 13.117 1 96.12 37 LEU B N 1
ATOM 2649 C CA . LEU B 1 37 ? -5.492 14.602 13.422 1 96.12 37 LEU B CA 1
ATOM 2650 C C . LEU B 1 37 ? -6.715 14.117 14.195 1 96.12 37 LEU B C 1
ATOM 2652 O O . LEU B 1 37 ? -7.117 14.734 15.18 1 96.12 37 LEU B O 1
ATOM 2656 N N . VAL B 1 38 ? -7.262 13.031 13.773 1 97.56 38 VAL B N 1
ATOM 2657 C CA . VAL B 1 38 ? -8.43 12.453 14.422 1 97.56 38 VAL B CA 1
ATOM 2658 C C . VAL B 1 38 ? -8.094 12.078 15.867 1 97.56 38 VAL B C 1
ATOM 2660 O O . VAL B 1 38 ? -8.852 12.375 16.781 1 97.56 38 VAL B O 1
ATOM 2663 N N . GLU B 1 39 ? -6.961 11.516 16.016 1 95.75 39 GLU B N 1
ATOM 2664 C CA . GLU B 1 39 ? -6.52 11.117 17.359 1 95.75 39 GLU B CA 1
ATOM 2665 C C . GLU B 1 39 ? -6.305 12.328 18.25 1 95.75 39 GLU B C 1
ATOM 2667 O O . GLU B 1 39 ? -6.605 12.281 19.453 1 95.75 39 GLU B O 1
ATOM 2672 N N . ARG B 1 40 ? -5.773 13.344 17.734 1 95.19 40 ARG B N 1
ATOM 2673 C CA . ARG B 1 40 ? -5.582 14.57 18.484 1 95.19 40 ARG B CA 1
ATOM 2674 C C . ARG B 1 40 ? -6.918 15.148 18.953 1 95.19 40 ARG B C 1
ATOM 2676 O O . ARG B 1 40 ? -7.043 15.625 20.078 1 95.19 40 ARG B O 1
ATOM 2683 N N . CYS B 1 41 ? -7.867 15.133 18.078 1 97.06 41 CYS B N 1
ATOM 2684 C CA . CYS B 1 41 ? -9.211 15.578 18.438 1 97.06 41 CYS B CA 1
ATOM 2685 C C . CYS B 1 41 ? -9.758 14.766 19.609 1 97.06 41 CYS B C 1
ATOM 2687 O O . CYS B 1 41 ? -10.188 15.336 20.609 1 97.06 41 CYS B O 1
ATOM 2689 N N . ARG B 1 42 ? -9.648 13.484 19.438 1 97.12 42 ARG B N 1
ATOM 2690 C CA . ARG B 1 42 ? -10.156 12.602 20.484 1 97.12 42 ARG B CA 1
ATOM 2691 C C . ARG B 1 42 ? -9.469 12.875 21.812 1 97.12 42 ARG B C 1
ATOM 2693 O O . ARG B 1 42 ? -10.133 12.945 22.859 1 97.12 42 ARG B O 1
ATOM 2700 N N . ALA B 1 43 ? -8.195 13.023 21.781 1 95.31 43 ALA B N 1
ATOM 2701 C CA . ALA B 1 43 ? -7.41 13.266 23 1 95.31 43 ALA B CA 1
ATOM 2702 C C . ALA B 1 43 ? -7.828 14.562 23.672 1 95.31 43 ALA B C 1
ATOM 2704 O O . ALA B 1 43 ? -7.758 14.688 24.891 1 95.31 43 ALA B O 1
ATOM 2705 N N . ALA B 1 44 ? -8.273 15.492 22.875 1 95.31 44 ALA B N 1
ATOM 2706 C CA . ALA B 1 44 ? -8.703 16.781 23.406 1 95.31 44 ALA B CA 1
ATOM 2707 C C . ALA B 1 44 ? -10.18 16.75 23.797 1 95.31 44 ALA B C 1
ATOM 2709 O O . ALA B 1 44 ? -10.75 17.781 24.172 1 95.31 44 ALA B O 1
ATOM 2710 N N . GLY B 1 45 ? -10.82 15.617 23.594 1 95.94 45 GLY B N 1
ATOM 2711 C CA . GLY B 1 45 ? -12.219 15.461 23.969 1 95.94 45 GLY B CA 1
ATOM 2712 C C . GLY B 1 45 ? -13.18 15.898 22.875 1 95.94 45 GLY B C 1
ATOM 2713 O O . GLY B 1 45 ? -14.375 16.031 23.125 1 95.94 45 GLY B O 1
ATOM 2714 N N . ILE B 1 46 ? -12.703 16.156 21.75 1 97.06 46 ILE B N 1
ATOM 2715 C CA . ILE B 1 46 ? -13.539 16.516 20.609 1 97.06 46 ILE B CA 1
ATOM 2716 C C . ILE B 1 46 ? -13.875 15.273 19.797 1 97.06 46 ILE B C 1
ATOM 2718 O O . ILE B 1 46 ? -13.055 14.805 19 1 97.06 46 ILE B O 1
ATOM 2722 N N . VAL B 1 47 ? -15.109 14.812 19.891 1 97.75 47 VAL B N 1
ATOM 2723 C CA . VAL B 1 47 ? -15.406 13.5 19.328 1 97.75 47 VAL B CA 1
ATOM 2724 C C . VAL B 1 47 ? -16.359 13.641 18.156 1 97.75 47 VAL B C 1
ATOM 2726 O O . VAL B 1 47 ? -16.594 12.68 17.406 1 97.75 47 VAL B O 1
ATOM 2729 N N . ASP B 1 48 ? -16.953 14.789 18 1 98.38 48 ASP B N 1
ATOM 2730 C CA . ASP B 1 48 ? -17.797 15.078 16.844 1 98.38 48 ASP B CA 1
ATOM 2731 C C . ASP B 1 48 ? -17.016 15.766 15.734 1 98.38 48 ASP B C 1
ATOM 2733 O O . ASP B 1 48 ? -16.656 16.938 15.859 1 98.38 48 ASP B O 1
ATOM 2737 N N . ILE B 1 49 ? -16.75 15.008 14.648 1 98.62 49 ILE B N 1
ATOM 2738 C CA . ILE B 1 49 ? -15.82 15.484 13.625 1 98.62 49 ILE B CA 1
ATOM 2739 C C . ILE B 1 49 ? -16.531 15.578 12.281 1 98.62 49 ILE B C 1
ATOM 2741 O O . ILE B 1 49 ? -17.172 14.617 11.836 1 98.62 49 ILE B O 1
ATOM 2745 N N . LEU B 1 50 ? -16.484 16.734 11.68 1 98.5 50 LEU B N 1
ATOM 2746 C CA . LEU B 1 50 ? -16.922 16.953 10.305 1 98.5 50 LEU B CA 1
ATOM 2747 C C . LEU B 1 50 ? -15.742 16.984 9.352 1 98.5 50 LEU B C 1
ATOM 2749 O O . LEU B 1 50 ? -14.789 17.734 9.562 1 98.5 50 LEU B O 1
ATOM 2753 N N . MET B 1 51 ? -15.766 16.172 8.289 1 98 51 MET B N 1
ATOM 2754 C CA . MET B 1 51 ? -14.672 16.125 7.324 1 98 51 MET B CA 1
ATOM 2755 C C . MET B 1 51 ? -15.141 16.594 5.945 1 98 51 MET B C 1
ATOM 2757 O O . MET B 1 51 ? -16.078 16.016 5.379 1 98 51 MET B O 1
ATOM 2761 N N . ASN B 1 52 ? -14.508 17.641 5.48 1 97 52 ASN B N 1
ATOM 2762 C CA . ASN B 1 52 ? -14.703 18.031 4.094 1 97 52 ASN B CA 1
ATOM 2763 C C . ASN B 1 52 ? -13.781 17.266 3.152 1 97 52 ASN B C 1
ATOM 2765 O O . ASN B 1 52 ? -12.562 17.344 3.266 1 97 52 ASN B O 1
ATOM 2769 N N . VAL B 1 53 ? -14.352 16.531 2.199 1 96.88 53 VAL B N 1
ATOM 2770 C CA . VAL B 1 53 ? -13.547 15.688 1.316 1 96.88 53 VAL B CA 1
ATOM 2771 C C . VAL B 1 53 ? -13.922 15.953 -0.138 1 96.88 53 VAL B C 1
ATOM 2773 O O . VAL B 1 53 ? -15.031 16.422 -0.422 1 96.88 53 VAL B O 1
ATOM 2776 N N . HIS B 1 54 ? -12.945 15.727 -1.031 1 95.56 54 HIS B N 1
ATOM 2777 C CA . HIS B 1 54 ? -13.188 15.93 -2.455 1 95.56 54 HIS B CA 1
ATOM 2778 C C . HIS B 1 54 ? -12.344 14.984 -3.299 1 95.56 54 HIS B C 1
ATOM 2780 O O . HIS B 1 54 ? -12.852 13.992 -3.824 1 95.56 54 HIS B O 1
ATOM 2786 N N . TYR B 1 55 ? -11.062 15.258 -3.346 1 93.69 55 TYR B N 1
ATOM 2787 C CA . TYR B 1 55 ? -10.148 14.453 -4.152 1 93.69 55 TYR B CA 1
ATOM 2788 C C . TYR B 1 55 ? -9.992 13.055 -3.572 1 93.69 55 TYR B C 1
ATOM 2790 O O . TYR B 1 55 ? -9.492 12.891 -2.455 1 93.69 55 TYR B O 1
ATOM 2798 N N . GLN B 1 56 ? -10.445 12.031 -4.328 1 94.88 56 GLN B N 1
ATOM 2799 C CA . GLN B 1 56 ? -10.375 10.633 -3.922 1 94.88 56 GLN B CA 1
ATOM 2800 C C . GLN B 1 56 ? -11.008 10.422 -2.551 1 94.88 56 GLN B C 1
ATOM 2802 O O . GLN B 1 56 ? -10.422 9.773 -1.684 1 94.88 56 GLN B O 1
ATOM 2807 N N . ALA B 1 57 ? -12.141 10.969 -2.395 1 95.69 57 ALA B N 1
ATOM 2808 C CA . ALA B 1 57 ? -12.883 10.984 -1.137 1 95.69 57 ALA B CA 1
ATOM 2809 C C . ALA B 1 57 ? -13.172 9.562 -0.656 1 95.69 57 ALA B C 1
ATOM 2811 O O . ALA B 1 57 ? -13.211 9.305 0.55 1 95.69 57 ALA B O 1
ATOM 2812 N N . GLY B 1 58 ? -13.367 8.68 -1.582 1 95.94 58 GLY B N 1
ATOM 2813 C CA . GLY B 1 58 ? -13.672 7.301 -1.232 1 95.94 58 GLY B CA 1
ATOM 2814 C C . GLY B 1 58 ? -12.625 6.664 -0.337 1 95.94 58 GLY B C 1
ATOM 2815 O O . GLY B 1 58 ? -12.961 5.914 0.583 1 95.94 58 GLY B O 1
ATOM 2816 N N . GLN B 1 59 ? -11.398 6.902 -0.576 1 96 59 GLN B N 1
ATOM 2817 C CA . GLN B 1 59 ? -10.312 6.352 0.232 1 96 59 GLN B CA 1
ATOM 2818 C C . GLN B 1 59 ? -10.43 6.793 1.688 1 96 59 GLN B C 1
ATOM 2820 O O . GLN B 1 59 ? -10.203 6.004 2.604 1 96 59 GLN B O 1
ATOM 2825 N N . ILE B 1 60 ? -10.773 8.023 1.889 1 97.62 60 ILE B N 1
ATOM 2826 C CA . ILE B 1 60 ? -10.922 8.57 3.232 1 97.62 60 ILE B CA 1
ATOM 2827 C C . ILE B 1 60 ? -12.141 7.949 3.912 1 97.62 60 ILE B C 1
ATOM 2829 O O . ILE B 1 60 ? -12.047 7.457 5.039 1 97.62 60 ILE B O 1
ATOM 2833 N N . GLN B 1 61 ? -13.227 7.918 3.205 1 97.62 61 GLN B N 1
ATOM 2834 C CA . GLN B 1 61 ? -14.484 7.402 3.742 1 97.62 61 GLN B CA 1
ATOM 2835 C C . GLN B 1 61 ? -14.367 5.918 4.074 1 97.62 61 GLN B C 1
ATOM 2837 O O . GLN B 1 61 ? -14.859 5.465 5.109 1 97.62 61 GLN B O 1
ATOM 2842 N N . ASP B 1 62 ? -13.719 5.168 3.207 1 94.94 62 ASP B N 1
ATOM 2843 C CA . ASP B 1 62 ? -13.547 3.734 3.422 1 94.94 62 ASP B CA 1
ATOM 2844 C C . ASP B 1 62 ? -12.672 3.461 4.645 1 94.94 62 ASP B C 1
ATOM 2846 O O . ASP B 1 62 ? -12.922 2.514 5.395 1 94.94 62 ASP B O 1
ATOM 2850 N N . TYR B 1 63 ? -11.734 4.242 4.848 1 96.25 63 TYR B N 1
ATOM 2851 C CA . TYR B 1 63 ? -10.773 4.031 5.93 1 96.25 63 TYR B CA 1
ATOM 2852 C C . TYR B 1 63 ? -11.398 4.363 7.281 1 96.25 63 TYR B C 1
ATOM 2854 O O . TYR B 1 63 ? -11.258 3.6 8.242 1 96.25 63 TYR B O 1
ATOM 2862 N N . PHE B 1 64 ? -12.109 5.48 7.344 1 97.94 64 PHE B N 1
ATOM 2863 C CA . PHE B 1 64 ? -12.555 5.969 8.641 1 97.94 64 PHE B CA 1
ATOM 2864 C C . PHE B 1 64 ? -13.992 5.543 8.922 1 97.94 64 PHE B C 1
ATOM 2866 O O . PHE B 1 64 ? -14.43 5.543 10.078 1 97.94 64 PHE B O 1
ATOM 2873 N N . GLY B 1 65 ? -14.727 5.238 7.867 1 97.62 65 GLY B N 1
ATOM 2874 C CA . GLY B 1 65 ? -16.141 4.953 8.078 1 97.62 65 GLY B CA 1
ATOM 2875 C C . GLY B 1 65 ? -16.859 6.051 8.828 1 97.62 65 GLY B C 1
ATOM 2876 O O . GLY B 1 65 ? -16.734 7.23 8.492 1 97.62 65 GLY B O 1
ATOM 2877 N N . ASP B 1 66 ? -17.609 5.621 9.844 1 98.12 66 ASP B N 1
ATOM 2878 C CA . ASP B 1 66 ? -18.359 6.605 10.625 1 98.12 66 ASP B CA 1
ATOM 2879 C C . ASP B 1 66 ? -17.547 7.078 11.828 1 98.12 66 ASP B C 1
ATOM 2881 O O . ASP B 1 66 ? -18.047 7.852 12.656 1 98.12 66 ASP B O 1
ATOM 2885 N N . GLY B 1 67 ? -16.406 6.617 11.914 1 98.25 67 GLY B N 1
ATOM 2886 C CA . GLY B 1 67 ? -15.508 7.047 12.977 1 98.25 67 GLY B CA 1
ATOM 2887 C C . GLY B 1 67 ? -15.562 6.152 14.195 1 98.25 67 GLY B C 1
ATOM 2888 O O . GLY B 1 67 ? -14.734 6.277 15.102 1 98.25 67 GLY B O 1
ATOM 2889 N N . GLY B 1 68 ? -16.453 5.223 14.281 1 97.75 68 GLY B N 1
ATOM 2890 C CA . GLY B 1 68 ? -16.641 4.367 15.438 1 97.75 68 GLY B CA 1
ATOM 2891 C C . GLY B 1 68 ? -15.383 3.621 15.836 1 97.75 68 GLY B C 1
ATOM 2892 O O . GLY B 1 68 ? -15.047 3.543 17.016 1 97.75 68 GLY B O 1
ATOM 2893 N N . ALA B 1 69 ? -14.672 3.133 14.914 1 96.19 69 ALA B N 1
ATOM 2894 C CA . ALA B 1 69 ? -13.461 2.355 15.156 1 96.19 69 ALA B CA 1
ATOM 2895 C C . ALA B 1 69 ? -12.375 3.217 15.789 1 96.19 69 ALA B C 1
ATOM 2897 O O . ALA B 1 69 ? -11.406 2.693 16.359 1 96.19 69 ALA B O 1
ATOM 2898 N N . PHE B 1 70 ? -12.555 4.496 15.727 1 97.25 70 PHE B N 1
ATOM 2899 C CA . PHE B 1 70 ? -11.547 5.422 16.234 1 97.25 70 PHE B CA 1
ATOM 2900 C C . PHE B 1 70 ? -12.055 6.133 17.484 1 97.25 70 PHE B C 1
ATOM 2902 O O . PHE B 1 70 ? -11.414 7.066 17.984 1 97.25 70 PHE B O 1
ATOM 2909 N N . GLY B 1 71 ? -13.188 5.754 17.953 1 97.88 71 GLY B N 1
ATOM 2910 C CA . GLY B 1 71 ? -13.742 6.336 19.156 1 97.88 71 GLY B CA 1
ATOM 2911 C C . GLY B 1 71 ? -14.344 7.715 18.938 1 97.88 71 GLY B C 1
ATOM 2912 O O . GLY B 1 71 ? -14.398 8.523 19.859 1 97.88 71 GLY B O 1
ATOM 2913 N N . VAL B 1 72 ? -14.617 8.055 17.734 1 98.31 72 VAL B N 1
ATOM 2914 C CA . VAL B 1 72 ? -15.227 9.344 17.391 1 98.31 72 VAL B CA 1
ATOM 2915 C C . VAL B 1 72 ? -16.422 9.125 16.469 1 98.31 72 VAL B C 1
ATOM 2917 O O . VAL B 1 72 ? -16.766 7.984 16.156 1 98.31 72 VAL B O 1
ATOM 2920 N N . ARG B 1 73 ? -17.156 10.172 16.219 1 98.31 73 ARG B N 1
ATOM 2921 C CA . ARG B 1 73 ? -18.203 10.227 15.203 1 98.31 73 ARG B CA 1
ATOM 2922 C C . ARG B 1 73 ? -17.797 11.125 14.039 1 98.31 73 ARG B C 1
ATOM 2924 O O . ARG B 1 73 ? -17.469 12.297 14.242 1 98.31 73 ARG B O 1
ATOM 2931 N N . ILE B 1 74 ? -17.812 10.586 12.773 1 98.62 74 ILE B N 1
ATOM 2932 C CA . ILE B 1 74 ? -17.375 11.352 11.617 1 98.62 74 ILE B CA 1
ATOM 2933 C C . ILE B 1 74 ? -18.531 11.492 10.625 1 98.62 74 ILE B C 1
ATOM 2935 O O . ILE B 1 74 ? -19.234 10.523 10.328 1 98.62 74 ILE B O 1
ATOM 2939 N N . ARG B 1 75 ? -18.812 12.633 10.227 1 98.25 75 ARG B N 1
ATOM 2940 C CA . ARG B 1 75 ? -19.703 12.938 9.102 1 98.25 75 ARG B CA 1
ATOM 2941 C C . ARG B 1 75 ? -18.938 13.617 7.98 1 98.25 75 ARG B C 1
ATOM 2943 O O . ARG B 1 75 ? -18.047 14.445 8.234 1 98.25 75 ARG B O 1
ATOM 2950 N N . TYR B 1 76 ? -19.312 13.273 6.762 1 97.94 76 TYR B N 1
ATOM 2951 C CA . TYR B 1 76 ? -18.578 13.758 5.609 1 97.94 76 TYR B CA 1
ATOM 2952 C C . TYR B 1 76 ? -19.391 14.797 4.836 1 97.94 76 TYR B C 1
ATOM 2954 O O . TYR B 1 76 ? -20.594 14.633 4.645 1 97.94 76 TYR B O 1
ATOM 2962 N N . SER B 1 77 ? -18.766 15.844 4.52 1 96.5 77 SER B N 1
ATOM 2963 C CA . SER B 1 77 ? -19.25 16.781 3.516 1 96.5 77 SER B CA 1
ATOM 2964 C C . SER B 1 77 ? -18.453 16.672 2.221 1 96.5 77 SER B C 1
ATOM 2966 O O . SER B 1 77 ? -17.297 17.078 2.166 1 96.5 77 SER B O 1
ATOM 2968 N N . VAL B 1 78 ? -19.062 16.203 1.176 1 95.25 78 VAL B N 1
ATOM 2969 C CA . VAL B 1 78 ? -18.375 15.945 -0.084 1 95.25 78 VAL B CA 1
ATOM 2970 C C . VAL B 1 78 ? -18.531 17.156 -1.009 1 95.25 78 VAL B C 1
ATOM 2972 O O . VAL B 1 78 ? -19.641 17.562 -1.336 1 95.25 78 VAL B O 1
ATOM 2975 N N . GLU B 1 79 ? -17.406 17.688 -1.379 1 93.44 79 GLU B N 1
ATOM 2976 C CA . GLU B 1 79 ? -17.406 18.797 -2.334 1 93.44 79 GLU B CA 1
ATOM 2977 C C . GLU B 1 79 ? -17.484 18.281 -3.77 1 93.44 79 GLU B C 1
ATOM 2979 O O . GLU B 1 79 ? -16.672 17.469 -4.195 1 93.44 79 GLU B O 1
ATOM 2984 N N . GLN B 1 80 ? -18.406 18.734 -4.484 1 90.75 80 GLN B N 1
ATOM 2985 C CA . GLN B 1 80 ? -18.469 18.391 -5.902 1 90.75 80 GLN B CA 1
ATOM 2986 C C . GLN B 1 80 ? -17.453 19.203 -6.707 1 90.75 80 GLN B C 1
ATOM 2988 O O . GLN B 1 80 ? -16.859 18.688 -7.656 1 90.75 80 GLN B O 1
ATOM 2993 N N . ASN B 1 81 ? -17.359 20.422 -6.305 1 91 81 ASN B N 1
ATOM 2994 C CA . ASN B 1 81 ? -16.328 21.328 -6.805 1 91 81 ASN B CA 1
ATOM 2995 C C . ASN B 1 81 ? -15.516 21.938 -5.668 1 91 81 ASN B C 1
ATOM 2997 O O . ASN B 1 81 ? -16.031 22.109 -4.562 1 91 81 ASN B O 1
ATOM 3001 N N . PRO B 1 82 ? -14.297 22.203 -6 1 89.94 82 PRO B N 1
ATOM 3002 C CA . PRO B 1 82 ? -13.492 22.797 -4.926 1 89.94 82 PRO B CA 1
ATOM 3003 C C . PRO B 1 82 ? -14.062 24.109 -4.418 1 89.94 82 PRO B C 1
ATOM 3005 O O . PRO B 1 82 ? -14.352 25.016 -5.211 1 89.94 82 PRO B O 1
ATOM 3008 N N . LEU B 1 83 ? -14.234 24.266 -3.141 1 93.31 83 LEU B N 1
ATOM 3009 C CA . LEU B 1 83 ? -14.875 25.422 -2.547 1 93.31 83 LEU B CA 1
ATOM 3010 C C . LEU B 1 83 ? -13.883 26.234 -1.728 1 93.31 83 LEU B C 1
ATOM 3012 O O . LEU B 1 83 ? -14.266 27.156 -1.007 1 93.31 83 LEU B O 1
ATOM 3016 N N . ASP B 1 84 ? -12.586 25.844 -1.786 1 92.12 84 ASP B N 1
ATOM 3017 C CA . ASP B 1 84 ? -11.539 26.453 -0.974 1 92.12 84 ASP B CA 1
ATOM 3018 C C . ASP B 1 84 ? -11.766 26.188 0.511 1 92.12 84 ASP B C 1
ATOM 3020 O O . ASP B 1 84 ? -12.461 25.234 0.874 1 92.12 84 ASP B O 1
ATOM 3024 N N . THR B 1 85 ? -11.203 26.953 1.455 1 93.56 85 THR B N 1
ATOM 3025 C CA . THR B 1 85 ? -11.156 26.594 2.869 1 93.56 85 THR B CA 1
ATOM 3026 C C . THR B 1 85 ? -12.469 26.969 3.559 1 93.56 85 THR B C 1
ATOM 3028 O O . THR B 1 85 ? -13.281 26.109 3.869 1 93.56 85 THR B O 1
ATOM 3031 N N . ALA B 1 86 ? -12.844 28.25 3.582 1 95.75 86 ALA B N 1
ATOM 3032 C CA . ALA B 1 86 ? -14.055 28.703 4.254 1 95.75 86 ALA B CA 1
ATOM 3033 C C . ALA B 1 86 ? -15.305 28.156 3.576 1 95.75 86 ALA B C 1
ATOM 3035 O O . ALA B 1 86 ? -16.281 27.812 4.246 1 95.75 86 ALA B O 1
ATOM 3036 N N . GLY B 1 87 ? -15.234 28.125 2.266 1 96 87 GLY B N 1
ATOM 3037 C CA . GLY B 1 87 ? -16.344 27.547 1.532 1 96 87 GLY B CA 1
ATOM 3038 C C . GLY B 1 87 ? -16.578 26.078 1.863 1 96 87 GLY B C 1
ATOM 3039 O O . GLY B 1 87 ? -17.719 25.625 1.924 1 96 87 GLY B O 1
ATOM 3040 N N . ALA B 1 88 ? -15.5 25.359 2.061 1 95.69 88 ALA B N 1
ATOM 3041 C CA . ALA B 1 88 ? -15.594 23.938 2.432 1 95.69 88 ALA B CA 1
ATOM 3042 C C . ALA B 1 88 ? -16.266 23.781 3.793 1 95.69 88 ALA B C 1
ATOM 3044 O O . ALA B 1 88 ? -17.125 22.906 3.971 1 95.69 88 ALA B O 1
ATOM 3045 N N . VAL B 1 89 ? -15.891 24.625 4.711 1 97.12 89 VAL B N 1
ATOM 3046 C CA . VAL B 1 89 ? -16.469 24.547 6.047 1 97.12 89 VAL B CA 1
ATOM 3047 C C . VAL B 1 89 ? -17.953 24.906 5.98 1 97.12 89 VAL B C 1
ATOM 3049 O O . VAL B 1 89 ? -18.781 24.281 6.645 1 97.12 89 VAL B O 1
ATOM 3052 N N . LYS B 1 90 ? -18.312 25.891 5.18 1 96.75 90 LYS B N 1
ATOM 3053 C CA . LYS B 1 90 ? -19.688 26.312 4.996 1 96.75 90 LYS B CA 1
ATOM 3054 C C . LYS B 1 90 ? -20.562 25.156 4.527 1 96.75 90 LYS B C 1
ATOM 3056 O O . LYS B 1 90 ? -21.734 25.062 4.902 1 96.75 90 LYS B O 1
ATOM 3061 N N . LEU B 1 91 ? -20 24.359 3.748 1 95.69 91 LEU B N 1
ATOM 3062 C CA . LEU B 1 91 ? -20.734 23.219 3.238 1 95.69 91 LEU B CA 1
ATOM 3063 C C . LEU B 1 91 ? -21.203 22.312 4.379 1 95.69 91 LEU B C 1
ATOM 3065 O O . LEU B 1 91 ? -22.234 21.641 4.262 1 95.69 91 LEU B O 1
ATOM 3069 N N . ALA B 1 92 ? -20.547 22.297 5.469 1 96.25 92 ALA B N 1
ATOM 3070 C CA . ALA B 1 92 ? -20.859 21.438 6.613 1 96.25 92 ALA B CA 1
ATOM 3071 C C . ALA B 1 92 ? -21.844 22.125 7.555 1 96.25 92 ALA B C 1
ATOM 3073 O O . ALA B 1 92 ? -22.219 21.578 8.586 1 96.25 92 ALA B O 1
ATOM 3074 N N . GLU B 1 93 ? -22.359 23.234 7.285 1 96.38 93 GLU B N 1
ATOM 3075 C CA . GLU B 1 93 ? -23.172 24.078 8.141 1 96.38 93 GLU B CA 1
ATOM 3076 C C . GLU B 1 93 ? -24.391 23.328 8.68 1 96.38 93 GLU B C 1
ATOM 3078 O O . GLU B 1 93 ? -24.75 23.484 9.844 1 96.38 93 GLU B O 1
ATOM 3083 N N . PRO B 1 94 ? -25.062 22.516 7.875 1 95.75 94 PRO B N 1
ATOM 3084 C CA . PRO B 1 94 ? -26.25 21.812 8.375 1 95.75 94 PRO B CA 1
ATOM 3085 C C . PRO B 1 94 ? -25.938 20.938 9.586 1 95.75 94 PRO B C 1
ATOM 3087 O O . PRO B 1 94 ? -26.859 20.562 10.328 1 95.75 94 PRO B O 1
ATOM 3090 N N . TYR B 1 95 ? -24.703 20.672 9.797 1 96.81 95 TYR B N 1
ATOM 3091 C CA . TYR B 1 95 ? -24.344 19.75 10.875 1 96.81 95 TYR B CA 1
ATOM 3092 C C . TYR B 1 95 ? -23.797 20.516 12.078 1 96.81 95 TYR B C 1
ATOM 3094 O O . TYR B 1 95 ? -23.469 19.906 13.102 1 96.81 95 TYR B O 1
ATOM 3102 N N . PHE B 1 96 ? -23.734 21.828 11.984 1 97.19 96 PHE B N 1
ATOM 3103 C CA . PHE B 1 96 ? -23.25 22.625 13.102 1 97.19 96 PHE B CA 1
ATOM 3104 C C . PHE B 1 96 ? -24.156 22.469 14.312 1 97.19 96 PHE B C 1
ATOM 3106 O O . PHE B 1 96 ? -25.391 22.453 14.18 1 97.19 96 PHE B O 1
ATOM 3113 N N . THR B 1 97 ? -23.594 22.453 15.477 1 96.44 97 THR B N 1
ATOM 3114 C CA . THR B 1 97 ? -24.375 22.312 16.703 1 96.44 97 THR B CA 1
ATOM 3115 C C . THR B 1 97 ? -24.562 23.672 17.359 1 96.44 97 THR B C 1
ATOM 3117 O O . THR B 1 97 ? -25.359 23.797 18.312 1 96.44 97 THR B O 1
ATOM 3120 N N . GLY B 1 98 ? -23.859 24.625 16.953 1 95.12 98 GLY B N 1
ATOM 3121 C CA . GLY B 1 98 ? -23.891 25.938 17.594 1 95.12 98 GLY B CA 1
ATOM 3122 C C . GLY B 1 98 ? -22.688 26.172 18.5 1 95.12 98 GLY B C 1
ATOM 3123 O O . GLY B 1 98 ? -22.359 27.328 18.812 1 95.12 98 GLY B O 1
ATOM 3124 N N . ALA B 1 99 ? -22.109 25.141 18.906 1 95.56 99 ALA B N 1
ATOM 3125 C CA . ALA B 1 99 ? -20.875 25.25 19.688 1 95.56 99 ALA B CA 1
ATOM 3126 C C . ALA B 1 99 ? -19.703 25.656 18.797 1 95.56 99 ALA B C 1
ATOM 3128 O O . ALA B 1 99 ? -19.75 25.531 17.578 1 95.56 99 ALA B O 1
ATOM 3129 N N . PRO B 1 100 ? -18.656 26.172 19.375 1 97.12 100 PRO B N 1
ATOM 3130 C CA . PRO B 1 100 ? -17.484 26.547 18.594 1 97.12 100 PRO B CA 1
ATOM 3131 C C . PRO B 1 100 ? -16.891 25.375 17.812 1 97.12 100 PRO B C 1
ATOM 3133 O O . PRO B 1 100 ? -17 24.234 18.234 1 97.12 100 PRO B O 1
ATOM 3136 N N . LEU B 1 101 ? -16.312 25.766 16.672 1 98.38 101 LEU B N 1
ATOM 3137 C CA . LEU B 1 101 ? -15.688 24.781 15.781 1 98.38 101 LEU B CA 1
ATOM 3138 C C . LEU B 1 101 ? -14.164 24.844 15.875 1 98.38 101 LEU B C 1
ATOM 3140 O O . LEU B 1 101 ? -13.578 25.922 15.75 1 98.38 101 LEU B O 1
ATOM 3144 N N . VAL B 1 102 ? -13.578 23.734 16.125 1 98.5 102 VAL B N 1
ATOM 3145 C CA . VAL B 1 102 ? -12.141 23.625 15.93 1 98.5 102 VAL B CA 1
ATOM 3146 C C . VAL B 1 102 ? -11.852 23.188 14.492 1 98.5 102 VAL B C 1
ATOM 3148 O O . VAL B 1 102 ? -12.211 22.078 14.094 1 98.5 102 VAL B O 1
ATOM 3151 N N . VAL B 1 103 ? -11.156 24.031 13.727 1 98.31 103 VAL B N 1
ATOM 3152 C CA . VAL B 1 103 ? -10.961 23.797 12.305 1 98.31 103 VAL B CA 1
ATOM 3153 C C . VAL B 1 103 ? -9.484 23.5 12.031 1 98.31 103 VAL B C 1
ATOM 3155 O O . VAL B 1 103 ? -8.602 24.188 12.523 1 98.31 103 VAL B O 1
ATOM 3158 N N . PHE B 1 104 ? -9.312 22.453 11.219 1 97.62 104 PHE B N 1
ATOM 3159 C CA . PHE B 1 104 ? -7.961 22.016 10.898 1 97.62 104 PHE B CA 1
ATOM 3160 C C . PHE B 1 104 ? -7.734 22.016 9.391 1 97.62 104 PHE B C 1
ATOM 3162 O O . PHE B 1 104 ? -8.539 21.453 8.641 1 97.62 104 PHE B O 1
ATOM 3169 N N . ASN B 1 105 ? -6.598 22.703 9.023 1 94.75 105 ASN B N 1
ATOM 3170 C CA . ASN B 1 105 ? -6.035 22.312 7.738 1 94.75 105 ASN B CA 1
ATOM 3171 C C . ASN B 1 105 ? -5.406 20.922 7.801 1 94.75 105 ASN B C 1
ATOM 3173 O O . ASN B 1 105 ? -4.633 20.625 8.711 1 94.75 105 ASN B O 1
ATOM 3177 N N . ALA B 1 106 ? -5.703 20.078 6.852 1 94.75 106 ALA B N 1
ATOM 3178 C CA . ALA B 1 106 ? -5.328 18.672 6.922 1 94.75 106 ALA B CA 1
ATOM 3179 C C . ALA B 1 106 ? -3.893 18.453 6.441 1 94.75 106 ALA B C 1
ATOM 3181 O O . ALA B 1 106 ? -3.48 17.328 6.176 1 94.75 106 ALA B O 1
ATOM 3182 N N . ASP B 1 107 ? -3.094 19.5 6.285 1 94 107 ASP B N 1
ATOM 3183 C CA . ASP B 1 107 ? -1.711 19.359 5.836 1 94 107 ASP B CA 1
ATOM 3184 C C . ASP B 1 107 ? -0.738 19.906 6.883 1 94 107 ASP B C 1
ATOM 3186 O O . ASP B 1 107 ? 0.448 20.078 6.602 1 94 107 ASP B O 1
ATOM 3190 N N . ILE B 1 108 ? -1.19 20.125 8.094 1 95.69 108 ILE B N 1
ATOM 3191 C CA . ILE B 1 108 ? -0.348 20.688 9.141 1 95.69 108 ILE B CA 1
ATOM 3192 C C . ILE B 1 108 ? -0.003 19.609 10.164 1 95.69 108 ILE B C 1
ATOM 3194 O O . ILE B 1 108 ? -0.896 18.984 10.734 1 95.69 108 ILE B O 1
ATOM 3198 N N . LEU B 1 109 ? 1.288 19.375 10.352 1 97.06 109 LEU B N 1
ATOM 3199 C CA . LEU B 1 109 ? 1.796 18.562 11.453 1 97.06 109 LEU B CA 1
ATOM 3200 C C . LEU B 1 109 ? 2.26 19.438 12.609 1 97.06 109 LEU B C 1
ATOM 3202 O O . LEU B 1 109 ? 3.117 20.312 12.43 1 97.06 109 LEU B O 1
ATOM 3206 N N . THR B 1 110 ? 1.614 19.266 13.766 1 96.81 110 THR B N 1
ATOM 3207 C CA . THR B 1 110 ? 1.92 20.141 14.898 1 96.81 110 THR B CA 1
ATOM 3208 C C . THR B 1 110 ? 1.63 19.422 16.219 1 96.81 110 THR B C 1
ATOM 3210 O O . THR B 1 110 ? 0.86 18.453 16.25 1 96.81 110 THR B O 1
ATOM 3213 N N . ASP B 1 111 ? 2.336 19.781 17.234 1 96 111 ASP B N 1
ATOM 3214 C CA . ASP B 1 111 ? 2.008 19.328 18.578 1 96 111 ASP B CA 1
ATOM 3215 C C . ASP B 1 111 ? 1.308 20.422 19.375 1 96 111 ASP B C 1
ATOM 3217 O O . ASP B 1 111 ? 1.404 20.453 20.609 1 96 111 ASP B O 1
ATOM 3221 N N . LEU B 1 112 ? 0.61 21.281 18.719 1 96.69 112 LEU B N 1
ATOM 3222 C CA . LEU B 1 112 ? -0.155 22.375 19.297 1 96.69 112 LEU B CA 1
ATOM 3223 C C . LEU B 1 112 ? -1.069 21.859 20.406 1 96.69 112 LEU B C 1
ATOM 3225 O O . LEU B 1 112 ? -1.713 20.828 20.266 1 96.69 112 LEU B O 1
ATOM 3229 N N . ASP B 1 113 ? -1.12 22.609 21.5 1 96.38 113 ASP B N 1
ATOM 3230 C CA . ASP B 1 113 ? -2.037 22.297 22.594 1 96.38 113 ASP B CA 1
ATOM 3231 C C . ASP B 1 113 ? -3.453 22.766 22.266 1 96.38 113 ASP B C 1
ATOM 3233 O O . ASP B 1 113 ? -3.791 23.938 22.484 1 96.38 113 ASP B O 1
ATOM 3237 N N . LEU B 1 114 ? -4.258 21.828 21.938 1 97 114 LEU B N 1
ATOM 3238 C CA . LEU B 1 114 ? -5.617 22.156 21.516 1 97 114 LEU B CA 1
ATOM 3239 C C . LEU B 1 114 ? -6.453 22.641 22.688 1 97 114 LEU B C 1
ATOM 3241 O O . LEU B 1 114 ? -7.305 23.516 22.531 1 97 114 LEU B O 1
ATOM 3245 N N . THR B 1 115 ? -6.238 22.094 23.797 1 96 115 THR B N 1
ATOM 3246 C CA . THR B 1 115 ? -6.98 22.5 25 1 96 115 THR B CA 1
ATOM 3247 C C . THR B 1 115 ? -6.707 23.969 25.328 1 96 115 THR B C 1
ATOM 3249 O O . THR B 1 115 ? -7.633 24.719 25.625 1 96 115 THR B O 1
ATOM 3252 N N . ALA B 1 116 ? -5.461 24.312 25.281 1 97 116 ALA B N 1
ATOM 3253 C CA . ALA B 1 116 ? -5.082 25.703 25.547 1 97 116 ALA B CA 1
ATOM 3254 C C . ALA B 1 116 ? -5.672 26.641 24.5 1 97 116 ALA B C 1
ATOM 3256 O O . ALA B 1 116 ? -6.121 27.75 24.828 1 97 116 ALA B O 1
ATOM 3257 N N . LEU B 1 117 ? -5.637 26.234 23.312 1 97.75 117 LEU B N 1
ATOM 3258 C CA . LEU B 1 117 ? -6.188 27.031 22.219 1 97.75 117 LEU B CA 1
ATOM 3259 C C . LEU B 1 117 ? -7.676 27.281 22.438 1 97.75 117 LEU B C 1
ATOM 3261 O O . LEU B 1 117 ? -8.141 28.422 22.328 1 97.75 117 LEU B O 1
ATOM 3265 N N . VAL B 1 118 ? -8.398 26.266 22.75 1 96.88 118 VAL B N 1
ATOM 3266 C CA . VAL B 1 118 ? -9.836 26.344 22.953 1 96.88 118 VAL B CA 1
ATOM 3267 C C . VAL B 1 118 ? -10.125 27.219 24.172 1 96.88 118 VAL B C 1
ATOM 3269 O O . VAL B 1 118 ? -11.039 28.062 24.141 1 96.88 118 VAL B O 1
ATOM 3272 N N . ALA B 1 119 ? -9.375 27.062 25.234 1 97.12 119 ALA B N 1
ATOM 3273 C CA . ALA B 1 119 ? -9.547 27.875 26.438 1 97.12 119 ALA B CA 1
ATOM 3274 C C . ALA B 1 119 ? -9.344 29.359 26.141 1 97.12 119 ALA B C 1
ATOM 3276 O O . ALA B 1 119 ? -10.109 30.203 26.609 1 97.12 119 ALA B O 1
ATOM 3277 N N . ALA B 1 120 ? -8.336 29.625 25.391 1 97.44 120 ALA B N 1
ATOM 3278 C CA . ALA B 1 120 ? -8.062 31.016 25.016 1 97.44 120 ALA B CA 1
ATOM 3279 C C . ALA B 1 120 ? -9.227 31.625 24.25 1 97.44 120 ALA B C 1
ATOM 3281 O O . ALA B 1 120 ? -9.594 32.781 24.469 1 97.44 120 ALA B O 1
ATOM 3282 N N . HIS B 1 121 ? -9.75 30.891 23.359 1 97.75 121 HIS B N 1
ATOM 3283 C CA . HIS B 1 121 ? -10.906 31.328 22.578 1 97.75 121 HIS B CA 1
ATOM 3284 C C . HIS B 1 121 ? -12.086 31.672 23.484 1 97.75 121 HIS B C 1
ATOM 3286 O O . HIS B 1 121 ? -12.68 32.75 23.344 1 97.75 121 HIS B O 1
ATOM 3292 N N . ARG B 1 122 ? -12.375 30.828 24.375 1 96.31 122 ARG B N 1
ATOM 3293 C CA . ARG B 1 122 ? -13.5 31 25.297 1 96.31 122 ARG B CA 1
ATOM 3294 C C . ARG B 1 122 ? -13.289 32.219 26.188 1 96.31 122 ARG B C 1
ATOM 3296 O O . ARG B 1 122 ? -14.203 33.031 26.375 1 96.31 122 ARG B O 1
ATOM 3303 N N . GLN B 1 123 ? -12.117 32.312 26.688 1 96.81 123 GLN B N 1
ATOM 3304 C CA . GLN B 1 123 ? -11.797 33.406 27.609 1 96.81 123 GLN B CA 1
ATOM 3305 C C . GLN B 1 123 ? -11.898 34.75 26.906 1 96.81 123 GLN B C 1
ATOM 3307 O O . GLN B 1 123 ? -12.383 35.719 27.5 1 96.81 123 GLN B O 1
ATOM 3312 N N . ALA B 1 124 ? -11.531 34.781 25.719 1 95.69 124 ALA B N 1
ATOM 3313 C CA . ALA B 1 124 ? -11.508 36.031 24.969 1 95.69 124 ALA B CA 1
ATOM 3314 C C . ALA B 1 124 ? -12.891 36.375 24.453 1 95.69 124 ALA B C 1
ATOM 3316 O O . ALA B 1 124 ? -13.18 37.562 24.156 1 95.69 124 ALA B O 1
ATOM 3317 N N . GLY B 1 125 ? -13.742 35.406 24.297 1 95.75 125 GLY B N 1
ATOM 3318 C CA . GLY B 1 125 ? -15.023 35.656 23.641 1 95.75 125 GLY B CA 1
ATOM 3319 C C . GLY B 1 125 ? -14.883 36.094 22.203 1 95.75 125 GLY B C 1
ATOM 3320 O O . GLY B 1 125 ? -15.594 37 21.75 1 95.75 125 GLY B O 1
ATOM 3321 N N . ALA B 1 126 ? -13.891 35.562 21.531 1 96.69 126 ALA B N 1
ATOM 3322 C CA . ALA B 1 126 ? -13.57 35.969 20.172 1 96.69 126 ALA B CA 1
ATOM 3323 C C . ALA B 1 126 ? -14.477 35.312 19.141 1 96.69 126 ALA B C 1
ATOM 3325 O O . ALA B 1 126 ? -15.023 34.219 19.406 1 96.69 126 ALA B O 1
ATOM 3326 N N . ALA B 1 127 ? -14.633 36.031 18.031 1 97.5 127 ALA B N 1
ATOM 3327 C CA . ALA B 1 127 ? -15.328 35.406 16.906 1 97.5 127 ALA B CA 1
ATOM 3328 C C . ALA B 1 127 ? -14.469 34.312 16.25 1 97.5 127 ALA B C 1
ATOM 3330 O O . ALA B 1 127 ? -14.984 33.312 15.758 1 97.5 127 ALA B O 1
ATOM 3331 N N . ALA B 1 128 ? -13.227 34.594 16.266 1 98.19 128 ALA B N 1
ATOM 3332 C CA . ALA B 1 128 ? -12.242 33.656 15.719 1 98.19 128 ALA B CA 1
ATOM 3333 C C . ALA B 1 128 ? -10.93 33.719 16.5 1 98.19 128 ALA B C 1
ATOM 3335 O O . ALA B 1 128 ? -10.5 34.812 16.906 1 98.19 128 ALA B O 1
ATOM 3336 N N . THR B 1 129 ? -10.375 32.625 16.734 1 98.31 129 THR B N 1
ATOM 3337 C CA . THR B 1 129 ? -9.023 32.5 17.281 1 98.31 129 THR B CA 1
ATOM 3338 C C . THR B 1 129 ? -8.125 31.703 16.328 1 98.31 129 THR B C 1
ATOM 3340 O O . THR B 1 129 ? -8.445 30.578 15.961 1 98.31 129 THR B O 1
ATOM 3343 N N . LEU B 1 130 ? -7.035 32.344 15.891 1 97.88 130 LEU B N 1
ATOM 3344 C CA . LEU B 1 130 ? -6.086 31.719 14.969 1 97.88 130 LEU B CA 1
ATOM 3345 C C . LEU B 1 130 ? -4.836 31.25 15.703 1 97.88 130 LEU B C 1
ATOM 3347 O O . LEU B 1 130 ? -4.195 32.031 16.406 1 97.88 130 LEU B O 1
ATOM 3351 N N . ALA B 1 131 ? -4.527 29.938 15.492 1 98 131 ALA B N 1
ATOM 3352 C CA . ALA B 1 131 ? -3.191 29.516 15.914 1 98 131 ALA B CA 1
ATOM 3353 C C . ALA B 1 131 ? -2.121 30.125 15.008 1 98 131 ALA B C 1
ATOM 3355 O O . ALA B 1 131 ? -2.252 30.109 13.781 1 98 131 ALA B O 1
ATOM 3356 N N . LEU B 1 132 ? -1.135 30.703 15.641 1 97 132 LEU B N 1
ATOM 3357 C CA . LEU B 1 132 ? -0.022 31.312 14.914 1 97 132 LEU B CA 1
ATOM 3358 C C . LEU B 1 132 ? 1.308 30.719 15.359 1 97 132 LEU B C 1
ATOM 3360 O O . LEU B 1 132 ? 1.421 30.203 16.484 1 97 132 LEU B O 1
ATOM 3364 N N . THR B 1 133 ? 2.191 30.734 14.438 1 95.94 133 THR B N 1
ATOM 3365 C CA . THR B 1 133 ? 3.553 30.328 14.758 1 95.94 133 THR B CA 1
ATOM 3366 C C . THR B 1 133 ? 4.566 31.328 14.219 1 95.94 133 THR B C 1
ATOM 3368 O O . THR B 1 133 ? 4.27 32.062 13.281 1 95.94 133 THR B O 1
ATOM 3371 N N . ARG B 1 134 ? 5.645 31.422 14.906 1 92.62 134 ARG B N 1
ATOM 3372 C CA . ARG B 1 134 ? 6.719 32.312 14.461 1 92.62 134 ARG B CA 1
ATOM 3373 C C . ARG B 1 134 ? 7.684 31.578 13.539 1 92.62 134 ARG B C 1
ATOM 3375 O O . ARG B 1 134 ? 7.992 30.406 13.758 1 92.62 134 ARG B O 1
ATOM 3382 N N . VAL B 1 135 ? 8.047 32.25 12.516 1 88.12 135 VAL B N 1
ATOM 3383 C CA . VAL B 1 135 ? 9.008 31.672 11.57 1 88.12 135 VAL B CA 1
ATOM 3384 C C . VAL B 1 135 ? 10.195 32.625 11.398 1 88.12 135 VAL B C 1
ATOM 3386 O O . VAL B 1 135 ? 10.055 33.844 11.547 1 88.12 135 VAL B O 1
ATOM 3389 N N . LEU B 1 136 ? 11.344 32 11.141 1 82.19 136 LEU B N 1
ATOM 3390 C CA . LEU B 1 136 ? 12.547 32.781 10.953 1 82.19 136 LEU B CA 1
ATOM 3391 C C . LEU B 1 136 ? 12.5 33.562 9.633 1 82.19 136 LEU B C 1
ATOM 3393 O O . LEU B 1 136 ? 12.836 34.75 9.578 1 82.19 136 LEU B O 1
ATOM 3397 N N . ASP B 1 137 ? 12.062 32.812 8.57 1 81.5 137 ASP B N 1
ATOM 3398 C CA . ASP B 1 137 ? 11.891 33.438 7.25 1 81.5 137 ASP B CA 1
ATOM 3399 C C . ASP B 1 137 ? 10.422 33.5 6.859 1 81.5 137 ASP B C 1
ATOM 3401 O O . ASP B 1 137 ? 9.844 32.5 6.391 1 81.5 137 ASP B O 1
ATOM 3405 N N . PRO B 1 138 ? 9.828 34.688 6.938 1 80.31 138 PRO B N 1
ATOM 3406 C CA . PRO B 1 138 ? 8.383 34.812 6.734 1 80.31 138 PRO B CA 1
ATOM 3407 C C . PRO B 1 138 ? 8.016 35.062 5.277 1 80.31 138 PRO B C 1
ATOM 3409 O O . PRO B 1 138 ? 6.828 35.156 4.945 1 80.31 138 PRO B O 1
ATOM 3412 N N . THR B 1 139 ? 8.914 35.062 4.309 1 76.56 139 THR B N 1
ATOM 3413 C CA . THR B 1 139 ? 8.688 35.531 2.945 1 76.56 139 THR B CA 1
ATOM 3414 C C . THR B 1 139 ? 7.793 34.531 2.182 1 76.56 139 THR B C 1
ATOM 3416 O O . THR B 1 139 ? 7.16 34.906 1.192 1 76.56 139 THR B O 1
ATOM 3419 N N . ALA B 1 140 ? 7.68 33.344 2.707 1 74.81 140 ALA B N 1
ATOM 3420 C CA . ALA B 1 140 ? 6.926 32.344 1.974 1 74.81 140 ALA B CA 1
ATOM 3421 C C . ALA B 1 140 ? 5.488 32.25 2.471 1 74.81 140 ALA B C 1
ATOM 3423 O O . ALA B 1 140 ? 4.672 31.531 1.914 1 74.81 140 ALA B O 1
ATOM 3424 N N . PHE B 1 141 ? 5.184 33.156 3.422 1 81.75 141 PHE B N 1
ATOM 3425 C CA . PHE B 1 141 ? 3.904 32.938 4.09 1 81.75 141 PHE B CA 1
ATOM 3426 C C . PHE B 1 141 ? 3.109 34.219 4.164 1 81.75 141 PHE B C 1
ATOM 3428 O O . PHE B 1 141 ? 3.662 35.312 3.986 1 81.75 141 PHE B O 1
ATOM 3435 N N . GLY B 1 142 ? 1.81 34.062 4.34 1 82.25 142 GLY B N 1
ATOM 3436 C CA . GLY B 1 142 ? 0.985 35.156 4.777 1 82.25 142 GLY B CA 1
ATOM 3437 C C . GLY B 1 142 ? 1.187 35.531 6.238 1 82.25 142 GLY B C 1
ATOM 3438 O O . GLY B 1 142 ? 1.171 34.656 7.105 1 82.25 142 GLY B O 1
ATOM 3439 N N . LEU B 1 143 ? 1.399 36.844 6.418 1 87.88 143 LEU B N 1
ATOM 3440 C CA . LEU B 1 143 ? 1.732 37.312 7.77 1 87.88 143 LEU B CA 1
ATOM 3441 C C . LEU B 1 143 ? 0.486 37.781 8.508 1 87.88 143 LEU B C 1
ATOM 3443 O O . LEU B 1 143 ? -0.477 38.219 7.887 1 87.88 143 LEU B O 1
ATOM 3447 N N . VAL B 1 144 ? 0.512 37.562 9.758 1 91.94 144 VAL B N 1
ATOM 3448 C CA . VAL B 1 144 ? -0.563 38.031 10.633 1 91.94 144 VAL B CA 1
ATOM 3449 C C . VAL B 1 144 ? -0.019 39.031 11.633 1 91.94 144 VAL B C 1
ATOM 3451 O O . VAL B 1 144 ? 0.836 38.719 12.461 1 91.94 144 VAL B O 1
ATOM 3454 N N . GLN B 1 145 ? -0.539 40.25 11.562 1 91.06 145 GLN B N 1
ATOM 3455 C CA . GLN B 1 145 ? -0.129 41.312 12.477 1 91.06 145 GLN B CA 1
ATOM 3456 C C . GLN B 1 145 ? -0.979 41.312 13.75 1 91.06 145 GLN B C 1
ATOM 3458 O O . GLN B 1 145 ? -2.211 41.281 13.672 1 91.06 145 GLN B O 1
ATOM 3463 N N . LEU B 1 146 ? -0.263 41.344 14.836 1 93.31 146 LEU B N 1
ATOM 3464 C CA . LEU B 1 146 ? -0.952 41.312 16.125 1 93.31 146 LEU B CA 1
ATOM 3465 C C . LEU B 1 146 ? -0.794 42.656 16.859 1 93.31 146 LEU B C 1
ATOM 3467 O O . LEU B 1 146 ? 0.213 43.344 16.688 1 93.31 146 LEU B O 1
ATOM 3471 N N . THR B 1 147 ? -1.813 42.938 17.672 1 91.44 147 THR B N 1
ATOM 3472 C CA . THR B 1 147 ? -1.7 44.031 18.641 1 91.44 147 THR B CA 1
ATOM 3473 C C . THR B 1 147 ? -1.015 43.562 19.922 1 91.44 147 THR B C 1
ATOM 3475 O O . THR B 1 147 ? -0.677 42.406 20.047 1 91.44 147 THR B O 1
ATOM 3478 N N . ASP B 1 148 ? -0.863 44.5 20.859 1 86.12 148 ASP B N 1
ATOM 3479 C CA . ASP B 1 148 ? -0.201 44.188 22.125 1 86.12 148 ASP B CA 1
ATOM 3480 C C . ASP B 1 148 ? -1.027 43.188 22.953 1 86.12 148 ASP B C 1
ATOM 3482 O O . ASP B 1 148 ? -0.498 42.531 23.844 1 86.12 148 ASP B O 1
ATOM 3486 N N . HIS B 1 149 ? -2.279 43.094 22.625 1 88.06 149 HIS B N 1
ATOM 3487 C CA . HIS B 1 149 ? -3.15 42.188 23.375 1 88.06 149 HIS B CA 1
ATOM 3488 C C . HIS B 1 149 ? -3.484 40.938 22.547 1 88.06 149 HIS B C 1
ATOM 3490 O O . HIS B 1 149 ? -4.535 40.312 22.75 1 88.06 149 HIS B O 1
ATOM 3496 N N . ASN B 1 150 ? -2.693 40.625 21.516 1 92.19 150 ASN B N 1
ATOM 3497 C CA . ASN B 1 150 ? -2.783 39.438 20.672 1 92.19 150 ASN B CA 1
ATOM 3498 C C . ASN B 1 150 ? -4.066 39.438 19.844 1 92.19 150 ASN B C 1
ATOM 3500 O O . ASN B 1 150 ? -4.598 38.375 19.531 1 92.19 150 ASN B O 1
ATOM 3504 N N . GLN B 1 151 ? -4.547 40.562 19.656 1 94.94 151 GLN B N 1
ATOM 3505 C CA . GLN B 1 151 ? -5.629 40.688 18.688 1 94.94 151 GLN B CA 1
ATOM 3506 C C . GLN B 1 151 ? -5.078 40.875 17.281 1 94.94 151 GLN B C 1
ATOM 3508 O O . GLN B 1 151 ? -4.102 41.625 17.094 1 94.94 151 GLN B O 1
ATOM 3513 N N . VAL B 1 152 ? -5.691 40.156 16.375 1 95.31 152 VAL B N 1
ATOM 3514 C CA . VAL B 1 152 ? -5.242 40.312 14.992 1 95.31 152 VAL B CA 1
ATOM 3515 C C . VAL B 1 152 ? -5.594 41.688 14.469 1 95.31 152 VAL B C 1
ATOM 3517 O O . VAL B 1 152 ? -6.75 42.125 14.531 1 95.31 152 VAL B O 1
ATOM 3520 N N . ALA B 1 153 ? -4.594 42.344 13.969 1 92.56 153 ALA B N 1
ATOM 3521 C CA . ALA B 1 153 ? -4.785 43.688 13.453 1 92.56 153 ALA B CA 1
ATOM 3522 C C . ALA B 1 153 ? -4.934 43.688 11.938 1 92.56 153 ALA B C 1
ATOM 3524 O O . ALA B 1 153 ? -5.695 44.5 11.383 1 92.56 153 ALA B O 1
ATOM 3525 N N . ALA B 1 154 ? -4.148 42.875 11.352 1 89.12 154 ALA B N 1
ATOM 3526 C CA . ALA B 1 154 ? -4.164 42.844 9.891 1 89.12 154 ALA B CA 1
ATOM 3527 C C . ALA B 1 154 ? -3.561 41.531 9.359 1 89.12 154 ALA B C 1
ATOM 3529 O O . ALA B 1 154 ? -2.824 40.844 10.07 1 89.12 154 ALA B O 1
ATOM 3530 N N . PHE B 1 155 ? -4.008 41.25 8.086 1 87.62 155 PHE B N 1
ATOM 3531 C CA . PHE B 1 155 ? -3.402 40.156 7.301 1 87.62 155 PHE B CA 1
ATOM 3532 C C . PHE B 1 155 ? -2.582 40.75 6.148 1 87.62 155 PHE B C 1
ATOM 3534 O O . PHE B 1 155 ? -3.006 41.688 5.492 1 87.62 155 PHE B O 1
ATOM 3541 N N . ARG B 1 156 ? -1.402 40.188 6.062 1 79.69 156 ARG B N 1
ATOM 3542 C CA . ARG B 1 156 ? -0.54 40.625 4.977 1 79.69 156 ARG B CA 1
ATOM 3543 C C . ARG B 1 156 ? -0.136 39.469 4.082 1 79.69 156 ARG B C 1
ATOM 3545 O O . ARG B 1 156 ? 0.623 38.594 4.5 1 79.69 156 ARG B O 1
ATOM 3552 N N . GLU B 1 157 ? -0.629 39.406 2.926 1 72.25 157 GLU B N 1
ATOM 3553 C CA . GLU B 1 157 ? -0.356 38.25 2.045 1 72.25 157 GLU B CA 1
ATOM 3554 C C . GLU B 1 157 ? 1.004 38.406 1.366 1 72.25 157 GLU B C 1
ATOM 3556 O O . GLU B 1 157 ? 1.255 39.406 0.671 1 72.25 157 GLU B O 1
ATOM 3561 N N . LYS B 1 158 ? 1.932 37.375 1.548 1 66.5 158 LYS B N 1
ATOM 3562 C CA . LYS B 1 158 ? 3.229 37.125 0.922 1 66.5 158 LYS B CA 1
ATOM 3563 C C . LYS B 1 158 ? 3.975 38.438 0.672 1 66.5 158 LYS B C 1
ATOM 3565 O O . LYS B 1 158 ? 4.188 38.812 -0.478 1 66.5 158 LYS B O 1
ATOM 3570 N N . PRO B 1 159 ? 4.273 39.156 1.776 1 68.44 159 PRO B N 1
ATOM 3571 C CA . PRO B 1 159 ? 5.031 40.406 1.606 1 68.44 159 PRO B CA 1
ATOM 3572 C C . PRO B 1 159 ? 6.414 40.188 1 1 68.44 159 PRO B C 1
ATOM 3574 O O . PRO B 1 159 ? 6.914 39.031 1.008 1 68.44 159 PRO B O 1
ATOM 3577 N N . THR B 1 160 ? 6.914 41.125 0.258 1 71.25 160 THR B N 1
ATOM 3578 C CA . THR B 1 160 ? 8.305 41.031 -0.172 1 71.25 160 THR B CA 1
ATOM 3579 C C . THR B 1 160 ? 9.242 41 1.032 1 71.25 160 THR B C 1
ATOM 3581 O O . THR B 1 160 ? 8.836 41.312 2.152 1 71.25 160 THR B O 1
ATOM 3584 N N . ALA B 1 161 ? 10.469 40.406 0.856 1 70.56 161 ALA B N 1
ATOM 3585 C CA . ALA B 1 161 ? 11.469 40.344 1.924 1 70.56 161 ALA B CA 1
ATOM 3586 C C . ALA B 1 161 ? 11.656 41.719 2.564 1 70.56 161 ALA B C 1
ATOM 3588 O O . ALA B 1 161 ? 11.773 41.844 3.787 1 70.56 161 ALA B O 1
ATOM 3589 N N . GLU B 1 162 ? 11.688 42.688 1.775 1 71.06 162 GLU B N 1
ATOM 3590 C CA . GLU B 1 162 ? 11.883 44.062 2.24 1 71.06 162 GLU B CA 1
ATOM 3591 C C . GLU B 1 162 ? 10.695 44.531 3.074 1 71.06 162 GLU B C 1
ATOM 3593 O O . GLU B 1 162 ? 10.875 45.156 4.125 1 71.06 162 GLU B O 1
ATOM 3598 N N . GLU B 1 163 ? 9.547 44.25 2.635 1 73.75 163 GLU B N 1
ATOM 3599 C CA . GLU B 1 163 ? 8.336 44.625 3.355 1 73.75 163 GLU B CA 1
ATOM 3600 C C . GLU B 1 163 ? 8.242 43.906 4.695 1 73.75 163 GLU B C 1
ATOM 3602 O O . GLU B 1 163 ? 7.879 44.5 5.707 1 73.75 163 GLU B O 1
ATOM 3607 N N . ALA B 1 164 ? 8.586 42.625 4.648 1 69.25 164 ALA B N 1
ATOM 3608 C CA . ALA B 1 164 ? 8.547 41.812 5.875 1 69.25 164 ALA B CA 1
ATOM 3609 C C . ALA B 1 164 ? 9.516 42.375 6.918 1 69.25 164 ALA B C 1
ATOM 3611 O O . ALA B 1 164 ? 9.18 42.469 8.102 1 69.25 164 ALA B O 1
ATOM 3612 N N . ALA B 1 165 ? 10.703 42.656 6.449 1 71.38 165 ALA B N 1
ATOM 3613 C CA . ALA B 1 165 ? 11.719 43.219 7.348 1 71.38 165 ALA B CA 1
ATOM 3614 C C . ALA B 1 165 ? 11.266 44.531 7.934 1 71.38 165 ALA B C 1
ATOM 3616 O O . ALA B 1 165 ? 11.5 44.812 9.109 1 71.38 165 ALA B O 1
ATOM 3617 N N . ARG B 1 166 ? 10.672 45.25 7.176 1 74.25 166 ARG B N 1
ATOM 3618 C CA . ARG B 1 166 ? 10.234 46.562 7.609 1 74.25 166 ARG B CA 1
ATOM 3619 C C . ARG B 1 166 ? 9.102 46.469 8.625 1 74.25 166 ARG B C 1
ATOM 3621 O O . ARG B 1 166 ? 9.062 47.219 9.602 1 74.25 166 ARG B O 1
ATOM 3628 N N . LEU B 1 167 ? 8.258 45.531 8.344 1 75.19 167 LEU B N 1
ATOM 3629 C CA . LEU B 1 167 ? 7.086 45.375 9.203 1 75.19 167 LEU B CA 1
ATOM 3630 C C . LEU B 1 167 ? 7.457 44.688 10.508 1 75.19 167 LEU B C 1
ATOM 3632 O O . LEU B 1 167 ? 6.812 44.906 11.531 1 75.19 167 LEU B O 1
ATOM 3636 N N . GLY B 1 168 ? 8.477 43.938 10.531 1 81.06 168 GLY B N 1
ATOM 3637 C CA . GLY B 1 168 ? 8.93 43.219 11.719 1 81.06 168 GLY B CA 1
ATOM 3638 C C . GLY B 1 168 ? 7.945 42.156 12.188 1 81.06 168 GLY B C 1
ATOM 3639 O O . GLY B 1 168 ? 7.789 41.938 13.391 1 81.06 168 GLY B O 1
ATOM 3640 N N . ILE B 1 169 ? 7.105 41.719 11.281 1 84.75 169 ILE B N 1
ATOM 3641 C CA . ILE B 1 169 ? 6.113 40.719 11.617 1 84.75 169 ILE B CA 1
ATOM 3642 C C . ILE B 1 169 ? 6.652 39.312 11.266 1 84.75 169 ILE B C 1
ATOM 3644 O O . ILE B 1 169 ? 7.125 39.094 10.148 1 84.75 169 ILE B O 1
ATOM 3648 N N . ASP B 1 170 ? 6.59 38.344 12.297 1 88.31 170 ASP B N 1
ATOM 3649 C CA . ASP B 1 170 ? 7.105 37 12.062 1 88.31 170 ASP B CA 1
ATOM 3650 C C . ASP B 1 170 ? 6.055 35.938 12.398 1 88.31 170 ASP B C 1
ATOM 3652 O O . ASP B 1 170 ? 6.371 34.75 12.484 1 88.31 170 ASP B O 1
ATOM 3656 N N . THR B 1 171 ? 4.852 36.406 12.586 1 92.69 171 THR B N 1
ATOM 3657 C CA . THR B 1 171 ? 3.77 35.469 12.906 1 92.69 171 THR B CA 1
ATOM 3658 C C . THR B 1 171 ? 3 35.094 11.648 1 92.69 171 THR B C 1
ATOM 3660 O O . THR B 1 171 ? 2.637 35.969 10.844 1 92.69 171 THR B O 1
ATOM 3663 N N . ILE B 1 172 ? 2.879 33.75 11.508 1 92.94 172 ILE B N 1
ATOM 3664 C CA . ILE B 1 172 ? 2.141 33.25 10.352 1 92.94 172 ILE B CA 1
ATOM 3665 C C . ILE B 1 172 ? 0.995 32.375 10.82 1 92.94 172 ILE B C 1
ATOM 3667 O O . ILE B 1 172 ? 0.986 31.906 11.969 1 92.94 172 ILE B O 1
ATOM 3671 N N . ASN B 1 173 ? 0.041 32.25 9.906 1 93.69 173 ASN B N 1
ATOM 3672 C CA . ASN B 1 173 ? -1.08 31.344 10.133 1 93.69 173 ASN B CA 1
ATOM 3673 C C . ASN B 1 173 ? -0.615 29.891 10.258 1 93.69 173 ASN B C 1
ATOM 3675 O O . ASN B 1 173 ? 0.073 29.375 9.375 1 93.69 173 ASN B O 1
ATOM 3679 N N . ALA B 1 174 ? -1.046 29.25 11.367 1 95.81 174 ALA B N 1
ATOM 3680 C CA . ALA B 1 174 ? -0.552 27.906 11.633 1 95.81 174 ALA B CA 1
ATOM 3681 C C . ALA B 1 174 ? -1.577 26.844 11.227 1 95.81 174 ALA B C 1
ATOM 3683 O O . ALA B 1 174 ? -1.399 25.656 11.5 1 95.81 174 ALA B O 1
ATOM 3684 N N . GLY B 1 175 ? -2.654 27.203 10.703 1 95.19 175 GLY B N 1
ATOM 3685 C CA . GLY B 1 175 ? -3.561 26.297 10.016 1 95.19 175 GLY B CA 1
ATOM 3686 C C . GLY B 1 175 ? -4.547 25.625 10.953 1 95.19 175 GLY B C 1
ATOM 3687 O O . GLY B 1 175 ? -5.191 24.641 10.586 1 95.19 175 GLY B O 1
ATOM 3688 N N . THR B 1 176 ? -4.609 26.047 12.172 1 97.56 176 THR B N 1
ATOM 3689 C CA . THR B 1 176 ? -5.605 25.594 13.141 1 97.56 176 THR B CA 1
ATOM 3690 C C . THR B 1 176 ? -6.367 26.781 13.727 1 97.56 176 THR B C 1
ATOM 3692 O O . THR B 1 176 ? -5.77 27.797 14.055 1 97.56 176 THR B O 1
ATOM 3695 N N . TYR B 1 177 ? -7.766 26.594 13.836 1 98.06 177 TYR B N 1
ATOM 3696 C CA . TYR B 1 177 ? -8.617 27.703 14.266 1 98.06 177 TYR B CA 1
ATOM 3697 C C . TYR B 1 177 ? -9.688 27.234 15.234 1 98.06 177 TYR B C 1
ATOM 3699 O O . TYR B 1 177 ? -10.062 26.062 15.227 1 98.06 177 TYR B O 1
ATOM 3707 N N . VAL B 1 178 ? -10.078 28.141 16.078 1 98.56 178 VAL B N 1
ATOM 3708 C CA . VAL B 1 178 ? -11.359 28.016 16.766 1 98.56 178 VAL B CA 1
ATOM 3709 C C . VAL B 1 178 ? -12.312 29.109 16.312 1 98.56 178 VAL B C 1
ATOM 3711 O O . VAL B 1 178 ? -12.008 30.297 16.438 1 98.56 178 VAL B O 1
ATOM 3714 N N . LEU B 1 179 ? -13.5 28.688 15.805 1 98.38 179 LEU B N 1
ATOM 3715 C CA . LEU B 1 179 ? -14.383 29.625 15.125 1 98.38 179 LEU B CA 1
ATOM 3716 C C . LEU B 1 179 ? -15.797 29.547 15.688 1 98.38 179 LEU B C 1
ATOM 3718 O O . LEU B 1 179 ? -16.312 28.453 15.938 1 98.38 179 LEU B O 1
ATOM 3722 N N . ASP B 1 180 ? -16.328 30.719 15.898 1 97.88 180 ASP B N 1
ATOM 3723 C CA . ASP B 1 180 ? -17.766 30.781 16.156 1 97.88 180 ASP B CA 1
ATOM 3724 C C . ASP B 1 180 ? -18.562 30.469 14.883 1 97.88 180 ASP B C 1
ATOM 3726 O O . ASP B 1 180 ? -18.391 31.125 13.852 1 97.88 180 ASP B O 1
ATOM 3730 N N . PRO B 1 181 ? -19.406 29.469 14.992 1 97.44 181 PRO B N 1
ATOM 3731 C CA . PRO B 1 181 ? -20.094 29.047 13.766 1 97.44 181 PRO B CA 1
ATOM 3732 C C . PRO B 1 181 ? -20.922 30.172 13.148 1 97.44 181 PRO B C 1
ATOM 3734 O O . PRO B 1 181 ? -21.188 30.156 11.945 1 97.44 181 PRO B O 1
ATOM 3737 N N . ARG B 1 182 ? -21.281 31.203 13.82 1 95.81 182 ARG B N 1
ATOM 3738 C CA . ARG B 1 182 ? -22.125 32.281 13.344 1 95.81 182 ARG B CA 1
ATOM 3739 C C . ARG B 1 182 ? -21.391 33.125 12.297 1 95.81 182 ARG B C 1
ATOM 3741 O O . ARG B 1 182 ? -22.031 33.812 11.5 1 95.81 182 ARG B O 1
ATOM 3748 N N . ILE B 1 183 ? -20.109 33 12.297 1 96.56 183 ILE B N 1
ATOM 3749 C CA . ILE B 1 183 ? -19.344 33.844 11.383 1 96.56 183 ILE B CA 1
ATOM 3750 C C . ILE B 1 183 ? -19.547 33.344 9.953 1 96.56 183 ILE B C 1
ATOM 3752 O O . ILE B 1 183 ? -19.188 34.062 9 1 96.56 183 ILE B O 1
ATOM 3756 N N . PHE B 1 184 ? -20.078 32.188 9.75 1 96.75 184 PHE B N 1
ATOM 3757 C CA . PHE B 1 184 ? -20.25 31.609 8.422 1 96.75 184 PHE B CA 1
ATOM 3758 C C . PHE B 1 184 ? -21.578 32.031 7.812 1 96.75 184 PHE B C 1
ATOM 3760 O O . PHE B 1 184 ? -21.875 31.719 6.664 1 96.75 184 PHE B O 1
ATOM 3767 N N . ALA B 1 185 ? -22.328 32.781 8.516 1 93.38 185 ALA B N 1
ATOM 3768 C CA . ALA B 1 185 ? -23.641 33.219 8.047 1 93.38 185 ALA B CA 1
ATOM 3769 C C . ALA B 1 185 ? -23.531 34 6.742 1 93.38 185 ALA B C 1
ATOM 3771 O O . ALA B 1 185 ? -24.375 33.844 5.852 1 93.38 185 ALA B O 1
ATOM 3772 N N . ASP B 1 186 ? -22.453 34.688 6.613 1 89.44 186 ASP B N 1
ATOM 3773 C CA . ASP B 1 186 ? -22.312 35.562 5.449 1 89.44 186 ASP B CA 1
ATOM 3774 C C . ASP B 1 186 ? -21.484 34.906 4.359 1 89.44 186 ASP B C 1
ATOM 3776 O O . ASP B 1 186 ? -21.219 35.5 3.314 1 89.44 186 ASP B O 1
ATOM 3780 N N . VAL B 1 187 ? -21.031 33.75 4.562 1 94.62 187 VAL B N 1
ATOM 3781 C CA . VAL B 1 187 ? -20.281 33.031 3.545 1 94.62 187 VAL B CA 1
ATOM 3782 C C . VAL B 1 187 ? -21.25 32.438 2.504 1 94.62 187 VAL B C 1
ATOM 3784 O O . VAL B 1 187 ? -22.203 31.734 2.85 1 94.62 187 VAL B O 1
ATOM 3787 N N . PRO B 1 188 ? -21.047 32.781 1.269 1 94.25 188 PRO B N 1
ATOM 3788 C CA . PRO B 1 188 ? -21.953 32.281 0.235 1 94.25 188 PRO B CA 1
ATOM 3789 C C . PRO B 1 188 ? -21.875 30.766 0.081 1 94.25 188 PRO B C 1
ATOM 3791 O O . PRO B 1 188 ? -20.797 30.188 0.175 1 94.25 188 PRO B O 1
ATOM 3794 N N . ALA B 1 189 ? -23.031 30.172 -0.183 1 91.31 189 ALA B N 1
ATOM 3795 C CA . ALA B 1 189 ? -23.109 28.719 -0.357 1 91.31 189 ALA B CA 1
ATOM 3796 C C . ALA B 1 189 ? -22.531 28.297 -1.706 1 91.31 189 ALA B C 1
ATOM 3798 O O . ALA B 1 189 ? -22.703 29 -2.705 1 91.31 189 ALA B O 1
ATOM 3799 N N . GLN B 1 190 ? -21.828 27.234 -1.689 1 92.19 190 GLN B N 1
ATOM 3800 C CA . GLN B 1 190 ? -21.344 26.578 -2.9 1 92.19 190 GLN B CA 1
ATOM 3801 C C . GLN B 1 190 ? -20.453 27.5 -3.711 1 92.19 190 GLN B C 1
ATOM 3803 O O . GLN B 1 190 ? -20.531 27.531 -4.941 1 92.19 190 GLN B O 1
ATOM 3808 N N . THR B 1 191 ? -19.828 28.359 -3.061 1 93.19 191 THR B N 1
ATOM 3809 C CA . THR B 1 191 ? -18.891 29.281 -3.664 1 93.19 191 THR B CA 1
ATOM 3810 C C . THR B 1 191 ? -17.516 29.172 -3.004 1 93.19 191 THR B C 1
ATOM 3812 O O . THR B 1 191 ? -17.422 29.094 -1.776 1 93.19 191 THR B O 1
ATOM 3815 N N . PRO B 1 192 ? -16.547 29.125 -3.914 1 94.44 192 PRO B N 1
ATOM 3816 C CA . PRO B 1 192 ? -15.219 29.141 -3.307 1 94.44 192 PRO B CA 1
ATOM 3817 C C . PRO B 1 192 ? -14.969 30.375 -2.447 1 94.44 192 PRO B C 1
ATOM 3819 O O . PRO B 1 192 ? -15.188 31.5 -2.906 1 94.44 192 PRO B O 1
ATOM 3822 N N . TRP B 1 193 ? -14.633 30.141 -1.194 1 94.44 193 TRP B N 1
ATOM 3823 C CA . TRP B 1 193 ? -14.359 31.188 -0.214 1 94.44 193 TRP B CA 1
ATOM 3824 C C . TRP B 1 193 ? -13.18 30.812 0.674 1 94.44 193 TRP B C 1
ATOM 3826 O O . TRP B 1 193 ? -13.109 29.672 1.166 1 94.44 193 TRP B O 1
ATOM 3836 N N . SER B 1 194 ? -12.227 31.766 0.808 1 93.25 194 SER B N 1
ATOM 3837 C CA . SER B 1 194 ? -11 31.484 1.545 1 93.25 194 SER B CA 1
ATOM 3838 C C . SER B 1 194 ? -11.055 32.062 2.955 1 93.25 194 SER B C 1
ATOM 3840 O O . SER B 1 194 ? -11.625 33.156 3.166 1 93.25 194 SER B O 1
ATOM 3842 N N . PHE B 1 195 ? -10.406 31.375 3.887 1 93.19 195 PHE B N 1
ATOM 3843 C CA . PHE B 1 195 ? -10.242 31.922 5.23 1 93.19 195 PHE B CA 1
ATOM 3844 C C . PHE B 1 195 ? -9.422 33.219 5.191 1 93.19 195 PHE B C 1
ATOM 3846 O O . PHE B 1 195 ? -9.875 34.25 5.668 1 93.19 195 PHE B O 1
ATOM 3853 N N . GLU B 1 196 ? -8.312 33.094 4.562 1 87.5 196 GLU B N 1
ATOM 3854 C CA . GLU B 1 196 ? -7.273 34.125 4.656 1 87.5 196 GLU B CA 1
ATOM 3855 C C . GLU B 1 196 ? -7.602 35.344 3.771 1 87.5 196 GLU B C 1
ATOM 3857 O O . GLU B 1 196 ? -7.262 36.469 4.109 1 87.5 196 GLU B O 1
ATOM 3862 N N . ARG B 1 197 ? -8.281 35.062 2.689 1 88.75 197 ARG B N 1
ATOM 3863 C CA . ARG B 1 197 ? -8.469 36.125 1.702 1 88.75 197 ARG B CA 1
ATOM 3864 C C . ARG B 1 197 ? -9.836 36.812 1.865 1 88.75 197 ARG B C 1
ATOM 3866 O O . ARG B 1 197 ? -10.016 37.969 1.479 1 88.75 197 ARG B O 1
ATOM 3873 N N . GLN B 1 198 ? -10.758 36.094 2.455 1 93.12 198 GLN B N 1
ATOM 3874 C CA . GLN B 1 198 ? -12.102 36.656 2.488 1 93.12 198 GLN B CA 1
ATOM 3875 C C . GLN B 1 198 ? -12.672 36.625 3.904 1 93.12 198 GLN B C 1
ATOM 3877 O O . GLN B 1 198 ? -12.953 37.688 4.477 1 93.12 198 GLN B O 1
ATOM 3882 N N . LEU B 1 199 ? -12.719 35.5 4.512 1 94.81 199 LEU B N 1
ATOM 3883 C CA . LEU B 1 199 ? -13.461 35.375 5.766 1 94.81 199 LEU B CA 1
ATOM 3884 C C . LEU B 1 199 ? -12.828 36.219 6.863 1 94.81 199 LEU B C 1
ATOM 3886 O O . LEU B 1 199 ? -13.492 37.062 7.465 1 94.81 199 LEU B O 1
ATOM 3890 N N . PHE B 1 200 ? -11.539 36.062 7.102 1 94.62 200 PHE B N 1
ATOM 3891 C CA . PHE B 1 200 ? -10.891 36.719 8.227 1 94.62 200 PHE B CA 1
ATOM 3892 C C . PHE B 1 200 ? -10.773 38.219 7.98 1 94.62 200 PHE B C 1
ATOM 3894 O O . PHE B 1 200 ? -11.094 39 8.859 1 94.62 200 PHE B O 1
ATOM 3901 N N . PRO B 1 201 ? -10.398 38.625 6.809 1 92.94 201 PRO B N 1
ATOM 3902 C CA . PRO B 1 201 ? -10.406 40.062 6.543 1 92.94 201 PRO B CA 1
ATOM 3903 C C . PRO B 1 201 ? -11.781 40.688 6.719 1 92.94 201 PRO B C 1
ATOM 3905 O O . PRO B 1 201 ? -11.891 41.812 7.219 1 92.94 201 PRO B O 1
ATOM 3908 N N . ASN B 1 202 ? -12.773 39.969 6.336 1 94.75 202 ASN B N 1
ATOM 3909 C CA . ASN B 1 202 ? -14.133 40.469 6.504 1 94.75 202 ASN B CA 1
ATOM 3910 C C . ASN B 1 202 ? -14.5 40.625 7.98 1 94.75 202 ASN B C 1
ATOM 3912 O O . ASN B 1 202 ? -15.18 41.562 8.359 1 94.75 202 ASN B O 1
ATOM 3916 N N . LEU B 1 203 ? -14.07 39.719 8.797 1 96 203 LEU B N 1
ATOM 3917 C CA . LEU B 1 203 ? -14.312 39.812 10.234 1 96 203 LEU B CA 1
ATOM 3918 C C . LEU B 1 203 ? -13.664 41.062 10.812 1 96 203 LEU B C 1
ATOM 3920 O O . LEU B 1 203 ? -14.281 41.781 11.625 1 96 203 LEU B O 1
ATOM 3924 N N . LEU B 1 204 ? -12.484 41.312 10.406 1 94.5 204 LEU B N 1
ATOM 3925 C CA . LEU B 1 204 ? -11.789 42.5 10.875 1 94.5 204 LEU B CA 1
ATOM 3926 C C . LEU B 1 204 ? -12.508 43.781 10.422 1 94.5 204 LEU B C 1
ATOM 3928 O O . LEU B 1 204 ? -12.648 44.719 11.195 1 94.5 204 LEU B O 1
ATOM 3932 N N . ALA B 1 205 ? -12.914 43.781 9.211 1 94.56 205 ALA B N 1
ATOM 3933 C CA . ALA B 1 205 ? -13.633 44.906 8.656 1 94.56 205 ALA B CA 1
ATOM 3934 C C . ALA B 1 205 ? -14.922 45.188 9.422 1 94.56 205 ALA B C 1
ATOM 3936 O O . ALA B 1 205 ? -15.352 46.344 9.555 1 94.56 205 ALA B O 1
ATOM 3937 N N . GLN B 1 206 ? -15.453 44.156 9.945 1 95.25 206 GLN B N 1
ATOM 3938 C CA . GLN B 1 206 ? -16.688 44.25 10.703 1 95.25 206 GLN B CA 1
ATOM 3939 C C . GLN B 1 206 ? -16.406 44.5 12.18 1 95.25 206 GLN B C 1
ATOM 3941 O O . GLN B 1 206 ? -17.312 44.438 13.016 1 95.25 206 GLN B O 1
ATOM 3946 N N . ARG B 1 207 ? -15.195 44.656 12.555 1 94.62 207 ARG B N 1
ATOM 3947 C CA . ARG B 1 207 ? -14.727 44.969 13.891 1 94.62 207 ARG B CA 1
ATOM 3948 C C . ARG B 1 207 ? -15.031 43.844 14.867 1 94.62 207 ARG B C 1
ATOM 3950 O O . ARG B 1 207 ? -15.328 44.094 16.047 1 94.62 207 ARG B O 1
ATOM 3957 N N . GLN B 1 208 ? -15.086 42.688 14.305 1 95.38 208 GLN B N 1
ATOM 3958 C CA . GLN B 1 208 ? -15.195 41.5 15.172 1 95.38 208 GLN B CA 1
ATOM 3959 C C . GLN B 1 208 ? -13.859 41.188 15.844 1 95.38 208 GLN B C 1
ATOM 3961 O O . GLN B 1 208 ? -12.797 41.5 15.305 1 95.38 208 GLN B O 1
ATOM 3966 N N . LYS B 1 209 ? -14 40.625 16.984 1 95.62 209 LYS B N 1
ATOM 3967 C CA . LYS B 1 209 ? -12.789 40.25 17.719 1 95.62 209 LYS B CA 1
ATOM 3968 C C . LYS B 1 209 ? -12.148 39 17.156 1 95.62 209 LYS B C 1
ATOM 3970 O O . LYS B 1 209 ? -12.766 37.938 17.156 1 95.62 209 LYS B O 1
ATOM 3975 N N . VAL B 1 210 ? -10.945 39.156 16.656 1 97.5 210 VAL B N 1
ATOM 3976 C CA . VAL B 1 210 ? -10.141 38.031 16.172 1 97.5 210 VAL B CA 1
ATOM 3977 C C . VAL B 1 210 ? -8.859 37.938 17 1 97.5 210 VAL B C 1
ATOM 3979 O O . VAL B 1 210 ? -8.07 38.875 17.062 1 97.5 210 VAL B O 1
ATOM 3982 N N . LEU B 1 211 ? -8.734 36.781 17.641 1 97.94 211 LEU B N 1
ATOM 3983 C CA . LEU B 1 211 ? -7.605 36.562 18.531 1 97.94 211 LEU B CA 1
ATOM 3984 C C . LEU B 1 211 ? -6.504 35.781 17.828 1 97.94 211 LEU B C 1
ATOM 3986 O O . LEU B 1 211 ? -6.785 34.812 17.094 1 97.94 211 LEU B O 1
ATOM 3990 N N . GLY B 1 212 ? -5.23 36.156 18.047 1 97.81 212 GLY B N 1
ATOM 3991 C CA . GLY B 1 212 ? -4.074 35.375 17.688 1 97.81 212 GLY B CA 1
ATOM 3992 C C . GLY B 1 212 ? -3.508 34.594 18.859 1 97.81 212 GLY B C 1
ATOM 3993 O O . GLY B 1 212 ? -3.203 35.156 19.906 1 97.81 212 GLY B O 1
ATOM 3994 N N . PHE B 1 213 ? -3.475 33.312 18.719 1 97.88 213 PHE B N 1
ATOM 3995 C CA . PHE B 1 213 ? -2.852 32.438 19.703 1 97.88 213 PHE B CA 1
ATOM 3996 C C . PHE B 1 213 ? -1.471 31.984 19.234 1 97.88 213 PHE B C 1
ATOM 3998 O O . PHE B 1 213 ? -1.348 31.031 18.453 1 97.88 213 PHE B O 1
ATOM 4005 N N . VAL B 1 214 ? -0.413 32.594 19.734 1 96.56 214 VAL B N 1
ATOM 4006 C CA . VAL B 1 214 ? 0.947 32.312 19.281 1 96.56 214 VAL B CA 1
ATOM 4007 C C . VAL B 1 214 ? 1.506 31.109 20.031 1 96.56 214 VAL B C 1
ATOM 4009 O O . VAL B 1 214 ? 1.514 31.094 21.266 1 96.56 214 VAL B O 1
ATOM 4012 N N . SER B 1 215 ? 1.885 30.141 19.281 1 95.94 215 SER B N 1
ATOM 4013 C CA . SER B 1 215 ? 2.465 28.938 19.875 1 95.94 215 SER B CA 1
ATOM 4014 C C . SER B 1 215 ? 3.893 28.719 19.391 1 95.94 215 SER B C 1
ATOM 4016 O O . SER B 1 215 ? 4.191 28.938 18.219 1 95.94 215 SER B O 1
ATOM 4018 N N . ASP B 1 216 ? 4.727 28.219 20.312 1 93.25 216 ASP B N 1
ATOM 4019 C CA . ASP B 1 216 ? 6.117 27.922 19.984 1 93.25 216 ASP B CA 1
ATOM 4020 C C . ASP B 1 216 ? 6.324 26.422 19.828 1 93.25 216 ASP B C 1
ATOM 4022 O O . ASP B 1 216 ? 7.461 25.953 19.719 1 93.25 216 ASP B O 1
ATOM 4026 N N . THR B 1 217 ? 5.254 25.719 19.734 1 95.06 217 THR B N 1
ATOM 4027 C CA . THR B 1 217 ? 5.34 24.281 19.578 1 95.06 217 THR B CA 1
ATOM 4028 C C . THR B 1 217 ? 5.73 23.906 18.156 1 95.06 217 THR B C 1
ATOM 4030 O O . THR B 1 217 ? 5.906 24.781 17.312 1 95.06 217 THR B O 1
ATOM 4033 N N . TYR B 1 218 ? 6.02 22.656 17.938 1 97 218 TYR B N 1
ATOM 4034 C CA . TYR B 1 218 ? 6.41 22.156 16.625 1 97 218 TYR B CA 1
ATOM 4035 C C . TYR B 1 218 ? 5.34 22.469 15.578 1 97 218 TYR B C 1
ATOM 4037 O O . TYR B 1 218 ? 4.145 22.328 15.852 1 97 218 TYR B O 1
ATOM 4045 N N . TRP B 1 219 ? 5.77 22.875 14.438 1 96.56 219 TRP B N 1
ATOM 4046 C CA . TRP B 1 219 ? 4.871 23.188 13.328 1 96.56 219 TRP B CA 1
ATOM 4047 C C . TRP B 1 219 ? 5.547 22.906 11.992 1 96.56 219 TRP B C 1
ATOM 4049 O O . TRP B 1 219 ? 6.691 23.312 11.773 1 96.56 219 TRP B O 1
ATOM 4059 N N . LEU B 1 220 ? 4.855 22.203 11.141 1 96.06 220 LEU B N 1
ATOM 4060 C CA . LEU B 1 220 ? 5.336 21.938 9.789 1 96.06 220 LEU B CA 1
ATOM 4061 C C . LEU B 1 220 ? 4.172 21.812 8.812 1 96.06 220 LEU B C 1
ATOM 4063 O O . LEU B 1 220 ? 3.225 21.062 9.055 1 96.06 220 LEU B O 1
ATOM 4067 N N . ASP B 1 221 ? 4.168 22.578 7.805 1 93.94 221 ASP B N 1
ATOM 4068 C CA . ASP B 1 221 ? 3.225 22.422 6.699 1 93.94 221 ASP B CA 1
ATOM 4069 C C . ASP B 1 221 ? 3.727 21.391 5.691 1 93.94 221 ASP B C 1
ATOM 4071 O O . ASP B 1 221 ? 4.695 21.625 4.969 1 93.94 221 ASP B O 1
ATOM 4075 N N . ILE B 1 222 ? 3.09 20.25 5.609 1 95.25 222 ILE B N 1
ATOM 4076 C CA . ILE B 1 222 ? 3.5 19.188 4.695 1 95.25 222 ILE B CA 1
ATOM 4077 C C . ILE B 1 222 ? 2.924 19.453 3.307 1 95.25 222 ILE B C 1
ATOM 4079 O O . ILE B 1 222 ? 1.932 18.828 2.914 1 95.25 222 ILE B O 1
ATOM 4083 N N . GLY B 1 223 ? 3.652 20.281 2.543 1 93.5 223 GLY B N 1
ATOM 4084 C CA . GLY B 1 223 ? 3.082 20.734 1.285 1 93.5 223 GLY B CA 1
ATOM 4085 C C . GLY B 1 223 ? 3.838 20.234 0.07 1 93.5 223 GLY B C 1
ATOM 4086 O O . GLY B 1 223 ? 3.371 20.391 -1.062 1 93.5 223 GLY B O 1
ATOM 4087 N N . ASN B 1 224 ? 4.992 19.688 0.325 1 95.31 224 ASN B N 1
ATOM 4088 C CA . ASN B 1 224 ? 5.809 19.125 -0.746 1 95.31 224 ASN B CA 1
ATOM 4089 C C . ASN B 1 224 ? 6.613 17.922 -0.265 1 95.31 224 ASN B C 1
ATOM 4091 O O . ASN B 1 224 ? 6.656 17.625 0.934 1 95.31 224 ASN B O 1
ATOM 4095 N N . PRO B 1 225 ? 7.238 17.188 -1.167 1 97.12 225 PRO B N 1
ATOM 4096 C CA . PRO B 1 225 ? 7.914 15.938 -0.791 1 97.12 225 PRO B CA 1
ATOM 4097 C C . PRO B 1 225 ? 9.047 16.156 0.211 1 97.12 225 PRO B C 1
ATOM 4099 O O . PRO B 1 225 ? 9.234 15.344 1.117 1 97.12 225 PRO B O 1
ATOM 4102 N N . ALA B 1 226 ? 9.766 17.219 0.023 1 96.62 226 ALA B N 1
ATOM 4103 C CA . ALA B 1 226 ? 10.852 17.5 0.952 1 96.62 226 ALA B CA 1
ATOM 4104 C C . ALA B 1 226 ? 10.328 17.672 2.377 1 96.62 226 ALA B C 1
ATOM 4106 O O . ALA B 1 226 ? 10.898 17.109 3.32 1 96.62 226 ALA B O 1
ATOM 4107 N N . LYS B 1 227 ? 9.258 18.406 2.523 1 96.69 227 LYS B N 1
ATOM 4108 C CA . LYS B 1 227 ? 8.648 18.625 3.832 1 96.69 227 LYS B CA 1
ATOM 4109 C C . LYS B 1 227 ? 8.039 17.328 4.371 1 96.69 227 LYS B C 1
ATOM 4111 O O . LYS B 1 227 ? 8.062 17.078 5.578 1 96.69 227 LYS B O 1
ATOM 4116 N N . TYR B 1 228 ? 7.5 16.594 3.457 1 98.19 228 TYR B N 1
ATOM 4117 C CA . TYR B 1 228 ? 6.961 15.289 3.848 1 98.19 228 TYR B CA 1
ATOM 4118 C C . TYR B 1 228 ? 8.047 14.414 4.461 1 98.19 228 TYR B C 1
ATOM 4120 O O . TYR B 1 228 ? 7.848 13.82 5.523 1 98.19 228 TYR B O 1
ATOM 4128 N N . TRP B 1 229 ? 9.148 14.312 3.848 1 98.31 229 TRP B N 1
ATOM 4129 C CA . TRP B 1 229 ? 10.305 13.57 4.355 1 98.31 229 TRP B CA 1
ATOM 4130 C C . TRP B 1 229 ? 10.805 14.18 5.66 1 98.31 229 TRP B C 1
ATOM 4132 O O . TRP B 1 229 ? 11.07 13.461 6.625 1 98.31 229 TRP B O 1
ATOM 4142 N N . GLN B 1 230 ? 10.836 15.484 5.719 1 97.88 230 GLN B N 1
ATOM 4143 C CA . GLN B 1 230 ? 11.289 16.188 6.91 1 97.88 230 GLN B CA 1
ATOM 4144 C C . GLN B 1 230 ? 10.422 15.844 8.117 1 97.88 230 GLN B C 1
ATOM 4146 O O . GLN B 1 230 ? 10.93 15.727 9.234 1 97.88 230 GLN B O 1
ATOM 4151 N N . ALA B 1 231 ? 9.18 15.727 7.875 1 98.06 231 ALA B N 1
ATOM 4152 C CA . ALA B 1 231 ? 8.273 15.344 8.953 1 98.06 231 ALA B CA 1
ATOM 4153 C C . ALA B 1 231 ? 8.742 14.055 9.633 1 98.06 231 ALA B C 1
ATOM 4155 O O . ALA B 1 231 ? 8.773 13.969 10.859 1 98.06 231 ALA B O 1
ATOM 4156 N N . HIS B 1 232 ? 9.133 13.086 8.867 1 98.25 232 HIS B N 1
ATOM 4157 C CA . HIS B 1 232 ? 9.602 11.812 9.406 1 98.25 232 HIS B CA 1
ATOM 4158 C C . HIS B 1 232 ? 10.906 11.992 10.18 1 98.25 232 HIS B C 1
ATOM 4160 O O . HIS B 1 232 ? 11.055 11.453 11.273 1 98.25 232 HIS B O 1
ATOM 4166 N N . LEU B 1 233 ? 11.75 12.75 9.609 1 98.12 233 LEU B N 1
ATOM 4167 C CA . LEU B 1 233 ? 13.039 12.969 10.258 1 98.12 233 LEU B CA 1
ATOM 4168 C C . LEU B 1 233 ? 12.852 13.688 11.594 1 98.12 233 LEU B C 1
ATOM 4170 O O . LEU B 1 233 ? 13.523 13.359 12.578 1 98.12 233 LEU B O 1
ATOM 4174 N N . ASP B 1 234 ? 11.953 14.648 11.586 1 97.94 234 ASP B N 1
ATOM 4175 C CA . ASP B 1 234 ? 11.68 15.391 12.812 1 97.94 234 ASP B CA 1
ATOM 4176 C C . ASP B 1 234 ? 11.117 14.469 13.898 1 97.94 234 ASP B C 1
ATOM 4178 O O . ASP B 1 234 ? 11.43 14.641 15.078 1 97.94 234 ASP B O 1
ATOM 4182 N N . ILE B 1 235 ? 10.336 13.547 13.5 1 97.38 235 ILE B N 1
ATOM 4183 C CA . ILE B 1 235 ? 9.766 12.602 14.445 1 97.38 235 ILE B CA 1
ATOM 4184 C C . ILE B 1 235 ? 10.859 11.664 14.961 1 97.38 235 ILE B C 1
ATOM 4186 O O . ILE B 1 235 ? 10.961 11.43 16.172 1 97.38 235 ILE B O 1
ATOM 4190 N N . LEU B 1 236 ? 11.695 11.172 14.086 1 97.44 236 LEU B N 1
ATOM 4191 C CA . LEU B 1 236 ? 12.758 10.25 14.461 1 97.44 236 LEU B CA 1
ATOM 4192 C C . LEU B 1 236 ? 13.75 10.922 15.406 1 97.44 236 LEU B C 1
ATOM 4194 O O . LEU B 1 236 ? 14.32 10.266 16.281 1 97.44 236 LEU B O 1
ATOM 4198 N N . SER B 1 237 ? 13.93 12.211 15.258 1 95.75 237 SER B N 1
ATOM 4199 C CA . SER B 1 237 ? 14.891 12.938 16.094 1 95.75 237 SER B CA 1
ATOM 4200 C C . SER B 1 237 ? 14.258 13.391 17.406 1 95.75 237 SER B C 1
ATOM 4202 O O . SER B 1 237 ? 14.961 13.867 18.297 1 95.75 237 SER B O 1
ATOM 4204 N N . GLY B 1 238 ? 12.922 13.367 17.484 1 94.94 238 GLY B N 1
ATOM 4205 C CA . GLY B 1 238 ? 12.234 13.797 18.688 1 94.94 238 GLY B CA 1
ATOM 4206 C C . GLY B 1 238 ? 11.789 15.25 18.641 1 94.94 238 GLY B C 1
ATOM 4207 O O . GLY B 1 238 ? 11.133 15.734 19.562 1 94.94 238 GLY B O 1
ATOM 4208 N N . ARG B 1 239 ? 12.133 15.93 17.562 1 96 239 ARG B N 1
ATOM 4209 C CA . ARG B 1 239 ? 11.703 17.312 17.422 1 96 239 ARG B CA 1
ATOM 4210 C C . ARG B 1 239 ? 10.18 17.406 17.375 1 96 239 ARG B C 1
ATOM 4212 O O . ARG B 1 239 ? 9.609 18.375 17.891 1 96 239 ARG B O 1
ATOM 4219 N N . MET B 1 240 ? 9.617 16.516 16.719 1 96.94 240 MET B N 1
ATOM 4220 C CA . MET B 1 240 ? 8.172 16.344 16.75 1 96.94 240 MET B CA 1
ATOM 4221 C C . MET B 1 240 ? 7.777 15.148 17.594 1 96.94 240 MET B C 1
ATOM 4223 O O . MET B 1 240 ? 7.973 14 17.172 1 96.94 240 MET B O 1
ATOM 4227 N N . PRO B 1 241 ? 7.203 15.453 18.719 1 94.81 241 PRO B N 1
ATOM 4228 C CA . PRO B 1 241 ? 6.859 14.328 19.594 1 94.81 241 PRO B CA 1
ATOM 4229 C C . PRO B 1 241 ? 5.703 13.492 19.047 1 94.81 241 PRO B C 1
ATOM 4231 O O . PRO B 1 241 ? 4.594 14 18.875 1 94.81 241 PRO B O 1
ATOM 4234 N N . LEU B 1 242 ? 5.973 12.297 18.719 1 93.69 242 LEU B N 1
ATOM 4235 C CA . LEU B 1 242 ? 5.023 11.273 18.281 1 93.69 242 LEU B CA 1
ATOM 4236 C C . LEU B 1 242 ? 5.488 9.883 18.719 1 93.69 242 LEU B C 1
ATOM 4238 O O . LEU B 1 242 ? 6.59 9.453 18.375 1 93.69 242 LEU B O 1
ATOM 4242 N N . PRO B 1 243 ? 4.637 9.25 19.531 1 91.25 243 PRO B N 1
ATOM 4243 C CA . PRO B 1 243 ? 5.031 7.895 19.938 1 91.25 243 PRO B CA 1
ATOM 4244 C C . PRO B 1 243 ? 5.109 6.93 18.75 1 91.25 243 PRO B C 1
ATOM 4246 O O . PRO B 1 243 ? 4.207 6.895 17.922 1 91.25 243 PRO B O 1
ATOM 4249 N N . LEU B 1 244 ? 6.242 6.242 18.656 1 92.94 244 LEU B N 1
ATOM 4250 C CA . LEU B 1 244 ? 6.441 5.223 17.625 1 92.94 244 LEU B CA 1
ATOM 4251 C C . LEU B 1 244 ? 6.379 3.824 18.234 1 92.94 244 LEU B C 1
ATOM 4253 O O . LEU B 1 244 ? 6.867 3.604 19.344 1 92.94 244 LEU B O 1
ATOM 4257 N N . PRO B 1 245 ? 5.73 2.922 17.531 1 90.94 245 PRO B N 1
ATOM 4258 C CA . PRO B 1 245 ? 5.738 1.536 18.016 1 90.94 245 PRO B CA 1
ATOM 4259 C C . PRO B 1 245 ? 7.051 0.816 17.719 1 90.94 245 PRO B C 1
ATOM 4261 O O . PRO B 1 245 ? 7.062 -0.194 17 1 90.94 245 PRO B O 1
ATOM 4264 N N . ALA B 1 246 ? 8.047 1.323 18.25 1 96.88 246 ALA B N 1
ATOM 4265 C CA . ALA B 1 246 ? 9.398 0.819 18.016 1 96.88 246 ALA B CA 1
ATOM 4266 C C . ALA B 1 246 ? 10.305 1.098 19.219 1 96.88 246 ALA B C 1
ATOM 4268 O O . ALA B 1 246 ? 9.969 1.924 20.062 1 96.88 246 ALA B O 1
ATOM 4269 N N . GLN B 1 247 ? 11.289 0.343 19.281 1 96.75 247 GLN B N 1
ATOM 4270 C CA . GLN B 1 247 ? 12.312 0.575 20.297 1 96.75 247 GLN B CA 1
ATOM 4271 C C . GLN B 1 247 ? 13.516 1.298 19.688 1 96.75 247 GLN B C 1
ATOM 4273 O O . GLN B 1 247 ? 13.945 0.992 18.578 1 96.75 247 GLN B O 1
ATOM 4278 N N . GLN B 1 248 ? 13.977 2.242 20.422 1 96.56 248 GLN B N 1
ATOM 4279 C CA . GLN B 1 248 ? 15.227 2.881 20.031 1 96.56 248 GLN B CA 1
ATOM 4280 C C . GLN B 1 248 ? 16.422 2.068 20.5 1 96.56 248 GLN B C 1
ATOM 4282 O O . GLN B 1 248 ? 16.859 2.203 21.656 1 96.56 248 GLN B O 1
ATOM 4287 N N . ILE B 1 249 ? 17.031 1.359 19.609 1 96.62 249 ILE B N 1
ATOM 4288 C CA . ILE B 1 249 ? 18.078 0.43 20.016 1 96.62 249 ILE B CA 1
ATOM 4289 C C . ILE B 1 249 ? 19.422 1.167 20.125 1 96.62 249 ILE B C 1
ATOM 4291 O O . ILE B 1 249 ? 20.359 0.676 20.75 1 96.62 249 ILE B O 1
ATOM 4295 N N . ALA B 1 250 ? 19.562 2.242 19.484 1 96.19 250 ALA B N 1
ATOM 4296 C CA . ALA B 1 250 ? 20.641 3.229 19.547 1 96.19 250 ALA B CA 1
ATOM 4297 C C . ALA B 1 250 ? 20.125 4.629 19.234 1 96.19 250 ALA B C 1
ATOM 4299 O O . ALA B 1 250 ? 19.016 4.785 18.703 1 96.19 250 ALA B O 1
ATOM 4300 N N . PRO B 1 251 ? 20.812 5.582 19.656 1 95.06 251 PRO B N 1
ATOM 4301 C CA . PRO B 1 251 ? 20.297 6.934 19.406 1 95.06 251 PRO B CA 1
ATOM 4302 C C . PRO B 1 251 ? 19.938 7.172 17.953 1 95.06 251 PRO B C 1
ATOM 4304 O O . PRO B 1 251 ? 20.812 7.137 17.078 1 95.06 251 PRO B O 1
ATOM 4307 N N . GLY B 1 252 ? 18.688 7.355 17.734 1 96.12 252 GLY B N 1
ATOM 4308 C CA . GLY B 1 252 ? 18.203 7.684 16.391 1 96.12 252 GLY B CA 1
ATOM 4309 C C . GLY B 1 252 ? 17.891 6.461 15.555 1 96.12 252 GLY B C 1
ATOM 4310 O O . GLY B 1 252 ? 17.453 6.586 14.414 1 96.12 252 GLY B O 1
ATOM 4311 N N . ILE B 1 253 ? 18.156 5.328 16.094 1 98.06 253 ILE B N 1
ATOM 4312 C CA . ILE B 1 253 ? 17.875 4.094 15.375 1 98.06 253 ILE B CA 1
ATOM 4313 C C . ILE B 1 253 ? 16.672 3.396 16 1 98.06 253 ILE B C 1
ATOM 4315 O O . ILE B 1 253 ? 16.734 2.895 17.125 1 98.06 253 ILE B O 1
ATOM 4319 N N . TRP B 1 254 ? 15.609 3.393 15.25 1 98.56 254 TRP B N 1
ATOM 4320 C CA . TRP B 1 254 ? 14.344 2.855 15.727 1 98.56 254 TRP B CA 1
ATOM 4321 C C . TRP B 1 254 ? 14.008 1.542 15.031 1 98.56 254 TRP B C 1
ATOM 4323 O O . TRP B 1 254 ? 14 1.472 13.797 1 98.56 254 TRP B O 1
ATOM 4333 N N . VAL B 1 255 ? 13.727 0.469 15.797 1 98.56 255 VAL B N 1
ATOM 4334 C CA . VAL B 1 255 ? 13.391 -0.842 15.258 1 98.56 255 VAL B CA 1
ATOM 4335 C C . VAL B 1 255 ? 12.07 -1.33 15.859 1 98.56 255 VAL B C 1
ATOM 4337 O O . VAL B 1 255 ? 11.961 -1.483 17.078 1 98.56 255 VAL B O 1
ATOM 4340 N N . ALA B 1 256 ? 11.102 -1.48 15.039 1 98 256 ALA B N 1
ATOM 4341 C CA . ALA B 1 256 ? 9.773 -1.893 15.5 1 98 256 ALA B CA 1
ATOM 4342 C C . ALA B 1 256 ? 9.766 -3.365 15.898 1 98 256 ALA B C 1
ATOM 4344 O O . ALA B 1 256 ? 10.688 -4.109 15.562 1 98 256 ALA B O 1
ATOM 4345 N N . GLU B 1 257 ? 8.711 -3.758 16.547 1 94.38 257 GLU B N 1
ATOM 4346 C CA . GLU B 1 257 ? 8.57 -5.125 17.047 1 94.38 257 GLU B CA 1
ATOM 4347 C C . GLU B 1 257 ? 8.477 -6.117 15.883 1 94.38 257 GLU B C 1
ATOM 4349 O O . GLU B 1 257 ? 7.832 -5.836 14.867 1 94.38 257 GLU B O 1
ATOM 4354 N N . GLY B 1 258 ? 9.164 -7.254 16.094 1 95.81 258 GLY B N 1
ATOM 4355 C CA . GLY B 1 258 ? 9.062 -8.328 15.117 1 95.81 258 GLY B CA 1
ATOM 4356 C C . GLY B 1 258 ? 10.125 -8.266 14.039 1 95.81 258 GLY B C 1
ATOM 4357 O O . GLY B 1 258 ? 10.32 -9.227 13.297 1 95.81 258 GLY B O 1
ATOM 4358 N N . ALA B 1 259 ? 10.727 -7.113 13.969 1 97.56 259 ALA B N 1
ATOM 4359 C CA . ALA B 1 259 ? 11.789 -6.988 12.977 1 97.56 259 ALA B CA 1
ATOM 4360 C C . ALA B 1 259 ? 13.023 -7.785 13.383 1 97.56 259 ALA B C 1
ATOM 4362 O O . ALA B 1 259 ? 13.383 -7.82 14.562 1 97.56 259 ALA B O 1
ATOM 4363 N N . ALA B 1 260 ? 13.586 -8.477 12.43 1 98.06 260 ALA B N 1
ATOM 4364 C CA . ALA B 1 260 ? 14.859 -9.18 12.609 1 98.06 260 ALA B CA 1
ATOM 4365 C C . ALA B 1 260 ? 15.984 -8.461 11.875 1 98.06 260 ALA B C 1
ATOM 4367 O O . ALA B 1 260 ? 15.984 -8.391 10.641 1 98.06 260 ALA B O 1
ATOM 4368 N N . VAL B 1 261 ? 16.969 -7.984 12.672 1 98.38 261 VAL B N 1
ATOM 4369 C CA . VAL B 1 261 ? 18.094 -7.266 12.102 1 98.38 261 VAL B CA 1
ATOM 4370 C C . VAL B 1 261 ? 19.391 -8.055 12.359 1 98.38 261 VAL B C 1
ATOM 4372 O O . VAL B 1 261 ? 19.734 -8.312 13.516 1 98.38 261 VAL B O 1
ATOM 4375 N N . ASP B 1 262 ? 20 -8.445 11.234 1 98.5 262 ASP B N 1
ATOM 4376 C CA . ASP B 1 262 ? 21.25 -9.18 11.359 1 98.5 262 ASP B CA 1
ATOM 4377 C C . ASP B 1 262 ? 22.312 -8.336 12.055 1 98.5 262 ASP B C 1
ATOM 4379 O O . ASP B 1 262 ? 22.406 -7.125 11.828 1 98.5 262 ASP B O 1
ATOM 4383 N N . ALA B 1 263 ? 23.188 -8.922 12.789 1 97.56 263 ALA B N 1
ATOM 4384 C CA . ALA B 1 263 ? 24.219 -8.234 13.555 1 97.56 263 ALA B CA 1
ATOM 4385 C C . ALA B 1 263 ? 25.219 -7.543 12.633 1 97.56 263 ALA B C 1
ATOM 4387 O O . ALA B 1 263 ? 25.828 -6.543 13.008 1 97.56 263 ALA B O 1
ATOM 4388 N N . ALA B 1 264 ? 25.328 -8.055 11.422 1 98.12 264 ALA B N 1
ATOM 4389 C CA . ALA B 1 264 ? 26.312 -7.516 10.492 1 98.12 264 ALA B CA 1
ATOM 4390 C C . ALA B 1 264 ? 25.719 -6.352 9.688 1 98.12 264 ALA B C 1
ATOM 4392 O O . ALA B 1 264 ? 26.453 -5.652 8.984 1 98.12 264 ALA B O 1
ATOM 4393 N N . ALA B 1 265 ? 24.422 -6.148 9.812 1 98.5 265 ALA B N 1
ATOM 4394 C CA . ALA B 1 265 ? 23.797 -5.039 9.094 1 98.5 265 ALA B CA 1
ATOM 4395 C C . ALA B 1 265 ? 24.297 -3.697 9.609 1 98.5 265 ALA B C 1
ATOM 4397 O O . ALA B 1 265 ? 24.562 -3.545 10.805 1 98.5 265 ALA B O 1
ATOM 4398 N N . ARG B 1 266 ? 24.422 -2.74 8.711 1 98.5 266 ARG B N 1
ATOM 4399 C CA . ARG B 1 266 ? 24.828 -1.396 9.094 1 98.5 266 ARG B CA 1
ATOM 4400 C C . ARG B 1 266 ? 23.656 -0.433 9.094 1 98.5 266 ARG B C 1
ATOM 4402 O O . ARG B 1 266 ? 23.062 -0.162 8.047 1 98.5 266 ARG B O 1
ATOM 4409 N N . LEU B 1 267 ? 23.297 0.051 10.227 1 98.56 267 LEU B N 1
ATOM 4410 C CA . LEU B 1 267 ? 22.219 1.03 10.383 1 98.56 267 LEU B CA 1
ATOM 4411 C C . LEU B 1 267 ? 22.781 2.379 10.828 1 98.56 267 LEU B C 1
ATOM 4413 O O . LEU B 1 267 ? 23.469 2.467 11.844 1 98.56 267 LEU B O 1
ATOM 4417 N N . GLU B 1 268 ? 22.484 3.367 10.094 1 98.5 268 GLU B N 1
ATOM 4418 C CA . GLU B 1 268 ? 22.938 4.707 10.469 1 98.5 268 GLU B CA 1
ATOM 4419 C C . GLU B 1 268 ? 21.766 5.598 10.844 1 98.5 268 GLU B C 1
ATOM 4421 O O . GLU B 1 268 ? 20.734 5.602 10.172 1 98.5 268 GLU B O 1
ATOM 4426 N N . ALA B 1 269 ? 21.906 6.41 11.844 1 97.81 269 ALA B N 1
ATOM 4427 C CA . ALA B 1 269 ? 20.844 7.258 12.391 1 97.81 269 ALA B CA 1
ATOM 4428 C C . ALA B 1 269 ? 20.719 8.555 11.586 1 97.81 269 ALA B C 1
ATOM 4430 O O . ALA B 1 269 ? 21.703 9.078 11.078 1 97.81 269 ALA B O 1
ATOM 4431 N N . PRO B 1 270 ? 19.516 9.117 11.523 1 98.31 270 PRO B N 1
ATOM 4432 C CA . PRO B 1 270 ? 18.266 8.555 12.008 1 98.31 270 PRO B CA 1
ATOM 4433 C C . PRO B 1 270 ? 17.656 7.543 11.031 1 98.31 270 PRO B C 1
ATOM 4435 O O . PRO B 1 270 ? 17.766 7.711 9.812 1 98.31 270 PRO B O 1
ATOM 4438 N N . CYS B 1 271 ? 17.141 6.48 11.539 1 98.56 271 CYS B N 1
ATOM 4439 C CA . CYS B 1 271 ? 16.438 5.559 10.656 1 98.56 271 CYS B CA 1
ATOM 4440 C C . CYS B 1 271 ? 15.359 4.793 11.43 1 98.56 271 CYS B C 1
ATOM 4442 O O . CYS B 1 271 ? 15.367 4.781 12.656 1 98.56 271 CYS B O 1
ATOM 4444 N N . TYR B 1 272 ? 14.43 4.27 10.703 1 98.81 272 TYR B N 1
ATOM 4445 C CA . TYR B 1 272 ? 13.312 3.488 11.227 1 98.81 272 TYR B CA 1
ATOM 4446 C C . TYR B 1 272 ? 13.156 2.178 10.469 1 98.81 272 TYR B C 1
ATOM 4448 O O . TYR B 1 272 ? 13.125 2.17 9.234 1 98.81 272 TYR B O 1
ATOM 4456 N N . ILE B 1 273 ? 13.109 1.078 11.234 1 98.88 273 ILE B N 1
ATOM 4457 C CA . ILE B 1 273 ? 12.844 -0.243 10.672 1 98.88 273 ILE B CA 1
ATOM 4458 C C . ILE B 1 273 ? 11.469 -0.728 11.133 1 98.88 273 ILE B C 1
ATOM 4460 O O . ILE B 1 273 ? 11.258 -0.979 12.32 1 98.88 273 ILE B O 1
ATOM 4464 N N . GLY B 1 274 ? 10.609 -0.886 10.172 1 98.38 274 GLY B N 1
ATOM 4465 C CA . GLY B 1 274 ? 9.242 -1.274 10.484 1 98.38 274 GLY B CA 1
ATOM 4466 C C . GLY B 1 274 ? 9.125 -2.699 10.992 1 98.38 274 GLY B C 1
ATOM 4467 O O . GLY B 1 274 ? 10.102 -3.449 10.977 1 98.38 274 GLY B O 1
ATOM 4468 N N . GLY B 1 275 ? 7.922 -3.029 11.398 1 97.69 275 GLY B N 1
ATOM 4469 C CA . GLY B 1 275 ? 7.664 -4.332 11.992 1 97.69 275 GLY B CA 1
ATOM 4470 C C . GLY B 1 275 ? 7.797 -5.473 11 1 97.69 275 GLY B C 1
ATOM 4471 O O . GLY B 1 275 ? 7.453 -5.328 9.828 1 97.69 275 GLY B O 1
ATOM 4472 N N . CYS B 1 276 ? 8.328 -6.605 11.453 1 97.25 276 CYS B N 1
ATOM 4473 C CA . CYS B 1 276 ? 8.391 -7.859 10.711 1 97.25 276 CYS B CA 1
ATOM 4474 C C . CYS B 1 276 ? 9.336 -7.742 9.531 1 97.25 276 CYS B C 1
ATOM 4476 O O . CYS B 1 276 ? 9.211 -8.484 8.555 1 97.25 276 CYS B O 1
ATOM 4478 N N . CYS B 1 277 ? 10.172 -6.77 9.633 1 98.25 277 CYS B N 1
ATOM 4479 C CA . CYS B 1 277 ? 11.195 -6.664 8.609 1 98.25 277 CYS B CA 1
ATOM 4480 C C . CYS B 1 277 ? 12.297 -7.695 8.836 1 98.25 277 CYS B C 1
ATOM 4482 O O . CYS B 1 277 ? 12.5 -8.164 9.961 1 98.25 277 CYS B O 1
ATOM 4484 N N . CYS B 1 278 ? 12.867 -8.117 7.773 1 98.69 278 CYS B N 1
ATOM 4485 C CA . CYS B 1 278 ? 14.117 -8.867 7.805 1 98.69 278 CYS B CA 1
ATOM 4486 C C . CYS B 1 278 ? 15.25 -8.086 7.152 1 98.69 278 CYS B C 1
ATOM 4488 O O . CYS B 1 278 ? 15.227 -7.844 5.945 1 98.69 278 CYS B O 1
ATOM 4490 N N . VAL B 1 279 ? 16.188 -7.68 7.953 1 98.81 279 VAL B N 1
ATOM 4491 C CA . VAL B 1 279 ? 17.344 -6.93 7.496 1 98.81 279 VAL B CA 1
ATOM 4492 C C . VAL B 1 279 ? 18.594 -7.809 7.57 1 98.81 279 VAL B C 1
ATOM 4494 O O . VAL B 1 279 ? 19.062 -8.141 8.664 1 98.81 279 VAL B O 1
ATOM 4497 N N . GLY B 1 280 ? 19.109 -8.156 6.387 1 98.56 280 GLY B N 1
ATOM 4498 C CA . GLY B 1 280 ? 20.172 -9.141 6.293 1 98.56 280 GLY B CA 1
ATOM 4499 C C . GLY B 1 280 ? 21.547 -8.555 6.504 1 98.56 280 GLY B C 1
ATOM 4500 O O . GLY B 1 280 ? 21.688 -7.352 6.734 1 98.56 280 GLY B O 1
ATOM 4501 N N . PRO B 1 281 ? 22.562 -9.406 6.434 1 98.44 281 PRO B N 1
ATOM 4502 C CA . PRO B 1 281 ? 23.922 -9.031 6.789 1 98.44 281 PRO B CA 1
ATOM 4503 C C . PRO B 1 281 ? 24.547 -8.047 5.805 1 98.44 281 PRO B C 1
ATOM 4505 O O . PRO B 1 281 ? 25.484 -7.32 6.152 1 98.44 281 PRO B O 1
ATOM 4508 N N . GLU B 1 282 ? 24.062 -7.988 4.613 1 98.5 282 GLU B N 1
ATOM 4509 C CA . GLU B 1 282 ? 24.656 -7.109 3.611 1 98.5 282 GLU B CA 1
ATOM 4510 C C . GLU B 1 282 ? 23.906 -5.781 3.533 1 98.5 282 GLU B C 1
ATOM 4512 O O . GLU B 1 282 ? 24.234 -4.926 2.709 1 98.5 282 GLU B O 1
ATOM 4517 N N . ALA B 1 283 ? 22.953 -5.621 4.375 1 98.75 283 ALA B N 1
ATOM 4518 C CA . ALA B 1 283 ? 22.156 -4.398 4.375 1 98.75 283 ALA B CA 1
ATOM 4519 C C . ALA B 1 283 ? 22.969 -3.219 4.91 1 98.75 283 ALA B C 1
ATOM 4521 O O . ALA B 1 283 ? 23.75 -3.367 5.859 1 98.75 283 ALA B O 1
ATOM 4522 N N . ALA B 1 284 ? 22.828 -2.096 4.285 1 98.81 284 ALA B N 1
ATOM 4523 C CA . ALA B 1 284 ? 23.344 -0.801 4.727 1 98.81 284 ALA B CA 1
ATOM 4524 C C . ALA B 1 284 ? 22.266 0.273 4.645 1 98.81 284 ALA B C 1
ATOM 4526 O O . ALA B 1 284 ? 21.953 0.771 3.561 1 98.81 284 ALA B O 1
ATOM 4527 N N . ILE B 1 285 ? 21.781 0.664 5.77 1 98.81 285 ILE B N 1
ATOM 4528 C CA . ILE B 1 285 ? 20.656 1.606 5.844 1 98.81 285 ILE B CA 1
ATOM 4529 C C . ILE B 1 285 ? 21.203 3.016 6.086 1 98.81 285 ILE B C 1
ATOM 4531 O O . ILE B 1 285 ? 21.703 3.318 7.164 1 98.81 285 ILE B O 1
ATOM 4535 N N . ALA B 1 286 ? 21 3.869 5.152 1 98.69 286 ALA B N 1
ATOM 4536 C CA . ALA B 1 286 ? 21.547 5.227 5.211 1 98.69 286 ALA B CA 1
ATOM 4537 C C . ALA B 1 286 ? 20.75 6.086 6.191 1 98.69 286 ALA B C 1
ATOM 4539 O O . ALA B 1 286 ? 19.594 5.789 6.488 1 98.69 286 ALA B O 1
ATOM 4540 N N . PRO B 1 287 ? 21.422 7.172 6.703 1 98.5 287 PRO B N 1
ATOM 4541 C CA . PRO B 1 287 ? 20.672 8.117 7.527 1 98.5 287 PRO B CA 1
ATOM 4542 C C . PRO B 1 287 ? 19.469 8.734 6.789 1 98.5 287 PRO B C 1
ATOM 4544 O O . PRO B 1 287 ? 19.594 9.086 5.613 1 98.5 287 PRO B O 1
ATOM 4547 N N . GLY B 1 288 ? 18.344 8.781 7.48 1 98.5 288 GLY B N 1
ATOM 4548 C CA . GLY B 1 288 ? 17.156 9.359 6.883 1 98.5 288 GLY B CA 1
ATOM 4549 C C . GLY B 1 288 ? 16.266 8.328 6.203 1 98.5 288 GLY B C 1
ATOM 4550 O O . GLY B 1 288 ? 15.469 8.672 5.332 1 98.5 288 GLY B O 1
ATOM 4551 N N . THR B 1 289 ? 16.453 7.098 6.629 1 98.75 289 THR B N 1
ATOM 4552 C CA . THR B 1 289 ? 15.719 6.023 5.973 1 98.75 289 THR B CA 1
ATOM 4553 C C . THR B 1 289 ? 14.547 5.562 6.836 1 98.75 289 THR B C 1
ATOM 4555 O O . THR B 1 289 ? 14.703 5.328 8.031 1 98.75 289 THR B O 1
ATOM 4558 N N . VAL B 1 290 ? 13.391 5.523 6.25 1 98.81 290 VAL B N 1
ATOM 4559 C CA . VAL B 1 290 ? 12.203 4.918 6.844 1 98.81 290 VAL B CA 1
ATOM 4560 C C . VAL B 1 290 ? 11.797 3.68 6.047 1 98.81 290 VAL B C 1
ATOM 4562 O O . VAL B 1 290 ? 11.391 3.787 4.887 1 98.81 290 VAL B O 1
ATOM 4565 N N . LEU B 1 291 ? 11.906 2.525 6.703 1 98.81 291 LEU B N 1
ATOM 4566 C CA . LEU B 1 291 ? 11.578 1.264 6.051 1 98.81 291 LEU B CA 1
ATOM 4567 C C . LEU B 1 291 ? 10.258 0.71 6.57 1 98.81 291 LEU B C 1
ATOM 4569 O O . LEU B 1 291 ? 10.117 0.453 7.77 1 98.81 291 LEU B O 1
ATOM 4573 N N . GLY B 1 292 ? 9.336 0.534 5.684 1 98.44 292 GLY B N 1
ATOM 4574 C CA . GLY B 1 292 ? 8.023 0.026 6.051 1 98.44 292 GLY B CA 1
ATOM 4575 C C . GLY B 1 292 ? 8.047 -1.434 6.465 1 98.44 292 GLY B C 1
ATOM 4576 O O . GLY B 1 292 ? 9.008 -2.15 6.184 1 98.44 292 GLY B O 1
ATOM 4577 N N . SER B 1 293 ? 6.973 -1.869 7.055 1 98.31 293 SER B N 1
ATOM 4578 C CA . SER B 1 293 ? 6.852 -3.193 7.656 1 98.31 293 SER B CA 1
ATOM 4579 C C . SER B 1 293 ? 6.906 -4.289 6.598 1 98.31 293 SER B C 1
ATOM 4581 O O . SER B 1 293 ? 6.723 -4.02 5.406 1 98.31 293 SER B O 1
ATOM 4583 N N . ALA B 1 294 ? 7.238 -5.512 7.035 1 98.12 294 ALA B N 1
ATOM 4584 C CA . ALA B 1 294 ? 7.195 -6.727 6.227 1 98.12 294 ALA B CA 1
ATOM 4585 C C . ALA B 1 294 ? 8.102 -6.602 5 1 98.12 294 ALA B C 1
ATOM 4587 O O . ALA B 1 294 ? 7.746 -7.059 3.912 1 98.12 294 ALA B O 1
ATOM 4588 N N . SER B 1 295 ? 9.188 -5.879 5.211 1 98.62 295 SER B N 1
ATOM 4589 C CA . SER B 1 295 ? 10.156 -5.688 4.137 1 98.62 295 SER B CA 1
ATOM 4590 C C . SER B 1 295 ? 11.367 -6.598 4.312 1 98.62 295 SER B C 1
ATOM 4592 O O . SER B 1 295 ? 11.68 -7.012 5.43 1 98.62 295 SER B O 1
ATOM 4594 N N . LEU B 1 296 ? 11.961 -6.977 3.234 1 98.81 296 LEU B N 1
ATOM 4595 C CA . LEU B 1 296 ? 13.195 -7.746 3.189 1 98.81 296 LEU B CA 1
ATOM 4596 C C . LEU B 1 296 ? 14.32 -6.938 2.553 1 98.81 296 LEU B C 1
ATOM 4598 O O . LEU B 1 296 ? 14.234 -6.559 1.382 1 98.81 296 LEU B O 1
ATOM 4602 N N . VAL B 1 297 ? 15.391 -6.637 3.336 1 98.88 297 VAL B N 1
ATOM 4603 C CA . VAL B 1 297 ? 16.484 -5.812 2.824 1 98.88 297 VAL B CA 1
ATOM 4604 C C . VAL B 1 297 ? 17.828 -6.48 3.129 1 98.88 297 VAL B C 1
ATOM 4606 O O . VAL B 1 297 ? 18.125 -6.785 4.285 1 98.88 297 VAL B O 1
ATOM 4609 N N . ASN B 1 298 ? 18.578 -6.715 2.068 1 98.75 298 ASN B N 1
ATOM 4610 C CA . ASN B 1 298 ? 19.906 -7.316 2.229 1 98.75 298 ASN B CA 1
ATOM 4611 C C . ASN B 1 298 ? 20.938 -6.621 1.352 1 98.75 298 ASN B C 1
ATOM 4613 O O . ASN B 1 298 ? 21.906 -7.246 0.918 1 98.75 298 ASN B O 1
ATOM 4617 N N . ARG B 1 299 ? 20.703 -5.383 0.931 1 98.44 299 ARG B N 1
ATOM 4618 C CA . ARG B 1 299 ? 21.578 -4.492 0.188 1 98.44 299 ARG B CA 1
ATOM 4619 C C . ARG B 1 299 ? 21.453 -3.055 0.681 1 98.44 299 ARG B C 1
ATOM 4621 O O . ARG B 1 299 ? 20.594 -2.754 1.509 1 98.44 299 ARG B O 1
ATOM 4628 N N . PRO B 1 300 ? 22.297 -2.154 0.187 1 98.56 300 PRO B N 1
ATOM 4629 C CA . PRO B 1 300 ? 22.219 -0.761 0.637 1 98.56 300 PRO B CA 1
ATOM 4630 C C . PRO B 1 300 ? 20.922 -0.074 0.215 1 98.56 300 PRO B C 1
ATOM 4632 O O . PRO B 1 300 ? 20.438 -0.312 -0.889 1 98.56 300 PRO B O 1
ATOM 4635 N N . LEU B 1 301 ? 20.375 0.747 1.074 1 98.75 301 LEU B N 1
ATOM 4636 C CA . LEU B 1 301 ? 19.266 1.642 0.786 1 98.75 301 LEU B CA 1
ATOM 4637 C C . LEU B 1 301 ? 19.688 3.1 0.898 1 98.75 301 LEU B C 1
ATOM 4639 O O . LEU B 1 301 ? 20.297 3.5 1.899 1 98.75 301 LEU B O 1
ATOM 4643 N N . SER B 1 302 ? 19.375 3.855 -0.092 1 98.69 302 SER B N 1
ATOM 4644 C CA . SER B 1 302 ? 19.547 5.305 -0.024 1 98.69 302 SER B CA 1
ATOM 4645 C C . SER B 1 302 ? 18.547 5.926 0.949 1 98.69 302 SER B C 1
ATOM 4647 O O . SER B 1 302 ? 17.516 5.316 1.276 1 98.69 302 SER B O 1
ATOM 4649 N N . PRO B 1 303 ? 18.875 7.172 1.463 1 98.69 303 PRO B N 1
ATOM 4650 C CA . PRO B 1 303 ? 17.891 7.848 2.316 1 98.69 303 PRO B CA 1
ATOM 4651 C C . PRO B 1 303 ? 16.531 8.00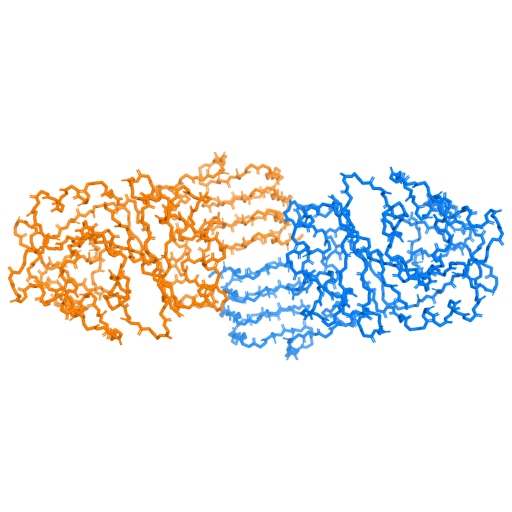8 1.64 1 98.69 303 PRO B C 1
ATOM 4653 O O . PRO B 1 303 ? 16.469 8.305 0.444 1 98.69 303 PRO B O 1
ATOM 4656 N N . GLY B 1 304 ? 15.516 7.75 2.361 1 98.56 304 GLY B N 1
ATOM 4657 C CA . GLY B 1 304 ? 14.188 7.855 1.774 1 98.56 304 GLY B CA 1
ATOM 4658 C C . GLY B 1 304 ? 13.125 7.102 2.557 1 98.56 304 GLY B C 1
ATOM 4659 O O . GLY B 1 304 ? 13.375 6.652 3.676 1 98.56 304 GLY B O 1
ATOM 4660 N N . ILE B 1 305 ? 11.953 7.062 2.047 1 98.81 305 ILE B N 1
ATOM 4661 C CA . ILE B 1 305 ? 10.812 6.355 2.625 1 98.81 305 ILE B CA 1
ATOM 4662 C C . ILE B 1 305 ? 10.43 5.18 1.729 1 98.81 305 ILE B C 1
ATOM 4664 O O . ILE B 1 305 ? 10.102 5.367 0.556 1 98.81 305 ILE B O 1
ATOM 4668 N N . TYR B 1 306 ? 10.5 4.035 2.293 1 98.81 306 TYR B N 1
ATOM 4669 C CA . TYR B 1 306 ? 10.188 2.795 1.588 1 98.81 306 TYR B CA 1
ATOM 4670 C C . TYR B 1 306 ? 8.93 2.146 2.152 1 98.81 306 TYR B C 1
ATOM 4672 O O . TYR B 1 306 ? 8.906 1.736 3.314 1 98.81 306 TYR B O 1
ATOM 4680 N N . PRO B 1 307 ? 7.883 2.023 1.367 1 97.94 307 PRO B N 1
ATOM 4681 C CA . PRO B 1 307 ? 6.617 1.47 1.853 1 97.94 307 PRO B CA 1
ATOM 4682 C C . PRO B 1 307 ? 6.734 0.006 2.27 1 97.94 307 PRO B C 1
ATOM 4684 O O . PRO B 1 307 ? 7.742 -0.643 1.98 1 97.94 307 PRO B O 1
ATOM 4687 N N . PRO B 1 308 ? 5.727 -0.49 2.99 1 97.69 308 PRO B N 1
ATOM 4688 C CA . PRO B 1 308 ? 5.73 -1.901 3.383 1 97.69 308 PRO B CA 1
ATOM 4689 C C . PRO B 1 308 ? 5.848 -2.846 2.189 1 97.69 308 PRO B C 1
ATOM 4691 O O . PRO B 1 308 ? 5.285 -2.572 1.124 1 97.69 308 PRO B O 1
ATOM 4694 N N . GLY B 1 309 ? 6.512 -3.928 2.418 1 97.69 309 GLY B N 1
ATOM 4695 C CA . GLY B 1 309 ? 6.648 -4.93 1.374 1 97.69 309 GLY B CA 1
ATOM 4696 C C . GLY B 1 309 ? 7.812 -4.668 0.44 1 97.69 309 GLY B C 1
ATOM 4697 O O . GLY B 1 309 ? 7.891 -5.25 -0.645 1 97.69 309 GLY B O 1
ATOM 4698 N N . THR B 1 310 ? 8.711 -3.736 0.806 1 98.56 310 THR B N 1
ATOM 4699 C CA . THR B 1 310 ? 9.922 -3.492 0.034 1 98.56 310 THR B CA 1
ATOM 4700 C C . THR B 1 310 ? 10.844 -4.711 0.064 1 98.56 310 THR B C 1
ATOM 4702 O O . THR B 1 310 ? 11.039 -5.316 1.118 1 98.56 310 THR B O 1
ATOM 4705 N N . MET B 1 311 ? 11.328 -5.098 -1.07 1 98.56 311 MET B N 1
ATOM 4706 C CA . MET B 1 311 ? 12.203 -6.258 -1.164 1 98.56 311 MET B CA 1
ATOM 4707 C C . MET B 1 311 ? 13.5 -5.902 -1.88 1 98.56 311 MET B C 1
ATOM 4709 O O . MET B 1 311 ? 13.492 -5.602 -3.076 1 98.56 311 MET B O 1
ATOM 4713 N N . VAL B 1 312 ? 14.547 -5.93 -1.201 1 98.62 312 VAL B N 1
ATOM 4714 C CA . VAL B 1 312 ? 15.898 -5.672 -1.69 1 98.62 312 VAL B CA 1
ATOM 4715 C C . VAL B 1 312 ? 16.828 -6.82 -1.282 1 98.62 312 VAL B C 1
ATOM 4717 O O . VAL B 1 312 ? 17.5 -6.742 -0.257 1 98.62 312 VAL B O 1
ATOM 4720 N N . PRO B 1 313 ? 16.812 -7.84 -2.064 1 96.44 313 PRO B N 1
ATOM 4721 C CA . PRO B 1 313 ? 17.453 -9.094 -1.664 1 96.44 313 PRO B CA 1
ATOM 4722 C C . PRO B 1 313 ? 18.969 -9.039 -1.744 1 96.44 313 PRO B C 1
ATOM 4724 O O . PRO B 1 313 ? 19.531 -8.234 -2.496 1 96.44 313 PRO B O 1
#

InterPro domains:
  IPR005835 Nucleotidyl transferase domain [PF00483] (3-236)
  IPR029044 Nucleotide-diphospho-sugar transferases [G3DSA:3.90.550.10] (1-243)
  IPR029044 Nucleotide-diphospho-sugar transferases [SSF53448] (1-280)
  IPR050486 Mannose-1-phosphate guanyltransferase [PTHR22572] (1-294)

Secondary structure (DSSP, 8-state):
-EEEEEE----GGGTTGGGSS-GGGSEETTEEHHHHHHHHHHHTT--EEEEEE-TTHHHHHHHHTTSGGGTSEEEEEE-SS--HHHHHHHHTGGG--SS-EEEEETTEEE---HHHHHHHHHHHT-SEEEEEEE-S-GGGS-EEEE-TTSBEEEEE-S--HHHHHHHT--EEEEEEEEE-GGGGGGSPTTS---IIIIIHHHHHHTT--EEEEEE-S-EEE--SHHHHHHHHHHHHHTSS----SEEEEETTEEEETT-EE-TT-EE-SSEEE-TT-EE-TT-EE-TTEEE-SS-EE-SEE-SEEE-TT-EE-/-EEEEEE----GGGTTGGGSS-GGGSEETTEEHHHHHHHHHHHTT--EEEEEE-TTHHHHHHHHTTSGGGTSEEEEEE-SS--HHHHHHHHTGGG--SS-EEEEETTEEE---HHHHHHHHHHHT-SEEEEEEE-S-GGGS-EEEE-TTSBEEEEE-S--HHHHHHHT--EEEEEEEEE-GGGGGGSPTTS---IIIIIHHHHHHTT--EEEEEE-S-EEE--SHHHHHHHHHHHHHTSS----SEEEEETTEEEETT-EE-TT-EE-SSEEE-TT-EE-TT-EE-TTEEE-SS-EE-SEE-SEEE-TT-EE-